Protein AF-A0A2D5ERW3-F1 (afdb_monomer)

Radius of gyration: 24.29 Å; Cα contacts (8 Å, |Δi|>4): 1117; chains: 1; bounding box: 52×74×63 Å

Secondary structure (DSSP, 8-state):
-PPPPHHHHHHHHHHHHHHHHHHHHHHHTSHHHHHHHHHHHHHHHHTTSHHHHHTTGGG--SHHHHHHHSPPB-HHHHHHHHHHHHTT-SSSSSSSPPSEEEEEE-TTSSEEEEEE-HHHHHHHHHHHHHHHHHHHHH-GGGGSSEEEE----S-SEE-TTS-EEE-HHHHHHHT--HHHHTTBSS-GGGGT---HHHHHHHHHHHHHHTTEEEEE-SSSHHHHHHHHHHHHHHHHHHHHHHHT---TT----HHHHHHHHTT----HHHHHHHHHHHHS-HHHHHHHH-TT--EEEE--SGGGGGGHHHHHHHH-TTSEEEEPP-B-SS-B-B---S-SSS-EEB-TTT-EEEEEEHHHHHHH--GGG--GGGEEETTSPPTT-EEEEEEE-TTS--SB---EEEEEEEEETTEEEEEEEEETT-EE-SSS--EEHHHHHHHHHHHHHHTT---SEEEEEE-SS--SS-EEEEEEE--TTS-GGGHHHHHHHHHHHHHHH-HHHHHHHHTT-SEEEEEEEPPTTHHHHHHHHHHHTT--GGG-PPPSB-SS--HHHHHH--

Nearest PDB structures (foldseek):
  6avh-assembly3_C  TM=8.713E-01  e=6.611E-30  Arabidopsis thaliana
  4epl-assembly1_A  TM=6.980E-01  e=8.836E-33  Arabidopsis thaliana
  6avh-assembly4_D  TM=8.584E-01  e=2.361E-28  Arabidopsis thaliana
  7dk8-assembly1_A  TM=6.754E-01  e=7.413E-31  Oryza sativa Indica Group
  4epm-assembly1_A  TM=6.794E-01  e=6.123E-27  Arabidopsis thaliana

Mean predicted aligned error: 7.93 Å

Sequence (562 aa):
MAAPPPALLHALGQAQRTPTALAFAAAALRPAAAQRRRLEAAVALGRDSAYGRAHGLRGATDPKSYARNVPVLTPEALKPWVARQMRGEAAVLTTERPVYYVRTTGSTGTPKHIPITPAYQAEFQKTVHVALWHLYRRFPAAFIGRALYFVGSSQVDVAPDGAPIGTMSGYNFAALSPLVRAIYAWPQALFEVEDLATRSYLALHLACLGEVSLVAGIFPAPIVYLLRDLEARAGELARHLGLGELPAWLRLTSAERATFEHGLVPRPDLAERLREAERAPVEEKVGWALPQLRLVYCWTNATAGAYLPELQRRLGPAVAIRDAIYSACEAWCSIPVGDEAPGGPFAITSHYFELVEEARAEAVGDPSALVADDFRTVDEVEDGRRYYIVPTTSGGLYRYWLGDVVEIVGRHARTPRLRFVRKGGAATNLVGEKLDEAHVNAAVAAGLEALGLEATFFMVTPRPEPGERPAYVLWIELPPDAPDAVLGPLAERVDVALQEGSFDLGRVRRAAQLGPLEARRLPPGSYAAHRQAKVAAGSAESQLKVAHLGDALPPDLAARAR

Structure (mmCIF, N/CA/C/O backbone):
data_AF-A0A2D5ERW3-F1
#
_entry.id   AF-A0A2D5ERW3-F1
#
loop_
_atom_site.group_PDB
_atom_site.id
_atom_site.type_symbol
_atom_site.label_atom_id
_atom_site.label_alt_id
_atom_site.label_comp_id
_atom_site.label_asym_id
_atom_site.label_entity_id
_atom_site.label_seq_id
_atom_site.pdbx_PDB_ins_code
_atom_site.Cartn_x
_atom_site.Cartn_y
_atom_site.Cartn_z
_atom_site.occupancy
_atom_site.B_iso_or_equiv
_atom_site.auth_seq_id
_atom_site.auth_comp_id
_atom_site.auth_asym_id
_atom_site.auth_atom_id
_atom_site.pdbx_PDB_model_num
ATOM 1 N N . MET A 1 1 ? 0.829 33.619 10.856 1.00 45.06 1 MET A N 1
ATOM 2 C CA . MET A 1 1 ? -0.391 33.442 10.035 1.00 45.06 1 MET A CA 1
ATOM 3 C C . MET A 1 1 ? -0.919 32.040 10.273 1.00 45.06 1 MET A C 1
ATOM 5 O O . MET A 1 1 ? -0.121 31.114 10.206 1.00 45.06 1 MET A O 1
ATOM 9 N N . ALA A 1 2 ? -2.206 31.882 10.590 1.00 63.34 2 ALA A N 1
ATOM 10 C CA . ALA A 1 2 ? -2.818 30.557 10.697 1.00 63.34 2 ALA A CA 1
ATOM 11 C C . ALA A 1 2 ? -2.758 29.840 9.337 1.00 63.34 2 ALA A C 1
ATOM 13 O O . ALA A 1 2 ? -2.891 30.486 8.295 1.00 63.34 2 ALA A O 1
ATOM 14 N N . ALA A 1 3 ? -2.525 28.526 9.342 1.00 71.88 3 ALA A N 1
ATOM 15 C CA . ALA A 1 3 ? -2.579 27.738 8.116 1.00 71.88 3 ALA A CA 1
ATOM 16 C C . ALA A 1 3 ? -4.003 27.800 7.520 1.00 71.88 3 ALA A C 1
ATOM 18 O O . ALA A 1 3 ? -4.974 27.800 8.281 1.00 71.88 3 ALA A O 1
ATOM 19 N N . PRO A 1 4 ? -4.151 27.870 6.185 1.00 84.62 4 PRO A N 1
ATOM 20 C CA . PRO A 1 4 ? -5.465 27.848 5.549 1.00 84.62 4 PRO A CA 1
ATOM 21 C C . PRO A 1 4 ? -6.216 26.544 5.874 1.00 84.62 4 PRO A C 1
ATOM 23 O O . PRO A 1 4 ? -5.579 25.512 6.107 1.00 84.62 4 PRO A O 1
ATOM 26 N N . PRO A 1 5 ? -7.561 26.560 5.873 1.00 89.06 5 PRO A N 1
ATOM 27 C CA . PRO A 1 5 ? -8.354 25.382 6.203 1.00 89.06 5 PRO A CA 1
ATOM 28 C C . PRO A 1 5 ? -8.091 24.231 5.209 1.00 89.06 5 PRO A C 1
ATOM 30 O O . PRO A 1 5 ? -7.940 24.496 4.008 1.00 89.06 5 PRO A O 1
ATOM 33 N N . PRO A 1 6 ? -8.085 22.958 5.660 1.00 90.06 6 PRO A N 1
ATOM 34 C CA . PRO A 1 6 ? -7.821 21.799 4.801 1.00 90.06 6 PRO A CA 1
ATOM 35 C C . PRO A 1 6 ? -8.695 21.744 3.543 1.00 90.06 6 PRO A C 1
ATOM 37 O O . PRO A 1 6 ? -8.178 21.500 2.454 1.00 90.06 6 PRO A O 1
ATOM 40 N N . ALA A 1 7 ? -9.987 22.072 3.656 1.00 91.38 7 ALA A N 1
ATOM 41 C CA . ALA A 1 7 ? -10.908 22.137 2.520 1.00 91.38 7 ALA A CA 1
ATOM 42 C C . ALA A 1 7 ? -10.416 23.058 1.387 1.00 91.38 7 ALA A C 1
ATOM 44 O O . ALA A 1 7 ? -10.464 22.690 0.210 1.00 91.38 7 ALA A O 1
ATOM 45 N N . LEU A 1 8 ? -9.891 24.240 1.734 1.00 91.75 8 LEU A N 1
ATOM 46 C CA . LEU A 1 8 ? -9.354 25.191 0.759 1.00 91.75 8 LEU A CA 1
ATOM 47 C C . LEU A 1 8 ? -8.075 24.650 0.114 1.00 91.75 8 LEU A C 1
ATOM 49 O O . LEU A 1 8 ? -7.922 24.725 -1.103 1.00 91.75 8 LEU A O 1
ATOM 53 N N . LEU A 1 9 ? -7.176 24.065 0.909 1.00 92.12 9 LEU A N 1
ATOM 54 C CA . LEU A 1 9 ? -5.949 23.444 0.401 1.00 92.12 9 LEU A CA 1
ATOM 55 C C . LEU A 1 9 ? -6.251 22.290 -0.560 1.00 92.12 9 LEU A C 1
ATOM 57 O O . LEU A 1 9 ? -5.618 22.172 -1.611 1.00 92.12 9 LEU A O 1
ATOM 61 N N . HIS A 1 10 ? -7.245 21.463 -0.242 1.00 91.56 10 HIS A N 1
ATOM 62 C CA . HIS A 1 10 ? -7.699 20.396 -1.121 1.00 91.56 10 HIS A CA 1
ATOM 63 C C . HIS A 1 10 ? -8.297 20.927 -2.422 1.00 91.56 10 HIS A C 1
ATOM 65 O O . HIS A 1 10 ? -7.939 20.415 -3.485 1.00 91.56 10 HIS A O 1
ATOM 71 N N . ALA A 1 11 ? -9.149 21.954 -2.352 1.00 91.12 11 ALA A N 1
ATOM 72 C CA . ALA A 1 11 ? -9.748 22.590 -3.523 1.00 91.12 11 ALA A CA 1
ATOM 73 C C . ALA A 1 11 ? -8.685 23.218 -4.441 1.00 91.12 11 ALA A C 1
ATOM 75 O O . ALA A 1 11 ? -8.658 22.937 -5.639 1.00 91.12 11 ALA A O 1
ATOM 76 N N . LEU A 1 12 ? -7.747 23.991 -3.883 1.00 91.19 12 LEU A N 1
ATOM 77 C CA . LEU A 1 12 ? -6.621 24.563 -4.632 1.00 91.19 12 LEU A CA 1
ATOM 78 C C . LEU A 1 12 ? -5.730 23.472 -5.240 1.00 91.19 12 LEU A C 1
ATOM 80 O O . LEU A 1 12 ? -5.322 23.567 -6.398 1.00 91.19 12 LEU A O 1
ATOM 84 N N . GLY A 1 13 ? -5.494 22.387 -4.498 1.00 90.81 13 GLY A N 1
ATOM 85 C CA . GLY A 1 13 ? -4.760 21.225 -4.991 1.00 90.81 13 GLY A CA 1
ATOM 86 C C . GLY A 1 13 ? -5.402 20.577 -6.224 1.00 90.81 13 GLY A C 1
ATOM 87 O O . GLY A 1 13 ? -4.690 20.002 -7.046 1.00 90.81 13 GLY A O 1
ATOM 88 N N . GLN A 1 14 ? -6.722 20.693 -6.420 1.00 92.81 14 GLN A N 1
ATOM 89 C CA . GLN A 1 14 ? -7.374 20.167 -7.625 1.00 92.81 14 GLN A CA 1
ATOM 90 C C . GLN A 1 14 ? -6.981 20.922 -8.891 1.00 92.81 14 GLN A C 1
ATOM 92 O O . GLN A 1 14 ? -6.796 20.286 -9.932 1.00 92.81 14 GLN A O 1
ATOM 97 N N . ALA A 1 15 ? -6.781 22.239 -8.819 1.00 91.44 15 ALA A N 1
ATOM 98 C CA . ALA A 1 15 ? -6.292 23.007 -9.962 1.00 91.44 15 ALA A CA 1
ATOM 99 C C . ALA A 1 15 ? -4.911 22.500 -10.415 1.00 91.44 15 ALA A C 1
ATOM 101 O O . ALA A 1 15 ? -4.691 22.284 -11.604 1.00 91.44 15 ALA A O 1
ATOM 102 N N . GLN A 1 16 ? -4.021 22.193 -9.464 1.00 90.75 16 GLN A N 1
ATOM 103 C CA . GLN A 1 16 ? -2.700 21.623 -9.747 1.00 90.75 16 GLN A CA 1
ATOM 104 C C . GLN A 1 16 ? -2.773 20.199 -10.327 1.00 90.75 16 GLN A C 1
ATOM 106 O O . GLN A 1 16 ? -1.989 19.838 -11.206 1.00 90.75 16 GLN A O 1
ATOM 111 N N . ARG A 1 17 ? -3.707 19.369 -9.847 1.00 94.94 17 ARG A N 1
ATOM 112 C CA . ARG A 1 17 ? -3.845 17.963 -10.276 1.00 94.94 17 ARG A CA 1
ATOM 113 C C . ARG A 1 17 ? -4.532 17.813 -11.631 1.00 94.94 17 ARG A C 1
ATOM 115 O O . ARG A 1 17 ? -4.227 16.870 -12.361 1.00 94.94 17 ARG A O 1
ATOM 122 N N . THR A 1 18 ? -5.427 18.737 -11.981 1.00 96.00 18 THR A N 1
ATOM 123 C CA . THR A 1 18 ? -6.300 18.640 -13.163 1.00 96.00 18 THR A CA 1
ATOM 124 C C . THR A 1 18 ? -5.538 18.395 -14.472 1.00 96.00 18 THR A C 1
ATOM 126 O O . THR A 1 18 ? -5.907 17.453 -15.172 1.00 96.00 18 THR A O 1
ATOM 129 N N . PRO A 1 19 ? -4.446 19.112 -14.808 1.00 96.81 19 PRO A N 1
ATOM 130 C CA . PRO A 1 19 ? -3.691 18.829 -16.032 1.00 96.81 19 PRO A CA 1
ATOM 131 C C . PRO A 1 19 ? -3.154 17.394 -16.090 1.00 96.81 19 PRO A C 1
ATOM 133 O O . PRO A 1 19 ? -3.207 16.749 -17.135 1.00 96.81 19 PRO A O 1
ATOM 136 N N . THR A 1 20 ? -2.686 16.867 -14.953 1.00 96.38 20 THR A N 1
ATOM 137 C CA . THR A 1 20 ? -2.169 15.493 -14.862 1.00 96.38 20 THR A CA 1
ATOM 138 C C . THR A 1 20 ? -3.297 14.472 -15.029 1.00 96.38 20 THR A C 1
ATOM 140 O O . THR A 1 20 ? -3.141 13.502 -15.769 1.00 96.38 20 THR A O 1
ATOM 143 N N . ALA A 1 21 ? -4.451 14.712 -14.401 1.00 96.44 21 ALA A N 1
ATOM 144 C CA . ALA A 1 21 ? -5.632 13.860 -14.527 1.00 96.44 21 ALA A CA 1
ATOM 145 C C . ALA A 1 21 ? -6.187 13.831 -15.961 1.00 96.44 21 ALA A C 1
ATOM 147 O O . ALA A 1 21 ? -6.478 12.761 -16.491 1.00 96.44 21 ALA A O 1
ATOM 148 N N . LEU A 1 22 ? -6.263 14.985 -16.631 1.00 96.75 22 LEU A N 1
ATOM 149 C CA . LEU A 1 22 ? -6.699 15.069 -18.028 1.00 96.75 22 LEU A CA 1
ATOM 150 C C . LEU A 1 22 ? -5.710 14.387 -18.981 1.00 96.75 22 LEU A C 1
ATOM 152 O O . LEU A 1 22 ? -6.130 13.685 -19.902 1.00 96.75 22 LE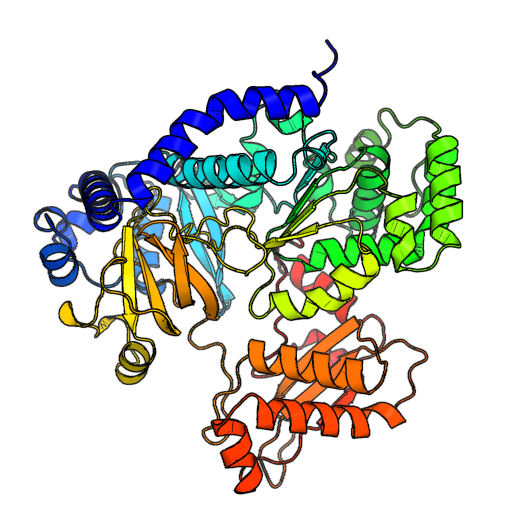U A O 1
ATOM 156 N N . ALA A 1 23 ? -4.403 14.534 -18.743 1.00 96.75 23 ALA A N 1
ATOM 157 C CA . ALA A 1 23 ? -3.382 13.827 -19.512 1.00 96.75 23 ALA A CA 1
ATOM 158 C C . ALA A 1 23 ? -3.500 12.302 -19.354 1.00 96.75 23 ALA A C 1
ATOM 160 O O . ALA A 1 23 ? -3.370 11.573 -20.340 1.00 96.75 23 ALA A O 1
ATOM 161 N N . PHE A 1 24 ? -3.795 11.817 -18.143 1.00 97.06 24 PHE A N 1
ATOM 162 C CA . PHE A 1 24 ? -4.082 10.404 -17.903 1.00 97.06 24 PHE A CA 1
ATOM 163 C C . PHE A 1 24 ? -5.350 9.944 -18.630 1.00 97.06 24 PHE A C 1
ATOM 165 O O . PHE A 1 24 ? -5.305 8.941 -19.338 1.00 97.06 24 PHE A O 1
ATOM 172 N N . ALA A 1 25 ? -6.450 10.697 -18.544 1.00 96.56 25 ALA A N 1
ATOM 173 C CA . ALA A 1 25 ? -7.693 10.370 -19.244 1.00 96.56 25 ALA A CA 1
ATOM 174 C C . ALA A 1 25 ? -7.493 10.284 -20.771 1.00 96.56 25 ALA A C 1
ATOM 176 O O . ALA A 1 25 ? -7.960 9.344 -21.415 1.00 96.56 25 ALA A O 1
ATOM 177 N N . ALA A 1 26 ? -6.728 11.213 -21.356 1.00 97.56 26 ALA A N 1
ATOM 178 C CA . ALA A 1 26 ? -6.374 11.178 -22.774 1.00 97.56 26 ALA A CA 1
ATOM 179 C C . ALA A 1 26 ? -5.473 9.979 -23.123 1.00 97.56 26 ALA A C 1
ATOM 181 O O . ALA A 1 26 ? -5.670 9.325 -24.150 1.00 97.56 26 ALA A O 1
ATOM 182 N N . ALA A 1 27 ? -4.499 9.660 -22.265 1.00 97.31 27 ALA A N 1
ATOM 183 C CA . ALA A 1 27 ? -3.655 8.478 -22.418 1.00 97.31 27 ALA A CA 1
ATOM 184 C C . ALA A 1 27 ? -4.473 7.179 -22.340 1.00 97.31 27 ALA A C 1
ATOM 186 O O . ALA A 1 27 ? -4.199 6.249 -23.099 1.00 97.31 27 ALA A O 1
ATOM 187 N N . ALA A 1 28 ? -5.511 7.137 -21.500 1.00 96.62 28 ALA A N 1
ATOM 188 C CA . ALA A 1 28 ? -6.347 5.958 -21.311 1.00 96.62 28 ALA A CA 1
ATOM 189 C C . ALA A 1 28 ? -7.208 5.589 -22.531 1.00 96.62 28 ALA A C 1
ATOM 191 O O . ALA A 1 28 ? -7.668 4.456 -22.668 1.00 96.62 28 ALA A O 1
ATOM 192 N N . LEU A 1 29 ? -7.386 6.522 -23.468 1.00 97.56 29 LEU A N 1
ATOM 193 C CA . LEU A 1 29 ? -8.004 6.258 -24.770 1.00 97.56 29 LEU A CA 1
ATOM 194 C C . LEU A 1 29 ? -7.028 5.633 -25.778 1.00 97.56 29 LEU A C 1
ATOM 196 O O . LEU A 1 29 ? -7.460 5.107 -26.803 1.00 97.56 29 LEU A O 1
ATOM 200 N N . ARG A 1 30 ? -5.714 5.720 -25.537 1.00 97.56 30 ARG A N 1
ATOM 201 C CA . ARG A 1 30 ? -4.653 5.240 -26.440 1.00 97.56 30 ARG A CA 1
ATOM 202 C C . ARG A 1 30 ? -3.511 4.586 -25.638 1.00 97.56 30 ARG A C 1
ATOM 204 O O . ARG A 1 30 ? -2.381 5.086 -25.690 1.00 97.56 30 ARG A O 1
ATOM 211 N N . PRO A 1 31 ? -3.781 3.483 -24.911 1.00 96.88 31 PRO A N 1
ATOM 212 C CA . PRO A 1 31 ? -2.828 2.886 -23.972 1.00 96.88 31 PRO A CA 1
ATOM 213 C C . PRO A 1 31 ? -1.509 2.469 -24.635 1.00 96.88 31 PRO A C 1
ATOM 215 O O . PRO A 1 31 ? -0.451 2.833 -24.130 1.00 96.88 31 PRO A O 1
ATOM 218 N N . ALA A 1 32 ? -1.554 1.830 -25.810 1.00 96.50 32 ALA A N 1
ATOM 219 C CA . ALA A 1 32 ? -0.357 1.428 -26.558 1.00 96.50 32 ALA A CA 1
ATOM 220 C C . ALA A 1 32 ? 0.570 2.619 -26.871 1.00 96.50 32 ALA A C 1
ATOM 222 O O . ALA A 1 32 ? 1.777 2.582 -26.633 1.00 96.50 32 ALA A O 1
ATOM 223 N N . ALA A 1 33 ? -0.001 3.736 -27.337 1.00 97.06 33 ALA A N 1
ATOM 224 C CA . ALA A 1 33 ? 0.766 4.944 -27.634 1.00 97.06 33 ALA A CA 1
ATOM 225 C C . ALA A 1 33 ? 1.326 5.607 -26.363 1.00 97.06 33 ALA A C 1
ATOM 227 O O . ALA A 1 33 ? 2.418 6.174 -26.392 1.00 97.06 33 ALA A O 1
ATOM 228 N N . ALA A 1 34 ? 0.590 5.562 -25.249 1.00 96.94 34 ALA A N 1
ATOM 229 C CA . ALA A 1 34 ? 1.068 6.064 -23.964 1.00 96.94 34 ALA A CA 1
ATOM 230 C C . ALA A 1 34 ? 2.242 5.232 -23.431 1.00 96.94 34 ALA A C 1
ATOM 232 O O . ALA A 1 34 ? 3.255 5.802 -23.025 1.00 96.94 34 ALA A O 1
ATOM 233 N N . GLN A 1 35 ? 2.137 3.904 -23.504 1.00 97.06 35 GLN A N 1
ATOM 234 C CA . GLN A 1 35 ? 3.191 2.977 -23.099 1.00 97.06 35 GLN A CA 1
ATOM 235 C C . GLN A 1 35 ? 4.436 3.088 -23.970 1.00 97.06 35 GLN A C 1
ATOM 237 O O . GLN A 1 35 ? 5.532 3.159 -23.424 1.00 97.06 35 GLN A O 1
ATOM 242 N N . ARG A 1 36 ? 4.289 3.234 -25.291 1.00 96.69 36 ARG A N 1
ATOM 243 C CA . ARG A 1 36 ? 5.428 3.503 -26.178 1.00 96.69 36 ARG A CA 1
ATOM 244 C C . ARG A 1 36 ? 6.199 4.760 -25.761 1.00 96.69 36 ARG A C 1
ATOM 246 O O . ARG A 1 36 ? 7.414 4.706 -25.624 1.00 96.69 36 ARG A O 1
ATOM 253 N N . ARG A 1 37 ? 5.502 5.863 -25.460 1.00 95.88 37 ARG A N 1
ATOM 254 C CA . ARG A 1 37 ? 6.150 7.091 -24.955 1.00 95.88 37 ARG A CA 1
ATOM 255 C C . ARG A 1 37 ? 6.832 6.886 -23.600 1.00 95.88 37 ARG A C 1
ATOM 257 O O . ARG A 1 37 ? 7.864 7.501 -23.342 1.00 95.88 37 ARG A O 1
ATOM 264 N N . ARG A 1 38 ? 6.258 6.066 -22.709 1.00 95.75 38 ARG A N 1
ATOM 265 C CA . ARG A 1 38 ? 6.899 5.731 -21.424 1.00 95.75 38 ARG A CA 1
ATOM 266 C C . ARG A 1 38 ? 8.161 4.902 -21.617 1.00 95.75 38 ARG A C 1
ATOM 268 O O . ARG A 1 38 ? 9.160 5.213 -20.977 1.00 95.75 38 ARG A O 1
ATOM 275 N N . LEU A 1 39 ? 8.129 3.923 -22.517 1.00 96.69 39 LEU A N 1
ATOM 276 C CA . LEU A 1 39 ? 9.296 3.127 -22.879 1.00 96.69 39 LEU A CA 1
ATOM 277 C C . LEU A 1 39 ? 10.407 4.012 -23.457 1.00 96.69 39 LEU A C 1
ATOM 279 O O . LEU A 1 39 ? 11.527 3.979 -22.959 1.00 96.69 39 LEU A O 1
ATOM 283 N N . GLU A 1 40 ? 10.085 4.860 -24.438 1.00 96.06 40 GLU A N 1
ATOM 284 C CA . GLU A 1 40 ? 11.035 5.802 -25.048 1.00 96.06 40 GLU A CA 1
ATOM 285 C C . GLU A 1 40 ? 11.693 6.710 -23.993 1.00 96.06 40 GLU A C 1
ATOM 287 O O . GLU A 1 40 ? 12.911 6.891 -24.003 1.00 96.06 40 GLU A O 1
ATOM 292 N N . ALA A 1 41 ? 10.913 7.232 -23.039 1.00 94.88 41 ALA A N 1
ATOM 293 C CA . ALA A 1 41 ? 11.433 8.060 -21.951 1.00 94.88 41 ALA A CA 1
ATOM 294 C C . ALA A 1 41 ? 12.364 7.285 -20.999 1.00 94.88 41 ALA A C 1
ATOM 296 O O . ALA A 1 41 ? 13.428 7.791 -20.643 1.00 94.88 41 ALA A O 1
ATOM 297 N N . ALA A 1 42 ? 11.992 6.063 -20.603 1.00 95.38 42 ALA A N 1
ATOM 298 C CA . ALA A 1 42 ? 12.819 5.230 -19.729 1.00 95.38 42 ALA A CA 1
ATOM 299 C C . ALA A 1 42 ? 14.130 4.812 -20.420 1.00 95.38 42 ALA A C 1
ATOM 301 O O . ALA A 1 42 ? 15.207 4.922 -19.836 1.00 95.38 42 ALA A O 1
ATOM 302 N N . VAL A 1 43 ? 14.063 4.410 -21.694 1.00 96.00 43 VAL A N 1
ATOM 303 C CA . VAL A 1 43 ? 15.245 4.069 -22.501 1.00 96.00 43 VAL A CA 1
ATOM 304 C C . VAL A 1 43 ? 16.156 5.283 -22.674 1.00 96.00 43 VAL A C 1
ATOM 306 O O . VAL A 1 43 ? 17.371 5.142 -22.557 1.00 96.00 43 VAL A O 1
ATOM 309 N N . ALA A 1 44 ? 15.615 6.484 -22.896 1.00 95.50 44 ALA A N 1
ATOM 310 C CA . ALA A 1 44 ? 16.424 7.696 -23.032 1.00 95.50 44 ALA A CA 1
ATOM 311 C C . ALA A 1 44 ? 17.277 7.991 -21.782 1.00 95.50 44 ALA A C 1
ATOM 313 O O . ALA A 1 44 ? 18.434 8.383 -21.925 1.00 95.50 44 ALA A O 1
ATOM 314 N N . LEU A 1 45 ? 16.743 7.746 -20.580 1.00 94.88 45 LEU A N 1
ATOM 315 C CA . LEU A 1 45 ? 17.466 7.904 -19.308 1.00 94.88 45 LEU A CA 1
ATOM 316 C C . LEU A 1 45 ? 18.509 6.802 -19.059 1.00 94.88 45 LEU A C 1
ATOM 318 O O . LEU A 1 45 ? 19.458 6.993 -18.296 1.00 94.88 45 LEU A O 1
ATOM 322 N N . GLY A 1 46 ? 18.321 5.636 -19.678 1.00 96.06 46 GLY A N 1
ATOM 323 C CA . GLY A 1 46 ? 19.119 4.438 -19.433 1.00 96.06 46 GLY A CA 1
ATOM 324 C C . GLY A 1 46 ? 20.163 4.105 -20.482 1.00 96.06 46 GLY A C 1
ATOM 325 O O . GLY A 1 46 ? 21.162 3.465 -20.157 1.00 96.06 46 GLY A O 1
ATOM 326 N N . ARG A 1 47 ? 19.960 4.505 -21.738 1.00 95.56 47 ARG A N 1
ATOM 327 C CA . ARG A 1 47 ? 20.722 3.999 -22.895 1.00 95.56 47 ARG A CA 1
ATOM 328 C C . ARG A 1 47 ? 22.229 4.236 -22.813 1.00 95.56 47 ARG A C 1
ATOM 330 O O . ARG A 1 47 ? 22.994 3.441 -23.347 1.00 95.56 47 ARG A O 1
ATOM 337 N N . ASP A 1 48 ? 22.639 5.308 -22.138 1.00 96.12 48 ASP A N 1
ATOM 338 C CA . ASP A 1 48 ? 24.039 5.707 -21.971 1.00 96.12 48 ASP A CA 1
ATOM 339 C C . ASP A 1 48 ? 24.570 5.385 -20.558 1.00 96.12 48 ASP A C 1
ATOM 341 O O . ASP A 1 48 ? 25.664 5.808 -20.182 1.00 96.12 48 ASP A O 1
ATOM 345 N N . SER A 1 49 ? 23.823 4.610 -19.769 1.00 97.44 49 SER A N 1
ATOM 346 C CA . SER A 1 49 ? 24.286 4.069 -18.489 1.00 97.44 49 SER A CA 1
ATOM 347 C C . SER A 1 49 ? 25.156 2.818 -18.681 1.00 97.44 49 SER A C 1
ATOM 349 O O . SER A 1 49 ? 25.187 2.219 -19.761 1.00 97.44 49 SER A O 1
ATOM 351 N N . ALA A 1 50 ? 25.871 2.396 -17.637 1.00 97.75 50 ALA A N 1
ATOM 352 C CA . ALA A 1 50 ? 26.638 1.154 -17.651 1.00 97.75 50 ALA A CA 1
ATOM 353 C C . ALA A 1 50 ? 25.741 -0.066 -17.924 1.00 97.75 50 ALA A C 1
ATOM 355 O O . ALA A 1 50 ? 26.102 -0.906 -18.747 1.00 97.75 50 ALA A O 1
ATOM 356 N N . TYR A 1 51 ? 24.561 -0.124 -17.298 1.00 97.25 51 TYR A N 1
ATOM 357 C CA . TYR A 1 51 ? 23.556 -1.158 -17.545 1.00 97.25 51 TYR A CA 1
ATOM 358 C C . TYR A 1 51 ? 23.051 -1.101 -18.991 1.00 97.25 51 TYR A C 1
ATOM 360 O O . TYR A 1 51 ? 23.012 -2.114 -19.685 1.00 97.25 51 TYR A O 1
ATOM 368 N N . GLY A 1 52 ? 22.735 0.098 -19.487 1.00 96.62 52 GLY A N 1
ATOM 369 C CA . GLY A 1 52 ? 22.221 0.274 -20.843 1.00 96.62 52 GLY A CA 1
ATOM 370 C C . GLY A 1 52 ? 23.193 -0.127 -21.943 1.00 96.62 52 GLY A C 1
ATOM 371 O O . GLY A 1 52 ? 22.765 -0.712 -22.939 1.00 96.62 52 GLY A O 1
ATOM 372 N N . ARG A 1 53 ? 24.494 0.118 -21.745 1.00 96.12 53 ARG A N 1
ATOM 373 C CA . ARG A 1 53 ? 25.547 -0.380 -22.640 1.00 96.12 53 ARG A CA 1
ATOM 374 C C . ARG A 1 53 ? 25.693 -1.898 -22.570 1.00 96.12 53 ARG A C 1
ATOM 376 O O . ARG A 1 53 ? 25.826 -2.527 -23.612 1.00 96.12 53 ARG A O 1
ATOM 383 N N . ALA A 1 54 ? 25.654 -2.474 -21.368 1.00 96.06 54 ALA A N 1
ATOM 384 C CA . ALA A 1 54 ? 25.802 -3.916 -21.170 1.00 96.06 54 ALA A CA 1
ATOM 385 C C . ALA A 1 54 ? 24.629 -4.728 -21.749 1.00 96.06 54 ALA A C 1
ATOM 387 O O . ALA A 1 54 ? 24.824 -5.864 -22.169 1.00 96.06 54 ALA A O 1
ATOM 388 N N . HIS A 1 55 ? 23.430 -4.141 -21.794 1.00 94.81 55 HIS A N 1
ATOM 389 C CA . HIS A 1 55 ? 22.186 -4.840 -22.136 1.00 94.81 55 HIS A CA 1
ATOM 390 C C . HIS A 1 55 ? 21.437 -4.235 -23.333 1.00 94.81 55 HIS A C 1
ATOM 392 O O . HIS A 1 55 ? 20.226 -4.382 -23.457 1.00 94.81 55 HIS A O 1
ATOM 398 N N . GLY A 1 56 ? 22.140 -3.518 -24.213 1.00 93.25 56 GLY A N 1
ATOM 399 C CA . GLY A 1 56 ? 21.593 -3.122 -25.514 1.00 93.25 56 GLY A CA 1
ATOM 400 C C . GLY A 1 56 ? 20.408 -2.147 -25.478 1.00 93.25 56 GLY A C 1
ATOM 401 O O . GLY A 1 56 ? 19.665 -2.081 -26.458 1.00 93.25 56 GLY A O 1
ATOM 402 N N . LEU A 1 57 ? 20.240 -1.341 -24.416 1.00 94.25 57 LEU A N 1
ATOM 403 C CA . LEU A 1 57 ? 19.117 -0.390 -24.305 1.00 94.25 57 LEU A CA 1
ATOM 404 C C . LEU A 1 57 ? 19.058 0.592 -25.481 1.00 94.25 57 LEU A C 1
ATOM 406 O O . LEU A 1 57 ? 17.978 0.976 -25.914 1.00 94.25 57 LEU A O 1
ATOM 410 N N . ARG A 1 58 ? 20.210 0.979 -26.041 1.00 92.12 58 ARG A N 1
ATOM 411 C CA . ARG A 1 58 ? 20.274 1.893 -27.192 1.00 92.12 58 ARG A CA 1
ATOM 412 C C . ARG A 1 58 ? 19.554 1.347 -28.436 1.00 92.12 58 ARG A C 1
ATOM 414 O O . ARG A 1 58 ? 19.051 2.141 -29.223 1.00 92.12 58 ARG A O 1
ATOM 421 N N . GLY A 1 59 ? 19.513 0.026 -28.614 1.00 85.88 59 GLY A N 1
ATOM 422 C CA . GLY A 1 59 ? 18.851 -0.630 -29.746 1.00 85.88 59 GLY A CA 1
ATOM 423 C C . GLY A 1 59 ? 17.364 -0.920 -29.529 1.00 85.88 59 GLY A C 1
ATOM 424 O O . GLY A 1 59 ? 16.724 -1.460 -30.425 1.00 85.88 59 GLY A O 1
ATOM 425 N N . ALA A 1 60 ? 16.815 -0.608 -28.353 1.00 90.19 60 ALA A N 1
ATOM 426 C CA . ALA A 1 60 ? 15.422 -0.868 -28.014 1.00 90.19 60 ALA A CA 1
ATOM 427 C C . ALA A 1 60 ? 14.533 0.343 -28.334 1.00 90.19 60 ALA A C 1
ATOM 429 O O . ALA A 1 60 ? 14.333 1.229 -27.503 1.00 90.19 60 ALA A O 1
ATOM 430 N N . THR A 1 61 ? 14.022 0.397 -29.562 1.00 86.56 61 THR A N 1
ATOM 431 C CA . THR A 1 61 ? 13.243 1.533 -30.088 1.00 86.56 61 THR A CA 1
ATOM 432 C C . THR A 1 61 ? 11.732 1.291 -30.094 1.00 86.56 61 THR A C 1
ATOM 434 O O . THR A 1 61 ? 10.955 2.211 -30.355 1.00 86.56 61 THR A O 1
ATOM 437 N N . ASP A 1 62 ? 11.306 0.066 -29.798 1.00 91.88 62 ASP A N 1
ATOM 438 C CA . ASP A 1 62 ? 9.912 -0.363 -29.747 1.00 91.88 62 ASP A CA 1
ATOM 439 C C . ASP A 1 62 ? 9.745 -1.536 -28.757 1.00 91.88 62 ASP A C 1
ATOM 441 O O . ASP A 1 62 ? 10.741 -2.151 -28.369 1.00 91.88 62 ASP A O 1
ATOM 445 N N . PRO A 1 63 ? 8.510 -1.878 -28.342 1.00 93.94 63 PRO A N 1
ATOM 446 C CA . PRO A 1 63 ? 8.266 -2.975 -27.404 1.00 93.94 63 PRO A CA 1
ATOM 447 C C . PRO A 1 63 ? 8.902 -4.318 -27.789 1.00 93.94 63 PRO A C 1
ATOM 449 O O . PRO A 1 63 ? 9.433 -5.009 -26.921 1.00 93.94 63 PRO A O 1
ATOM 452 N N . LYS A 1 64 ? 8.907 -4.685 -29.078 1.00 92.00 64 LYS A N 1
ATOM 453 C CA . LYS A 1 64 ? 9.445 -5.976 -29.533 1.00 92.00 64 LYS A CA 1
ATOM 454 C C . LYS A 1 64 ? 10.967 -5.979 -29.508 1.00 92.00 64 LYS A C 1
ATOM 456 O O . LYS A 1 64 ? 11.561 -6.944 -29.034 1.00 92.00 64 LYS A O 1
ATOM 461 N N . SER A 1 65 ? 11.613 -4.919 -30.001 1.00 93.44 65 SER A N 1
ATOM 462 C CA . SER A 1 65 ? 13.076 -4.800 -29.902 1.00 93.44 65 SER A CA 1
ATOM 463 C C 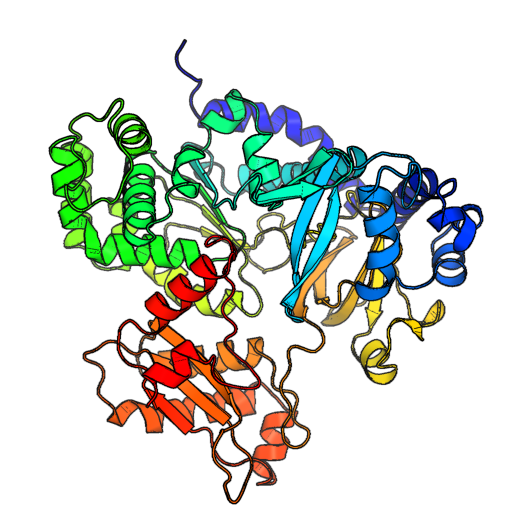. SER A 1 65 ? 13.540 -4.695 -28.447 1.00 93.44 65 SER A C 1
ATOM 465 O O . SER A 1 65 ? 14.553 -5.292 -28.089 1.00 93.44 65 SER A O 1
ATOM 467 N N . TYR A 1 66 ? 12.772 -4.025 -27.584 1.00 96.06 66 TYR A N 1
ATOM 468 C CA . TYR A 1 66 ? 13.035 -3.958 -26.147 1.00 96.06 66 TYR A CA 1
ATOM 469 C C . TYR A 1 66 ? 12.994 -5.333 -25.476 1.00 96.06 66 TYR A C 1
ATOM 471 O O . TYR A 1 66 ? 13.976 -5.722 -24.843 1.00 96.06 66 TYR A O 1
ATOM 479 N N . ALA A 1 67 ? 11.919 -6.100 -25.686 1.00 94.50 67 ALA A N 1
ATOM 480 C CA . ALA A 1 67 ? 11.767 -7.434 -25.108 1.00 94.50 67 ALA A CA 1
ATOM 481 C C . ALA A 1 67 ? 12.829 -8.440 -25.597 1.00 94.50 67 ALA A C 1
ATOM 483 O O . ALA A 1 67 ? 13.152 -9.390 -24.885 1.00 94.50 67 ALA A O 1
ATOM 484 N N . ARG A 1 68 ? 13.386 -8.238 -26.801 1.00 93.31 68 ARG A N 1
ATOM 485 C CA . ARG A 1 68 ? 14.472 -9.066 -27.359 1.00 93.31 68 ARG A CA 1
ATOM 486 C C . ARG A 1 68 ? 15.857 -8.689 -26.842 1.00 93.31 68 ARG A C 1
ATOM 488 O O . ARG A 1 68 ? 16.669 -9.575 -26.606 1.00 93.31 68 ARG A O 1
ATOM 495 N N . ASN A 1 69 ? 16.145 -7.394 -26.724 1.00 92.00 69 ASN A N 1
ATOM 496 C CA . ASN A 1 69 ? 17.501 -6.913 -26.448 1.00 92.00 69 ASN A CA 1
ATOM 497 C C . ASN A 1 69 ? 17.817 -6.855 -24.952 1.00 92.00 69 ASN A C 1
ATOM 499 O O . ASN A 1 69 ? 18.965 -7.049 -24.556 1.00 92.00 69 ASN A O 1
ATOM 503 N N . VAL A 1 70 ? 16.813 -6.550 -24.130 1.00 96.44 70 VAL A N 1
ATOM 504 C CA . VAL A 1 70 ? 16.994 -6.280 -22.703 1.00 96.44 70 VAL A CA 1
ATOM 505 C C . VAL A 1 70 ? 16.552 -7.511 -21.914 1.00 96.44 70 VAL A C 1
ATOM 507 O O . VAL A 1 70 ? 15.425 -7.969 -22.111 1.00 96.44 70 VAL A O 1
ATOM 510 N N . PRO A 1 71 ? 17.390 -8.071 -21.027 1.00 95.62 71 PRO A N 1
ATOM 511 C CA . PRO A 1 71 ? 17.015 -9.235 -20.236 1.00 95.62 71 PRO A CA 1
ATOM 512 C C . PRO A 1 71 ? 16.024 -8.860 -19.131 1.00 95.62 71 PRO A C 1
ATOM 514 O O . PRO A 1 71 ? 15.970 -7.712 -18.690 1.00 95.62 71 PRO A O 1
ATOM 517 N N . VAL A 1 72 ? 15.278 -9.851 -18.644 1.00 97.25 72 VAL A N 1
ATOM 518 C CA . VAL A 1 72 ? 14.475 -9.705 -17.424 1.00 97.25 72 VAL A CA 1
ATOM 519 C C . VAL A 1 72 ? 15.404 -9.465 -16.235 1.00 97.25 72 VAL A C 1
ATOM 521 O O . VAL A 1 72 ? 16.356 -10.212 -16.009 1.00 97.25 72 VAL A O 1
ATOM 524 N N . LEU A 1 73 ? 15.125 -8.422 -15.456 1.00 95.94 73 LEU A N 1
ATOM 525 C CA . LEU A 1 73 ? 15.934 -8.036 -14.308 1.00 95.94 73 LEU A CA 1
ATOM 526 C C . LEU A 1 73 ? 15.325 -8.586 -13.017 1.00 95.94 73 LEU A C 1
ATOM 528 O O . LEU A 1 73 ? 14.322 -8.075 -12.520 1.00 95.94 73 LEU A O 1
ATOM 532 N N . THR A 1 74 ? 15.947 -9.615 -12.447 1.00 93.00 74 THR A N 1
ATOM 533 C CA . THR A 1 74 ? 15.545 -10.158 -11.142 1.00 93.00 74 THR A CA 1
ATOM 534 C C . THR A 1 74 ? 16.066 -9.286 -9.991 1.00 93.00 74 THR A C 1
ATOM 536 O O . THR A 1 74 ? 17.043 -8.544 -10.162 1.00 93.00 74 THR A O 1
ATOM 539 N N . PRO A 1 75 ? 15.468 -9.363 -8.785 1.00 88.44 75 PRO A N 1
ATOM 540 C CA . PRO A 1 75 ? 15.966 -8.613 -7.632 1.00 88.44 75 PRO A CA 1
ATOM 541 C C . PRO A 1 75 ? 17.432 -8.936 -7.303 1.00 88.44 75 PRO A C 1
ATOM 543 O O . PRO A 1 75 ? 18.197 -8.060 -6.908 1.00 88.44 75 PRO A O 1
ATOM 546 N N . GLU A 1 76 ? 17.839 -10.182 -7.503 1.00 88.62 76 GLU A N 1
ATOM 547 C CA . GLU A 1 76 ? 19.183 -10.697 -7.275 1.00 88.62 76 GLU A CA 1
ATOM 548 C C . GLU A 1 76 ? 20.164 -10.123 -8.298 1.00 88.62 76 GLU A C 1
ATOM 550 O O . GLU A 1 76 ? 21.234 -9.649 -7.913 1.00 88.62 76 GLU A O 1
ATOM 555 N N . ALA A 1 77 ? 19.765 -10.067 -9.572 1.00 92.75 77 ALA A N 1
ATOM 556 C CA . ALA A 1 77 ? 20.551 -9.455 -10.639 1.00 92.75 77 ALA A CA 1
ATOM 557 C C . ALA A 1 77 ? 20.666 -7.925 -10.502 1.00 92.75 77 ALA A C 1
ATOM 559 O O . ALA A 1 77 ? 21.636 -7.344 -10.985 1.00 92.75 77 ALA A O 1
ATOM 560 N N . LEU A 1 78 ? 19.726 -7.260 -9.818 1.00 94.25 78 LEU A N 1
ATOM 561 C CA . LEU A 1 78 ? 19.769 -5.817 -9.546 1.00 94.25 78 LEU A CA 1
ATOM 562 C C . LEU A 1 78 ? 20.828 -5.438 -8.489 1.00 94.25 78 LEU A C 1
ATOM 564 O O . LEU A 1 78 ? 21.449 -4.377 -8.600 1.00 94.25 78 LEU A O 1
ATOM 568 N N . LYS A 1 79 ? 21.067 -6.290 -7.478 1.00 93.06 79 LYS A N 1
ATOM 569 C CA . LYS A 1 79 ? 21.925 -5.977 -6.310 1.00 93.06 79 LYS A CA 1
ATOM 570 C C . LYS A 1 79 ? 23.318 -5.436 -6.680 1.00 93.06 79 LYS A C 1
ATOM 572 O O . LYS A 1 79 ? 23.700 -4.408 -6.114 1.00 93.06 79 LYS A O 1
ATOM 577 N N . PRO A 1 80 ? 24.081 -6.039 -7.617 1.00 95.44 80 PRO A N 1
ATOM 578 C CA . PRO A 1 80 ? 25.420 -5.550 -7.953 1.00 95.44 80 PRO A CA 1
ATOM 579 C C . PRO A 1 80 ? 25.420 -4.140 -8.558 1.00 95.44 80 PRO A C 1
ATOM 581 O O . PRO A 1 80 ? 26.349 -3.368 -8.318 1.00 95.44 80 PRO A O 1
ATOM 584 N N . TRP A 1 81 ? 24.381 -3.782 -9.315 1.00 97.00 81 TRP A N 1
ATOM 585 C CA . TRP A 1 81 ? 24.251 -2.460 -9.933 1.00 97.00 81 TRP A CA 1
ATOM 586 C C . TRP A 1 81 ? 23.921 -1.382 -8.904 1.00 97.00 81 TRP A C 1
ATOM 588 O O . TRP A 1 81 ? 24.554 -0.329 -8.894 1.00 97.00 81 TRP A O 1
ATOM 598 N N . VAL A 1 82 ? 22.996 -1.666 -7.986 1.00 95.81 82 VAL A N 1
ATOM 599 C CA . VAL A 1 82 ? 22.670 -0.734 -6.897 1.00 95.81 82 VAL A CA 1
ATOM 600 C C . VAL A 1 82 ? 23.869 -0.553 -5.969 1.00 95.81 82 VAL A C 1
ATOM 602 O O . VAL A 1 82 ? 24.192 0.572 -5.603 1.00 95.81 82 VAL A O 1
ATOM 605 N N . ALA A 1 83 ? 24.609 -1.622 -5.662 1.00 95.56 83 ALA A N 1
ATOM 606 C CA . ALA A 1 83 ? 25.821 -1.526 -4.849 1.00 95.56 83 ALA A CA 1
ATOM 607 C C . ALA A 1 83 ? 26.893 -0.620 -5.484 1.00 95.56 83 ALA A C 1
ATOM 609 O O . ALA A 1 83 ? 27.631 0.052 -4.768 1.00 95.56 83 ALA A O 1
ATOM 610 N N . ARG A 1 84 ? 26.987 -0.583 -6.820 1.00 97.12 84 ARG A N 1
ATOM 611 C CA . ARG A 1 84 ? 27.859 0.358 -7.542 1.00 97.12 84 ARG A CA 1
ATOM 612 C C . ARG A 1 84 ? 27.384 1.803 -7.390 1.00 97.12 84 ARG A C 1
ATOM 614 O O . ARG A 1 84 ? 28.199 2.658 -7.053 1.00 97.12 84 ARG A O 1
ATOM 621 N N . GLN A 1 85 ? 26.085 2.061 -7.561 1.00 95.81 85 GLN A N 1
ATOM 622 C CA . GLN A 1 85 ? 25.508 3.398 -7.352 1.00 95.81 85 GLN A CA 1
ATOM 623 C C . GLN A 1 85 ? 25.734 3.896 -5.926 1.00 95.81 85 GLN A C 1
ATOM 625 O O . GLN A 1 85 ? 26.253 4.990 -5.747 1.00 95.81 85 GLN A O 1
ATOM 630 N N . MET A 1 86 ? 25.453 3.052 -4.931 1.00 95.69 86 MET A N 1
ATOM 631 C CA . MET A 1 86 ? 25.636 3.368 -3.514 1.00 95.69 86 MET A CA 1
ATOM 632 C C . MET A 1 86 ? 27.098 3.644 -3.137 1.00 95.69 86 MET A C 1
ATOM 634 O O . MET A 1 86 ? 27.338 4.240 -2.098 1.00 95.69 86 MET A O 1
ATOM 638 N N . ARG A 1 87 ? 28.084 3.229 -3.950 1.00 96.44 87 ARG A N 1
ATOM 639 C CA . ARG A 1 87 ? 29.508 3.594 -3.790 1.00 96.44 87 ARG A CA 1
ATOM 640 C C . ARG A 1 87 ? 29.892 4.895 -4.508 1.00 96.44 87 ARG A C 1
ATOM 642 O O . ARG A 1 87 ? 31.069 5.239 -4.558 1.00 96.44 87 ARG A O 1
ATOM 649 N N . GLY A 1 88 ? 28.924 5.601 -5.085 1.00 94.81 88 GLY A N 1
ATOM 650 C CA . GLY A 1 88 ? 29.117 6.874 -5.774 1.00 94.81 88 GLY A CA 1
ATOM 651 C C . GLY A 1 88 ? 29.444 6.750 -7.264 1.00 94.81 88 GLY A C 1
ATOM 652 O O . GLY A 1 88 ? 29.742 7.765 -7.899 1.00 94.81 88 GLY A O 1
ATOM 653 N N . GLU A 1 89 ? 29.383 5.548 -7.850 1.00 96.75 89 GLU A N 1
ATOM 654 C CA . GLU A 1 89 ? 29.581 5.389 -9.292 1.00 96.75 89 GLU A CA 1
ATOM 655 C C . GLU A 1 89 ? 28.421 6.044 -10.060 1.00 96.75 89 GLU A C 1
ATOM 657 O O . GLU A 1 89 ? 27.244 5.736 -9.854 1.00 96.75 89 GLU A O 1
ATOM 662 N N . ALA A 1 90 ? 28.751 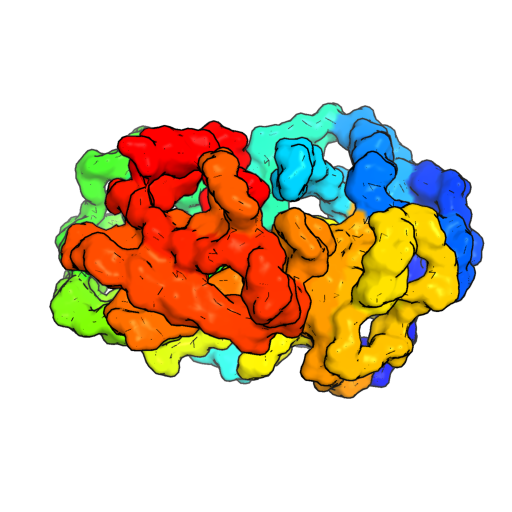6.975 -10.955 1.00 95.44 90 ALA A N 1
ATOM 663 C CA . ALA A 1 90 ? 27.767 7.699 -11.748 1.00 95.44 90 ALA A CA 1
ATOM 664 C C . ALA A 1 90 ? 27.304 6.889 -12.969 1.00 95.44 90 ALA A C 1
ATOM 666 O O . ALA A 1 90 ? 28.033 6.051 -13.494 1.00 95.44 90 ALA A O 1
ATOM 667 N N . ALA A 1 91 ? 26.103 7.197 -13.466 1.00 96.25 91 ALA A N 1
ATOM 668 C CA . ALA A 1 91 ? 25.567 6.640 -14.708 1.00 96.25 91 ALA A CA 1
ATOM 669 C C . ALA A 1 91 ? 25.524 5.095 -14.755 1.00 96.25 91 ALA A C 1
ATOM 671 O O . ALA A 1 91 ? 25.825 4.496 -15.787 1.00 96.25 91 ALA A O 1
ATOM 672 N N . VAL A 1 92 ? 25.167 4.432 -13.648 1.00 97.56 92 VAL A N 1
ATOM 673 C CA . VAL A 1 92 ? 25.161 2.958 -13.561 1.00 97.56 92 VAL A CA 1
ATOM 674 C C . VAL A 1 92 ? 23.876 2.348 -14.128 1.00 97.56 92 VAL A C 1
ATOM 676 O O . VAL A 1 92 ? 23.954 1.665 -15.144 1.00 97.56 92 VAL A O 1
ATOM 679 N N . LEU A 1 93 ? 22.713 2.590 -13.505 1.00 97.19 93 LEU A N 1
ATOM 680 C CA . LEU A 1 93 ? 21.399 2.135 -14.000 1.00 97.19 93 LEU A CA 1
ATOM 681 C C . LEU A 1 93 ? 20.696 3.205 -14.853 1.00 97.19 93 LEU A C 1
ATOM 683 O O . LEU A 1 93 ? 20.020 2.905 -15.833 1.00 97.19 93 LEU A O 1
ATOM 687 N N . THR A 1 94 ? 20.871 4.472 -14.494 1.00 96.38 94 THR A N 1
ATOM 688 C CA . THR A 1 94 ? 20.348 5.657 -15.192 1.00 96.38 94 THR A CA 1
ATOM 689 C C . THR A 1 94 ? 21.427 6.720 -15.230 1.00 96.38 94 THR A C 1
ATOM 691 O O . THR A 1 94 ? 22.341 6.688 -14.408 1.00 96.38 94 THR A O 1
ATOM 694 N N . THR A 1 95 ? 21.312 7.695 -16.129 1.00 94.69 95 THR A N 1
ATOM 695 C CA . THR A 1 95 ? 22.181 8.885 -16.123 1.00 94.69 95 THR A CA 1
ATOM 696 C C . THR A 1 95 ? 21.935 9.801 -14.919 1.00 94.69 95 THR A C 1
ATOM 698 O O . THR A 1 95 ? 22.836 10.534 -14.520 1.00 94.69 95 THR A O 1
ATOM 701 N N . GLU A 1 96 ? 20.741 9.755 -14.319 1.00 94.88 96 GLU A N 1
ATOM 702 C CA . GLU A 1 96 ? 20.429 10.459 -13.070 1.00 94.88 96 GLU A CA 1
ATOM 703 C C . GLU A 1 96 ? 21.058 9.762 -11.857 1.00 94.88 96 GLU A C 1
ATOM 705 O O . GLU A 1 96 ? 21.108 8.531 -11.788 1.00 94.88 96 GLU A O 1
ATOM 710 N N . ARG A 1 97 ? 21.507 10.559 -10.882 1.00 94.12 97 ARG A N 1
ATOM 711 C CA . ARG A 1 97 ? 21.938 10.059 -9.573 1.00 94.12 97 ARG A CA 1
ATOM 712 C C . ARG A 1 97 ? 20.715 9.826 -8.675 1.00 94.12 97 ARG A C 1
ATOM 714 O O . ARG A 1 97 ? 19.829 10.686 -8.658 1.00 94.12 97 ARG A O 1
ATOM 721 N N . PRO A 1 98 ? 20.656 8.715 -7.920 1.00 95.31 98 PRO A N 1
ATOM 722 C CA . PRO A 1 98 ? 19.640 8.538 -6.891 1.00 95.31 98 PRO A CA 1
ATOM 723 C C . PRO A 1 98 ? 19.725 9.644 -5.832 1.00 95.31 98 PRO A C 1
ATOM 725 O O . PRO A 1 98 ? 20.815 10.039 -5.425 1.00 95.31 98 PRO A O 1
ATOM 728 N N . VAL A 1 99 ? 18.571 10.141 -5.389 1.00 94.62 99 VAL A N 1
ATOM 729 C CA . VAL A 1 99 ? 18.447 11.102 -4.276 1.00 94.62 99 VAL A CA 1
ATOM 730 C C . VAL A 1 99 ? 18.089 10.414 -2.958 1.00 94.62 99 VAL A C 1
ATOM 732 O O . VAL A 1 99 ? 18.121 11.040 -1.902 1.00 94.62 99 VAL A O 1
ATOM 735 N N . TYR A 1 100 ? 17.699 9.141 -3.028 1.00 94.88 100 TYR A N 1
ATOM 736 C CA . TYR A 1 100 ? 17.267 8.332 -1.898 1.00 94.88 100 TYR A CA 1
ATOM 737 C C . TYR A 1 100 ? 17.326 6.846 -2.269 1.00 94.88 100 TYR A C 1
ATOM 739 O O . TYR A 1 100 ? 17.142 6.496 -3.439 1.00 94.88 100 TYR A O 1
ATOM 747 N N . TYR A 1 101 ? 17.511 5.969 -1.283 1.00 94.12 101 TYR A N 1
ATOM 748 C CA . TYR A 1 101 ? 17.351 4.526 -1.466 1.00 94.12 101 TYR A CA 1
ATOM 749 C C . TYR A 1 101 ? 16.256 3.991 -0.550 1.00 94.12 101 TYR A C 1
ATOM 751 O O . TYR A 1 101 ? 16.331 4.072 0.677 1.00 94.12 101 TYR A O 1
ATOM 759 N N . VAL A 1 102 ? 15.231 3.388 -1.146 1.00 88.94 102 VAL A N 1
ATOM 760 C CA . VAL A 1 102 ? 14.194 2.725 -0.362 1.00 88.94 102 VAL A CA 1
ATOM 761 C C . VAL A 1 102 ? 14.693 1.358 0.074 1.00 88.94 102 VAL A C 1
ATOM 763 O O . VAL A 1 102 ? 15.020 0.518 -0.764 1.00 88.94 102 VAL A O 1
ATOM 766 N N . ARG A 1 103 ? 14.708 1.117 1.385 1.00 84.12 103 ARG A N 1
ATOM 767 C CA . ARG A 1 103 ? 14.964 -0.201 1.962 1.00 84.12 103 ARG A CA 1
ATOM 768 C C . ARG A 1 103 ? 13.660 -0.986 2.024 1.00 84.12 103 ARG A C 1
ATOM 770 O O . ARG A 1 103 ? 12.685 -0.529 2.616 1.00 84.12 103 ARG A O 1
ATOM 777 N N . THR A 1 104 ? 13.651 -2.180 1.444 1.00 70.38 104 THR A N 1
ATOM 778 C CA . THR A 1 104 ? 12.526 -3.120 1.536 1.00 70.38 104 THR A CA 1
ATOM 779 C C . THR A 1 104 ? 12.994 -4.432 2.141 1.00 70.38 104 THR A C 1
ATOM 781 O O . THR A 1 104 ? 14.041 -4.954 1.765 1.00 70.38 104 THR A O 1
ATOM 784 N N . THR A 1 105 ? 12.235 -4.985 3.080 1.00 54.91 105 THR A N 1
ATOM 785 C CA . THR A 1 105 ? 12.434 -6.354 3.559 1.00 54.91 105 THR A CA 1
ATOM 786 C C . THR A 1 105 ? 11.716 -7.293 2.589 1.00 54.91 105 THR A C 1
ATOM 788 O O . THR A 1 105 ? 10.490 -7.375 2.554 1.00 54.91 105 THR A O 1
ATOM 791 N N . GLY A 1 106 ? 12.475 -7.940 1.701 1.00 46.84 106 GLY A N 1
ATOM 792 C CA . GLY A 1 106 ? 11.928 -8.977 0.826 1.00 46.84 106 GLY A CA 1
ATOM 793 C C . GLY A 1 106 ? 11.483 -10.208 1.625 1.00 46.84 106 GLY A C 1
ATOM 794 O O . GLY A 1 106 ? 11.895 -10.393 2.767 1.00 46.84 106 GLY A O 1
ATOM 795 N N . SER A 1 107 ? 10.701 -11.096 1.003 1.00 37.16 107 SER A N 1
ATOM 796 C CA . SER A 1 107 ? 10.310 -12.393 1.587 1.00 37.16 107 SER A CA 1
ATOM 797 C C . SER A 1 107 ? 11.506 -13.287 1.948 1.00 37.16 107 SER A C 1
ATOM 799 O O . SER A 1 107 ? 11.381 -14.163 2.789 1.00 37.16 107 SER A O 1
ATOM 801 N N . THR A 1 108 ? 12.676 -13.036 1.354 1.00 37.38 108 THR A N 1
ATOM 802 C CA . THR A 1 108 ? 13.936 -13.753 1.605 1.00 37.38 108 THR A CA 1
ATOM 803 C C . THR A 1 108 ? 14.734 -13.214 2.800 1.00 37.38 108 THR A C 1
ATOM 805 O O . THR A 1 108 ? 15.852 -13.661 3.040 1.00 37.38 108 THR A O 1
ATOM 808 N N . GLY A 1 109 ? 14.224 -12.211 3.526 1.00 43.88 109 GLY A N 1
ATOM 809 C CA . GLY A 1 109 ? 14.863 -11.651 4.726 1.00 43.88 109 GLY A CA 1
ATOM 810 C C . GLY A 1 109 ? 16.076 -10.744 4.474 1.00 43.88 109 GLY A C 1
ATOM 811 O O . GLY A 1 109 ? 16.441 -9.968 5.352 1.00 43.88 109 GLY A O 1
ATOM 812 N N . THR A 1 110 ? 16.673 -10.757 3.275 1.00 53.75 110 THR A N 1
ATOM 813 C CA . THR A 1 110 ? 17.741 -9.809 2.910 1.00 53.75 110 THR A CA 1
ATOM 814 C C . THR A 1 110 ? 17.133 -8.484 2.432 1.00 53.75 110 THR A C 1
ATOM 816 O O . THR A 1 110 ? 16.343 -8.498 1.479 1.00 53.75 110 THR A O 1
ATOM 819 N N . PRO A 1 111 ? 17.493 -7.332 3.030 1.00 66.06 111 PRO A N 1
ATOM 820 C CA . PRO A 1 111 ? 16.990 -6.043 2.579 1.00 66.06 111 PRO A CA 1
ATOM 821 C C . PRO A 1 111 ? 17.407 -5.735 1.135 1.00 66.06 111 PRO A C 1
ATOM 823 O O . PRO A 1 111 ? 18.573 -5.885 0.767 1.00 66.06 111 PRO A O 1
ATOM 826 N N . LYS A 1 112 ? 16.460 -5.280 0.311 1.00 81.06 112 LYS A N 1
ATOM 827 C CA . LYS A 1 112 ? 16.732 -4.740 -1.028 1.00 81.06 112 LYS A CA 1
ATOM 828 C C . LYS A 1 112 ? 16.756 -3.219 -0.957 1.00 81.06 112 LYS A C 1
ATOM 830 O O . LYS A 1 112 ? 15.917 -2.628 -0.276 1.00 81.06 112 LYS A O 1
ATOM 835 N N . HIS A 1 113 ? 17.660 -2.605 -1.711 1.00 90.19 113 HIS A N 1
ATOM 836 C CA . HIS A 1 113 ? 17.716 -1.157 -1.890 1.00 90.19 113 HIS A CA 1
ATOM 837 C C . HIS A 1 113 ? 17.201 -0.800 -3.282 1.00 90.19 113 HIS A C 1
ATOM 839 O O . HIS A 1 113 ? 17.727 -1.295 -4.278 1.00 90.19 113 HIS A O 1
ATOM 845 N N . ILE A 1 114 ? 16.166 0.035 -3.343 1.00 93.25 114 ILE A N 1
ATOM 846 C CA . ILE A 1 114 ? 15.582 0.523 -4.593 1.00 93.25 114 ILE A CA 1
ATOM 847 C C . ILE A 1 114 ? 15.984 1.992 -4.776 1.00 93.25 114 ILE A C 1
ATOM 849 O O . ILE A 1 114 ? 15.633 2.813 -3.923 1.00 93.25 114 ILE A O 1
ATOM 853 N N . PRO A 1 115 ? 16.729 2.340 -5.839 1.00 95.25 115 PRO A N 1
ATOM 854 C CA . PRO A 1 115 ? 17.140 3.715 -6.091 1.00 95.25 115 PRO A CA 1
ATOM 855 C C . PRO A 1 115 ? 15.945 4.586 -6.488 1.00 95.25 115 PRO A C 1
ATOM 857 O O . PRO A 1 115 ? 15.157 4.231 -7.362 1.00 95.25 115 PRO A O 1
ATOM 860 N N . ILE A 1 116 ? 15.846 5.760 -5.872 1.00 95.12 116 ILE A N 1
ATOM 861 C CA . ILE A 1 116 ? 14.850 6.782 -6.193 1.00 95.12 116 ILE A CA 1
ATOM 862 C C . ILE A 1 116 ? 15.559 7.929 -6.898 1.00 95.12 116 ILE A C 1
ATOM 864 O O . ILE A 1 116 ? 16.382 8.623 -6.303 1.00 95.12 116 ILE A O 1
ATOM 868 N N . THR A 1 117 ? 15.241 8.130 -8.172 1.00 95.44 117 THR A N 1
ATOM 869 C CA . THR A 1 117 ? 15.728 9.252 -8.982 1.00 95.44 117 THR A CA 1
ATOM 870 C C . THR A 1 117 ? 14.682 10.375 -9.033 1.00 95.44 117 THR A C 1
ATOM 872 O O . THR A 1 117 ? 13.494 10.116 -8.795 1.00 95.44 117 THR A O 1
ATOM 875 N N . PRO A 1 118 ? 15.067 11.620 -9.368 1.00 94.94 118 PRO A N 1
ATOM 876 C CA . PRO A 1 118 ? 14.108 12.701 -9.604 1.00 94.94 118 PRO A CA 1
ATOM 877 C C . PRO A 1 118 ? 13.041 12.339 -10.648 1.00 94.94 118 PRO A C 1
ATOM 879 O O . PRO A 1 118 ? 11.853 12.606 -10.438 1.00 94.94 118 PRO A O 1
ATOM 882 N N . ALA A 1 119 ? 13.425 11.670 -11.742 1.00 95.44 119 ALA A N 1
ATOM 883 C CA . ALA A 1 119 ? 12.470 11.216 -12.746 1.00 95.44 119 ALA A CA 1
ATOM 884 C C . ALA A 1 119 ? 11.483 10.178 -12.185 1.00 95.44 119 ALA A C 1
ATOM 886 O O . ALA A 1 119 ? 10.278 10.308 -12.417 1.00 95.44 119 ALA A O 1
ATOM 887 N N . TYR A 1 120 ? 11.951 9.195 -11.404 1.00 94.75 120 TYR A N 1
ATOM 888 C CA . TYR A 1 120 ? 11.073 8.225 -10.737 1.00 94.75 120 TYR A CA 1
ATOM 889 C C . TYR A 1 120 ? 10.101 8.904 -9.764 1.00 94.75 120 TYR A C 1
ATOM 891 O O . TYR A 1 120 ? 8.904 8.615 -9.758 1.00 94.75 120 TYR A O 1
ATOM 899 N N . GLN A 1 121 ? 10.584 9.874 -8.982 1.00 92.56 121 GLN A N 1
ATOM 900 C CA . GLN A 1 121 ? 9.737 10.651 -8.079 1.00 92.56 121 GLN A CA 1
ATOM 901 C C . GLN A 1 121 ? 8.622 11.384 -8.844 1.00 92.56 121 GLN A C 1
ATOM 903 O O . GLN A 1 121 ? 7.467 11.387 -8.410 1.00 92.56 121 GLN A O 1
ATOM 908 N N . ALA A 1 122 ? 8.931 11.960 -10.009 1.00 92.75 122 ALA A N 1
ATOM 909 C CA . ALA A 1 122 ? 7.938 12.606 -10.860 1.00 92.75 122 ALA A CA 1
ATOM 910 C C . ALA A 1 122 ? 6.929 11.608 -11.467 1.00 92.75 122 ALA A C 1
ATOM 912 O O . ALA A 1 122 ? 5.748 11.940 -11.593 1.00 92.75 122 ALA A O 1
ATOM 913 N N . GLU A 1 123 ? 7.351 10.392 -11.839 1.00 93.12 123 GLU A N 1
ATOM 914 C CA . GLU A 1 123 ? 6.442 9.312 -12.266 1.00 93.12 123 GLU A CA 1
ATOM 915 C C . GLU A 1 123 ? 5.454 8.943 -11.151 1.00 93.12 123 GLU A C 1
ATOM 917 O O . GLU A 1 123 ? 4.249 8.843 -11.400 1.00 93.12 123 GLU A O 1
ATOM 922 N N . PHE A 1 124 ? 5.956 8.791 -9.926 1.00 89.62 124 PHE A N 1
ATOM 923 C CA . PHE A 1 124 ? 5.175 8.484 -8.730 1.00 89.62 124 PHE A CA 1
ATOM 924 C C . PHE A 1 124 ? 4.127 9.571 -8.431 1.00 89.62 124 PHE A C 1
ATOM 926 O O . PHE A 1 124 ? 2.934 9.274 -8.316 1.00 89.62 124 PHE A O 1
ATOM 933 N N . GLN A 1 125 ? 4.541 10.843 -8.385 1.00 90.62 125 GLN A N 1
ATOM 934 C CA . GLN A 1 125 ? 3.646 11.964 -8.062 1.00 90.62 125 GLN A CA 1
ATOM 935 C C . GLN A 1 125 ? 2.480 12.089 -9.049 1.00 90.62 125 GLN A C 1
ATOM 937 O O . GLN A 1 125 ? 1.364 12.430 -8.650 1.00 90.62 125 GLN A O 1
ATOM 942 N N . LYS A 1 126 ? 2.691 11.746 -10.329 1.00 92.44 126 LYS A N 1
ATOM 943 C CA . LYS A 1 126 ? 1.603 11.725 -11.318 1.00 92.44 126 LYS A CA 1
ATOM 944 C C . LYS A 1 126 ? 0.486 10.773 -10.908 1.00 92.44 126 LYS A C 1
ATOM 946 O O . LYS A 1 126 ? -0.677 11.151 -10.995 1.00 92.44 126 LYS A O 1
ATOM 951 N N . THR A 1 127 ? 0.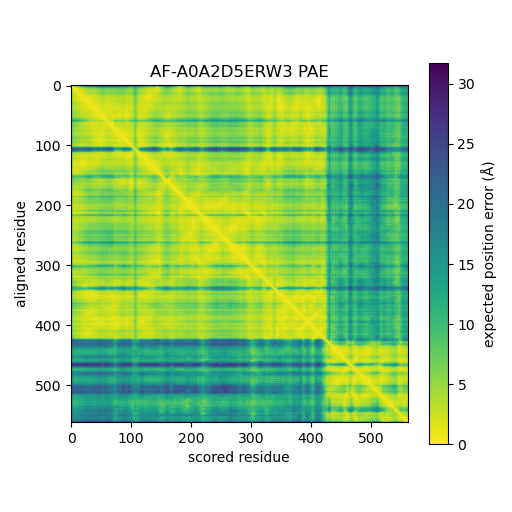820 9.576 -10.431 1.00 93.06 127 THR A N 1
ATOM 952 C CA . THR A 1 127 ? -0.203 8.609 -10.020 1.00 93.06 127 THR A CA 1
ATOM 953 C C . THR A 1 127 ? -0.979 9.098 -8.797 1.00 93.06 127 THR A C 1
ATOM 955 O O . THR A 1 127 ? -2.209 9.043 -8.796 1.00 93.06 127 THR A O 1
ATOM 958 N N . VAL A 1 128 ? -0.290 9.660 -7.797 1.00 91.75 128 VAL A N 1
ATOM 959 C CA . VAL A 1 128 ? -0.940 10.259 -6.617 1.00 91.75 128 VAL A CA 1
ATOM 960 C C . VAL A 1 128 ? -1.890 11.388 -7.027 1.00 91.75 128 VAL A C 1
ATOM 962 O O . VAL A 1 128 ? -3.021 11.453 -6.547 1.00 91.75 128 VAL A O 1
ATOM 965 N N . HIS A 1 129 ? -1.470 12.260 -7.948 1.00 93.69 129 HIS A N 1
ATOM 966 C CA . HIS A 1 129 ? -2.308 13.349 -8.450 1.00 93.69 129 HIS A CA 1
ATOM 967 C C . HIS A 1 129 ? -3.579 12.849 -9.133 1.00 93.69 129 HIS A C 1
ATOM 969 O O . HIS A 1 129 ? -4.653 13.378 -8.850 1.00 93.69 129 HIS A O 1
ATOM 975 N N . VAL A 1 130 ? -3.471 11.839 -10.001 1.00 95.25 130 VAL A N 1
ATOM 976 C CA . VAL A 1 130 ? -4.631 11.256 -10.692 1.00 95.25 130 VAL A CA 1
ATOM 977 C C . VAL A 1 130 ? -5.583 10.614 -9.679 1.00 95.25 130 VAL A C 1
ATOM 979 O O . VAL A 1 130 ? -6.773 10.927 -9.689 1.00 95.25 130 VAL A O 1
ATOM 982 N N . ALA A 1 131 ? -5.072 9.791 -8.758 1.00 93.81 131 ALA A N 1
ATOM 983 C CA . ALA A 1 131 ? -5.890 9.131 -7.739 1.00 93.81 131 ALA A CA 1
ATOM 984 C C . ALA A 1 131 ? -6.639 10.147 -6.857 1.00 93.81 131 ALA A C 1
ATOM 986 O O . ALA A 1 131 ? -7.862 10.085 -6.734 1.00 93.81 131 ALA A O 1
ATOM 987 N N . LEU A 1 132 ? -5.935 11.142 -6.303 1.00 93.19 132 LEU A N 1
ATOM 988 C CA . LEU A 1 132 ? -6.548 12.172 -5.456 1.00 93.19 132 LEU A CA 1
ATOM 989 C C . LEU A 1 132 ? -7.518 13.081 -6.220 1.00 93.19 132 LEU A C 1
ATOM 991 O O . LEU A 1 132 ? -8.443 13.625 -5.616 1.00 93.19 132 LEU A O 1
ATOM 995 N N . TRP A 1 133 ? -7.326 13.267 -7.527 1.00 95.31 133 TRP A N 1
ATOM 996 C CA . TRP A 1 133 ? -8.275 14.004 -8.360 1.00 95.31 133 TRP A CA 1
ATOM 997 C C . TRP A 1 133 ? -9.598 13.250 -8.498 1.00 95.31 133 TRP A C 1
ATOM 999 O O . TRP A 1 133 ? -10.664 13.817 -8.255 1.00 95.31 133 TRP A O 1
ATOM 1009 N N . HIS A 1 134 ? -9.542 11.952 -8.805 1.00 93.62 134 HIS A N 1
ATOM 1010 C CA . HIS A 1 134 ? -10.737 11.112 -8.895 1.00 93.62 134 HIS A CA 1
ATOM 1011 C C . HIS A 1 134 ? -11.451 10.976 -7.547 1.00 93.62 134 HIS A C 1
ATOM 1013 O O . HIS A 1 134 ? -12.663 11.189 -7.472 1.00 93.62 134 HIS A O 1
ATOM 1019 N N . LEU A 1 135 ? -10.703 10.699 -6.473 1.00 92.81 135 LEU A N 1
ATOM 1020 C CA . LEU A 1 135 ? -11.268 10.582 -5.129 1.00 92.81 135 LEU A CA 1
ATOM 1021 C C . LEU A 1 135 ? -11.955 11.870 -4.683 1.00 92.81 135 LEU A C 1
ATOM 1023 O O . LEU A 1 135 ? -13.058 11.798 -4.155 1.00 92.81 135 LEU A O 1
ATOM 1027 N N . TYR A 1 136 ? -11.362 13.040 -4.934 1.00 94.00 136 TYR A N 1
ATOM 1028 C CA . TYR A 1 136 ? -11.982 14.318 -4.576 1.00 94.00 136 TYR A CA 1
ATOM 1029 C C . TYR A 1 136 ? -13.315 14.536 -5.286 1.00 94.00 136 TYR A C 1
ATOM 1031 O O . TYR A 1 136 ? -14.282 14.973 -4.668 1.00 94.00 136 TYR A O 1
ATOM 1039 N N . ARG A 1 137 ? -13.396 14.206 -6.579 1.00 92.19 137 ARG A N 1
ATOM 1040 C CA . ARG A 1 137 ? -14.645 14.353 -7.338 1.00 92.19 137 ARG A CA 1
ATOM 1041 C C . ARG A 1 137 ? -15.719 13.361 -6.901 1.00 92.19 137 ARG A C 1
ATOM 1043 O O . ARG A 1 137 ? -16.899 13.688 -6.981 1.00 92.19 137 ARG A O 1
ATOM 1050 N N . ARG A 1 138 ? -15.326 12.161 -6.467 1.00 92.25 138 ARG A N 1
ATOM 1051 C CA . ARG A 1 138 ? -16.261 11.108 -6.052 1.00 92.25 138 ARG A CA 1
ATOM 1052 C C . ARG A 1 138 ? -16.698 11.241 -4.592 1.00 92.25 138 ARG A C 1
ATOM 1054 O O . ARG A 1 138 ? -17.853 10.968 -4.287 1.00 92.25 138 ARG A O 1
ATOM 1061 N N . PHE A 1 139 ? -15.797 11.687 -3.722 1.00 93.69 139 PHE A N 1
ATOM 1062 C CA . PHE A 1 139 ? -15.982 11.795 -2.275 1.00 93.69 139 PHE A CA 1
ATOM 1063 C C . PHE A 1 139 ? -15.602 13.193 -1.767 1.00 93.69 139 PHE A C 1
ATOM 1065 O O . PHE A 1 139 ? -14.738 13.300 -0.901 1.00 93.69 139 PHE 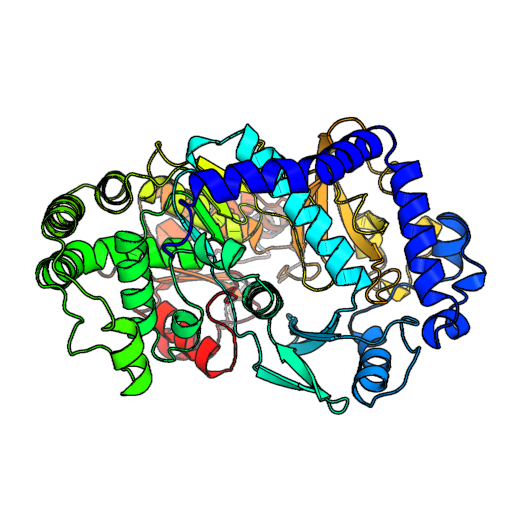A O 1
ATOM 1072 N N . PRO A 1 140 ? -16.225 14.285 -2.247 1.00 94.12 140 PRO A N 1
ATOM 1073 C CA . PRO A 1 140 ? -15.833 15.644 -1.853 1.00 94.12 140 PRO A CA 1
ATOM 1074 C C . PRO A 1 140 ? -15.908 15.870 -0.335 1.00 94.12 140 PRO A C 1
ATOM 1076 O O . PRO A 1 140 ? -15.077 16.579 0.229 1.00 94.12 140 PRO A O 1
ATOM 1079 N N . ALA A 1 141 ? -16.842 15.199 0.346 1.00 94.31 141 ALA A N 1
ATOM 1080 C CA . ALA A 1 141 ? -16.987 15.253 1.799 1.00 94.31 141 ALA A CA 1
ATOM 1081 C C . ALA A 1 141 ? -15.795 14.645 2.571 1.00 94.31 141 ALA A C 1
ATOM 1083 O O . ALA A 1 141 ? -15.620 14.959 3.740 1.00 94.31 141 ALA A O 1
ATOM 1084 N N . ALA A 1 142 ? -14.959 13.815 1.938 1.00 94.88 142 ALA A N 1
ATOM 1085 C CA . ALA A 1 142 ? -13.728 13.287 2.534 1.00 94.88 142 ALA A CA 1
ATOM 1086 C C . ALA A 1 142 ? -12.541 14.264 2.455 1.00 94.88 142 ALA A C 1
ATOM 1088 O O . ALA A 1 142 ? -11.452 13.950 2.920 1.00 94.88 142 ALA A O 1
ATOM 1089 N N . PHE A 1 143 ? -12.722 15.432 1.833 1.00 94.50 143 PHE A N 1
ATOM 1090 C CA . PHE A 1 143 ? -11.671 16.432 1.628 1.00 94.50 143 PHE A CA 1
ATOM 1091 C C . PHE A 1 143 ? -12.007 17.762 2.316 1.00 94.50 143 PHE A C 1
ATOM 1093 O O . PHE A 1 143 ? -11.572 18.821 1.863 1.00 94.50 143 PHE A O 1
ATOM 1100 N N . ILE A 1 144 ? -12.805 17.717 3.388 1.00 92.62 144 ILE A N 1
ATOM 1101 C CA . ILE A 1 144 ? -13.200 18.899 4.174 1.00 92.62 144 ILE A CA 1
ATOM 1102 C C . ILE A 1 144 ? -12.298 19.114 5.395 1.00 92.62 144 ILE A C 1
ATOM 1104 O O . ILE A 1 144 ? -11.986 20.254 5.739 1.00 92.62 144 ILE A O 1
ATOM 1108 N N . GLY A 1 145 ? -11.869 18.020 6.022 1.00 91.69 145 GLY A N 1
ATOM 1109 C CA . GLY A 1 145 ? -11.063 17.995 7.236 1.00 91.69 145 GLY A CA 1
ATOM 1110 C C . GLY A 1 145 ? -9.647 17.503 6.965 1.00 91.69 145 GLY A C 1
ATOM 1111 O O . GLY A 1 145 ? -9.161 17.533 5.832 1.00 91.69 145 GLY A O 1
ATOM 1112 N N . ARG A 1 146 ? -8.971 17.034 8.014 1.00 94.88 146 ARG A N 1
ATOM 1113 C CA . ARG A 1 146 ? -7.599 16.523 7.895 1.00 94.88 146 ARG A CA 1
ATOM 1114 C C . ARG A 1 146 ? -7.556 15.067 7.439 1.00 94.88 146 ARG A C 1
ATOM 1116 O O . ARG A 1 146 ? -8.543 14.333 7.540 1.00 94.88 146 ARG A O 1
ATOM 1123 N N . ALA A 1 147 ? -6.392 14.657 6.947 1.00 94.94 147 ALA A N 1
ATOM 1124 C CA . ALA A 1 147 ? -6.099 13.287 6.560 1.00 94.94 147 ALA A CA 1
ATOM 1125 C C . ALA A 1 147 ? -5.197 12.587 7.588 1.00 94.94 147 ALA A C 1
ATOM 1127 O O . ALA A 1 147 ? -4.258 13.181 8.122 1.00 94.94 147 ALA A O 1
ATOM 1128 N N . LEU A 1 148 ? -5.435 11.299 7.817 1.00 93.50 148 LEU A N 1
ATOM 1129 C CA . LEU A 1 148 ? -4.463 10.410 8.452 1.00 93.50 148 LEU A CA 1
ATOM 1130 C C . LEU A 1 148 ? -3.652 9.708 7.374 1.00 93.50 148 LEU A C 1
ATOM 1132 O O . LEU A 1 148 ? -4.221 9.201 6.410 1.00 93.50 148 LEU A O 1
ATOM 1136 N N . TYR A 1 149 ? -2.333 9.672 7.541 1.00 88.81 149 TYR A N 1
ATOM 1137 C CA . TYR A 1 149 ? -1.446 8.903 6.676 1.00 88.81 149 TYR A CA 1
ATOM 1138 C C . TYR A 1 149 ? -0.369 8.225 7.503 1.00 88.81 149 TYR A C 1
ATOM 1140 O O . TYR A 1 149 ? 0.433 8.889 8.161 1.00 88.81 149 TYR A O 1
ATOM 1148 N N . PHE A 1 150 ? -0.407 6.895 7.507 1.00 80.56 150 PHE A N 1
ATOM 1149 C CA . PHE A 1 150 ? 0.543 6.069 8.240 1.00 80.56 150 PHE A CA 1
ATOM 1150 C C . PHE A 1 150 ? 1.873 6.058 7.493 1.00 80.56 150 PHE A C 1
ATOM 1152 O O . PHE A 1 150 ? 1.935 5.636 6.336 1.00 80.56 150 PHE A O 1
ATOM 1159 N N . VAL A 1 151 ? 2.937 6.512 8.154 1.00 73.62 151 VAL A N 1
ATOM 1160 C CA . VAL A 1 151 ? 4.270 6.592 7.549 1.00 73.62 151 VAL A CA 1
ATOM 1161 C C . VAL A 1 151 ? 5.263 5.716 8.293 1.00 73.62 151 VAL A C 1
ATOM 1163 O O . VAL A 1 151 ? 5.113 5.414 9.475 1.00 73.62 151 VAL A O 1
ATOM 1166 N N . GLY A 1 152 ? 6.253 5.216 7.564 1.00 70.38 152 GLY A N 1
ATOM 1167 C CA . GLY A 1 152 ? 7.458 4.633 8.148 1.00 70.38 152 GLY A CA 1
ATOM 1168 C C . GLY A 1 152 ? 8.534 5.698 8.349 1.00 70.38 152 GLY A C 1
ATOM 1169 O O . GLY A 1 152 ? 8.362 6.853 7.957 1.00 70.38 152 GLY A O 1
ATOM 1170 N N . SER A 1 153 ? 9.677 5.296 8.897 1.00 69.12 153 SER A N 1
ATOM 1171 C CA . SER A 1 153 ? 10.818 6.190 9.108 1.00 69.12 153 SER A CA 1
ATOM 1172 C C . SER A 1 153 ? 11.345 6.749 7.781 1.00 69.12 153 SER A C 1
ATOM 1174 O O . SER A 1 153 ? 11.498 6.013 6.794 1.00 69.12 153 SER A O 1
ATOM 1176 N N . SER A 1 154 ? 11.619 8.056 7.751 1.00 75.19 154 SER A N 1
ATOM 1177 C CA . SER A 1 154 ? 12.181 8.757 6.588 1.00 75.19 154 SER A CA 1
ATOM 1178 C C . SER A 1 154 ? 13.682 8.549 6.433 1.00 75.19 154 SER A C 1
ATOM 1180 O O . SER A 1 154 ? 14.212 8.785 5.352 1.00 75.19 154 SER A O 1
ATOM 1182 N N . GLN A 1 155 ? 14.371 8.104 7.480 1.00 81.94 155 GLN A N 1
ATOM 1183 C CA . GLN A 1 155 ? 15.781 7.753 7.431 1.00 81.94 155 GLN A CA 1
ATOM 1184 C C . GLN A 1 155 ? 16.063 6.687 8.488 1.00 81.94 155 GLN A C 1
ATOM 1186 O O . GLN A 1 155 ? 15.682 6.838 9.643 1.00 81.94 155 GLN A O 1
ATOM 1191 N N . VAL A 1 156 ? 16.682 5.593 8.064 1.00 80.50 156 VAL A N 1
ATOM 1192 C CA . VAL A 1 156 ? 17.103 4.474 8.921 1.00 80.50 156 VAL A CA 1
ATOM 1193 C C . VAL A 1 156 ? 18.598 4.203 8.798 1.00 80.50 156 VAL A C 1
ATOM 1195 O O . VAL A 1 156 ? 19.153 3.528 9.654 1.00 80.50 156 VAL A O 1
ATOM 1198 N N . ASP A 1 157 ? 19.222 4.676 7.717 1.00 85.94 157 ASP A N 1
ATOM 1199 C CA . ASP A 1 157 ? 20.646 4.519 7.431 1.00 85.94 157 ASP A CA 1
ATOM 1200 C C . ASP A 1 157 ? 21.079 5.551 6.367 1.00 85.94 157 ASP A C 1
ATOM 1202 O O . ASP A 1 157 ? 20.249 6.315 5.852 1.00 85.94 157 ASP A O 1
ATOM 1206 N N . VAL A 1 158 ? 22.365 5.582 6.028 1.00 93.12 158 VAL A N 1
ATOM 1207 C CA . VAL A 1 158 ? 22.957 6.428 4.986 1.00 93.12 158 VAL A CA 1
ATOM 1208 C C . VAL A 1 158 ? 23.848 5.568 4.090 1.00 93.12 158 VAL A C 1
ATOM 1210 O O . VAL A 1 158 ? 24.694 4.813 4.562 1.00 93.12 158 VAL A O 1
ATOM 1213 N N . ALA A 1 159 ? 23.658 5.671 2.777 1.00 92.88 159 ALA A N 1
ATOM 1214 C CA . ALA A 1 159 ? 24.465 4.956 1.798 1.00 92.88 159 ALA A CA 1
ATOM 1215 C C . ALA A 1 159 ? 25.903 5.520 1.739 1.00 92.88 159 ALA A C 1
ATOM 1217 O O . ALA A 1 159 ? 26.117 6.685 2.075 1.00 92.88 159 ALA A O 1
ATOM 1218 N N . PRO A 1 160 ? 26.905 4.745 1.274 1.00 94.00 160 PRO A N 1
ATOM 1219 C CA . PRO A 1 160 ? 28.286 5.229 1.153 1.00 94.00 160 PRO A CA 1
ATOM 1220 C C . PRO A 1 160 ? 28.469 6.461 0.247 1.00 94.00 160 PRO A C 1
ATOM 1222 O O . PRO A 1 160 ? 29.448 7.186 0.394 1.00 94.00 160 PRO A O 1
ATOM 1225 N N . ASP A 1 161 ? 27.537 6.720 -0.672 1.00 91.88 161 ASP A N 1
ATOM 1226 C CA . ASP A 1 161 ? 27.481 7.926 -1.508 1.00 91.88 161 ASP A CA 1
ATOM 1227 C C . ASP A 1 161 ? 26.889 9.152 -0.781 1.00 91.88 161 ASP A C 1
ATOM 1229 O O . ASP A 1 161 ? 26.826 10.239 -1.357 1.00 91.88 161 ASP A O 1
ATOM 1233 N N . GLY A 1 162 ? 26.475 8.988 0.479 1.00 93.12 162 GLY A N 1
ATOM 1234 C CA . GLY A 1 162 ? 25.859 10.007 1.323 1.00 93.12 162 GLY A CA 1
ATOM 1235 C C . GLY A 1 162 ? 24.338 10.120 1.180 1.00 93.12 162 GLY A C 1
ATOM 1236 O O . GLY A 1 162 ? 23.732 10.926 1.888 1.00 93.12 162 GLY A O 1
ATOM 1237 N N . ALA A 1 163 ? 23.695 9.348 0.297 1.00 92.81 163 ALA A N 1
ATOM 1238 C CA . ALA A 1 163 ? 22.247 9.414 0.128 1.00 92.81 163 ALA A CA 1
ATOM 1239 C C . ALA A 1 163 ? 21.509 8.750 1.309 1.00 92.81 163 ALA A C 1
ATOM 1241 O O . ALA A 1 163 ? 21.951 7.712 1.812 1.00 92.81 163 ALA A O 1
ATOM 1242 N N . PRO A 1 164 ? 20.354 9.281 1.747 1.00 93.62 164 PRO A N 1
ATOM 1243 C CA . PRO A 1 164 ? 19.609 8.670 2.836 1.00 93.62 164 PRO A CA 1
ATOM 1244 C C . PRO A 1 164 ? 18.951 7.354 2.401 1.00 93.62 164 PRO A C 1
ATOM 1246 O O . PRO A 1 164 ? 18.501 7.198 1.260 1.00 93.62 164 PRO A O 1
ATOM 1249 N N . ILE A 1 165 ? 18.856 6.420 3.346 1.00 90.50 165 ILE A N 1
ATOM 1250 C CA . ILE A 1 165 ? 18.170 5.136 3.200 1.00 90.50 165 ILE A CA 1
ATOM 1251 C C . ILE A 1 165 ? 16.970 5.111 4.146 1.00 90.50 165 ILE A C 1
ATOM 1253 O O . ILE A 1 165 ? 17.091 5.501 5.306 1.00 90.50 165 ILE A O 1
ATOM 1257 N N . GLY A 1 166 ? 15.820 4.603 3.701 1.00 85.75 166 GLY A N 1
ATOM 1258 C CA . GLY A 1 166 ? 14.654 4.402 4.572 1.00 85.75 166 GLY A CA 1
ATOM 1259 C C . GLY A 1 166 ? 13.399 3.966 3.829 1.00 85.75 166 GLY A C 1
ATOM 1260 O O . GLY A 1 166 ? 13.482 3.276 2.815 1.00 85.75 166 GLY A O 1
ATOM 1261 N N . THR A 1 167 ? 12.220 4.295 4.360 1.00 82.75 167 THR A N 1
ATOM 1262 C CA . THR A 1 167 ? 10.946 3.866 3.762 1.00 82.75 167 THR A CA 1
ATOM 1263 C C . THR A 1 167 ? 10.439 4.869 2.728 1.00 82.75 167 THR A C 1
ATOM 1265 O O . THR A 1 167 ? 10.546 6.080 2.919 1.00 82.75 167 THR A O 1
ATOM 1268 N N . MET A 1 168 ? 9.786 4.384 1.663 1.00 83.56 168 MET A N 1
ATOM 1269 C CA . MET A 1 168 ? 9.181 5.263 0.649 1.00 83.56 168 MET A CA 1
ATOM 1270 C C . MET A 1 168 ? 8.133 6.211 1.255 1.00 83.56 168 MET A C 1
ATOM 1272 O O . MET A 1 168 ? 8.092 7.397 0.941 1.00 83.56 168 MET A O 1
ATOM 1276 N N . SER A 1 169 ? 7.295 5.705 2.165 1.00 80.69 169 SER A N 1
ATOM 1277 C CA . SER A 1 169 ? 6.293 6.506 2.877 1.00 80.69 169 SER A CA 1
ATOM 1278 C C . SER A 1 169 ? 6.916 7.623 3.715 1.00 80.69 169 SER A C 1
ATOM 1280 O O . SER A 1 169 ? 6.399 8.738 3.700 1.00 80.69 169 SER A O 1
ATOM 1282 N N . GLY A 1 170 ? 8.028 7.339 4.402 1.00 81.69 170 GLY A N 1
ATOM 1283 C CA . GLY A 1 170 ? 8.740 8.321 5.215 1.00 81.69 170 GLY A CA 1
ATOM 1284 C C . GLY A 1 170 ? 9.416 9.385 4.357 1.00 81.69 170 GLY A C 1
ATOM 1285 O O . GLY A 1 170 ? 9.259 10.572 4.628 1.00 81.69 170 GLY A O 1
ATOM 1286 N N . TYR A 1 171 ? 10.089 8.978 3.275 1.00 86.38 171 TYR A N 1
ATOM 1287 C CA . TYR A 1 171 ? 10.662 9.901 2.291 1.00 86.38 171 TYR A CA 1
ATOM 1288 C C . TYR A 1 171 ? 9.608 10.863 1.729 1.00 86.38 171 TYR A C 1
ATOM 1290 O O . TYR A 1 171 ? 9.779 12.082 1.775 1.00 86.38 171 TYR A O 1
ATOM 1298 N N . ASN A 1 172 ? 8.479 10.321 1.262 1.00 85.00 172 ASN A N 1
ATOM 1299 C CA . ASN A 1 172 ? 7.397 11.116 0.688 1.00 85.00 172 ASN A CA 1
ATOM 1300 C C . ASN A 1 172 ? 6.806 12.110 1.689 1.00 85.00 172 ASN A C 1
ATOM 1302 O O . ASN A 1 172 ? 6.506 13.237 1.305 1.00 85.00 172 ASN A O 1
ATOM 1306 N N . PHE A 1 173 ? 6.639 11.704 2.950 1.00 84.88 173 PHE A N 1
ATOM 1307 C CA . PHE A 1 173 ? 6.091 12.567 3.993 1.00 84.88 173 PHE A CA 1
ATOM 1308 C C . PHE A 1 173 ? 7.062 13.680 4.397 1.00 84.88 173 PHE A C 1
ATOM 1310 O O . PHE A 1 173 ? 6.665 14.842 4.504 1.00 84.88 173 PHE A O 1
ATOM 1317 N N . ALA A 1 174 ? 8.347 13.351 4.552 1.00 83.50 174 ALA A N 1
ATOM 1318 C CA . ALA A 1 174 ? 9.386 14.323 4.877 1.00 83.50 174 ALA A CA 1
ATOM 1319 C C . ALA A 1 174 ? 9.539 15.388 3.777 1.00 83.50 174 ALA A C 1
ATOM 1321 O O . ALA A 1 174 ? 9.733 16.565 4.086 1.00 83.50 174 ALA A O 1
ATOM 1322 N N . ALA A 1 175 ? 9.366 14.993 2.510 1.00 83.62 175 ALA A N 1
ATOM 1323 C CA . ALA A 1 175 ? 9.429 15.875 1.346 1.00 83.62 175 ALA A CA 1
ATOM 1324 C C . ALA A 1 175 ? 8.189 16.777 1.152 1.00 83.62 175 ALA A C 1
ATOM 1326 O O . ALA A 1 175 ? 8.176 17.609 0.242 1.00 83.62 175 ALA A O 1
ATOM 1327 N N . LEU A 1 176 ? 7.136 16.646 1.972 1.00 85.56 176 LEU A N 1
ATOM 1328 C CA . LEU A 1 176 ? 5.937 17.480 1.847 1.00 85.56 176 LEU A CA 1
ATOM 1329 C C . LEU A 1 176 ? 6.220 18.936 2.221 1.00 85.56 176 LEU A C 1
ATOM 1331 O O . LEU A 1 176 ? 6.774 19.223 3.288 1.00 85.56 176 LEU A O 1
ATOM 1335 N N . SER A 1 177 ? 5.730 19.858 1.390 1.00 87.12 177 SER A N 1
ATOM 1336 C CA . SER A 1 177 ? 5.752 21.288 1.699 1.00 87.12 177 SER A CA 1
ATOM 1337 C C . SER A 1 177 ? 4.913 21.603 2.948 1.00 87.12 177 SER A C 1
ATOM 1339 O O . SER A 1 177 ? 3.963 20.871 3.247 1.00 87.12 177 SER A O 1
ATOM 1341 N N . PRO A 1 178 ? 5.191 22.707 3.670 1.00 87.88 178 PRO A N 1
ATOM 1342 C CA . PRO A 1 178 ? 4.438 23.073 4.873 1.00 87.88 178 PRO A CA 1
ATOM 1343 C C . PRO A 1 178 ? 2.921 23.177 4.651 1.00 87.88 178 PRO A C 1
ATOM 1345 O O . PRO A 1 178 ? 2.142 22.740 5.494 1.00 87.88 178 PRO A O 1
ATOM 1348 N N . LEU A 1 179 ? 2.497 23.687 3.489 1.00 87.69 179 LEU A N 1
ATOM 1349 C CA . LEU A 1 179 ? 1.079 23.794 3.134 1.00 87.69 179 LEU A CA 1
ATOM 1350 C C . LEU A 1 179 ? 0.423 22.422 2.964 1.00 87.69 179 LEU A C 1
ATOM 1352 O O . LEU A 1 179 ? -0.684 22.212 3.444 1.00 87.69 179 LEU A O 1
ATOM 1356 N N . VAL A 1 180 ? 1.099 21.471 2.315 1.00 87.25 180 VAL A N 1
ATOM 1357 C CA . VAL A 1 180 ? 0.560 20.113 2.155 1.00 87.25 180 VAL A CA 1
ATOM 1358 C C . VAL A 1 180 ? 0.601 19.360 3.484 1.00 87.25 180 VAL A C 1
ATOM 1360 O O . VAL A 1 180 ? -0.315 18.604 3.787 1.00 87.25 180 VAL A O 1
ATOM 1363 N N . ARG A 1 181 ? 1.619 19.600 4.315 1.00 88.94 181 ARG A N 1
ATOM 1364 C CA . ARG A 1 181 ? 1.740 18.999 5.649 1.00 88.94 181 ARG A CA 1
ATOM 1365 C C . ARG A 1 181 ? 0.585 19.394 6.573 1.00 88.94 181 ARG A C 1
ATOM 1367 O O . ARG A 1 181 ? 0.124 18.553 7.331 1.00 88.94 181 ARG A O 1
ATOM 1374 N N . ALA A 1 182 ? 0.066 20.617 6.446 1.00 89.25 182 ALA A N 1
ATOM 1375 C CA . ALA A 1 182 ? -1.078 21.108 7.224 1.00 89.25 182 ALA A CA 1
ATOM 1376 C C . ALA A 1 182 ? -2.396 20.340 6.979 1.00 89.25 182 ALA A C 1
ATOM 1378 O O . ALA A 1 182 ? -3.332 20.461 7.770 1.00 89.25 182 ALA A O 1
ATOM 1379 N N . ILE A 1 183 ? -2.471 19.546 5.905 1.00 91.56 183 ILE A N 1
ATOM 1380 C CA . ILE A 1 183 ? -3.603 18.655 5.622 1.00 91.56 183 ILE A CA 1
ATOM 1381 C C . ILE A 1 183 ? -3.602 17.440 6.559 1.00 91.56 183 ILE A C 1
ATOM 1383 O O . ILE A 1 183 ? -4.661 16.875 6.813 1.00 91.56 183 ILE A O 1
ATOM 1387 N N . TYR A 1 184 ? -2.450 17.018 7.082 1.00 92.69 184 TYR A N 1
ATOM 1388 C CA . TYR A 1 184 ? -2.349 15.812 7.903 1.00 92.69 184 TYR A CA 1
ATOM 1389 C C . TYR A 1 184 ? -2.594 16.118 9.384 1.00 92.69 184 TYR A C 1
ATOM 1391 O O . TYR A 1 184 ? -2.200 17.173 9.878 1.00 92.69 184 TYR A O 1
ATOM 1399 N N . ALA A 1 185 ? -3.265 15.207 10.094 1.00 91.56 185 ALA A N 1
ATOM 1400 C CA . ALA A 1 185 ? -3.664 15.439 11.487 1.00 91.56 185 ALA A CA 1
ATOM 1401 C C . ALA A 1 185 ? -2.529 15.267 12.505 1.00 91.56 185 ALA A C 1
ATOM 1403 O O . ALA A 1 185 ? -2.553 15.912 13.550 1.00 91.56 185 ALA A O 1
ATOM 1404 N N . TRP A 1 186 ? -1.549 14.408 12.216 1.00 90.19 186 TRP A N 1
ATOM 1405 C CA . TRP A 1 186 ? -0.441 14.115 13.125 1.00 90.19 186 TRP A CA 1
ATOM 1406 C C . TRP A 1 186 ? 0.919 14.561 12.565 1.00 90.19 186 TRP A C 1
ATOM 1408 O O . TRP A 1 186 ? 1.123 14.564 11.345 1.00 90.19 186 TRP A O 1
ATOM 1418 N N . PRO A 1 187 ? 1.871 14.939 13.439 1.00 88.50 187 PRO A N 1
ATOM 1419 C CA . PRO A 1 187 ? 3.228 15.292 13.042 1.00 88.50 187 PRO A CA 1
ATOM 1420 C C . PRO A 1 187 ? 4.080 14.046 12.763 1.00 88.50 187 PRO A C 1
ATOM 1422 O O . PRO A 1 187 ? 3.752 12.937 13.178 1.00 88.50 187 PRO A O 1
ATOM 1425 N N . GLN A 1 188 ? 5.233 14.250 12.118 1.00 82.69 188 GLN A N 1
ATOM 1426 C CA . GLN A 1 188 ? 6.213 13.182 11.882 1.00 82.69 188 GLN A CA 1
ATOM 1427 C C . GLN A 1 188 ? 6.720 12.549 13.189 1.00 82.69 188 GLN A C 1
ATOM 1429 O O . GLN A 1 188 ? 6.886 11.334 13.234 1.00 82.69 188 GLN A O 1
ATOM 1434 N N . ALA A 1 189 ? 6.875 13.352 14.248 1.00 87.06 189 ALA A N 1
ATOM 1435 C CA . ALA A 1 189 ? 7.346 12.912 15.563 1.00 87.06 189 ALA A CA 1
ATOM 1436 C C . ALA A 1 189 ? 6.532 11.743 16.150 1.00 87.06 189 ALA A C 1
ATOM 1438 O O . ALA A 1 189 ? 7.072 10.938 16.898 1.00 87.06 189 ALA A O 1
ATOM 1439 N N . LEU A 1 190 ? 5.252 11.585 15.776 1.00 89.12 190 LEU A N 1
ATOM 1440 C CA . LEU A 1 190 ? 4.438 10.435 16.191 1.00 89.12 190 LEU A CA 1
ATOM 1441 C C . LEU A 1 190 ? 5.083 9.095 15.806 1.00 89.12 190 LEU A C 1
ATOM 1443 O O . LEU A 1 190 ? 5.006 8.130 16.558 1.00 89.12 190 LEU A O 1
ATOM 1447 N N . PHE A 1 191 ? 5.718 9.031 14.637 1.00 82.12 191 PHE A N 1
ATOM 1448 C CA . PHE A 1 191 ? 6.299 7.800 14.098 1.00 82.12 191 PHE A CA 1
ATOM 1449 C C . PHE A 1 191 ? 7.716 7.526 14.609 1.00 82.12 191 PHE A C 1
ATOM 1451 O O . PHE A 1 191 ? 8.258 6.457 14.337 1.00 82.12 191 PHE A O 1
ATOM 1458 N N . GLU A 1 192 ? 8.293 8.474 15.346 1.00 82.38 192 GLU A N 1
ATOM 1459 C CA . GLU A 1 192 ? 9.601 8.354 15.995 1.00 82.38 192 GLU A CA 1
ATOM 1460 C C . GLU A 1 192 ? 9.476 7.793 17.420 1.00 82.38 192 GLU A C 1
ATOM 1462 O O . GLU A 1 192 ? 10.429 7.202 17.917 1.00 82.38 192 GLU A O 1
ATOM 1467 N N . VAL A 1 193 ? 8.281 7.860 18.026 1.00 85.81 193 VAL A N 1
ATOM 1468 C CA . VAL A 1 193 ? 7.988 7.243 19.329 1.00 85.81 193 VAL A CA 1
ATOM 1469 C C . VAL A 1 193 ? 8.170 5.725 19.247 1.00 85.81 193 VAL A C 1
ATOM 1471 O O . VAL A 1 193 ? 7.466 5.049 18.490 1.00 85.81 193 VAL A O 1
ATOM 1474 N N . GLU A 1 194 ? 9.094 5.183 20.041 1.00 80.25 194 GLU A N 1
ATOM 1475 C CA . GLU A 1 194 ? 9.468 3.761 20.006 1.00 80.25 194 GLU A CA 1
ATOM 1476 C C . GLU A 1 194 ? 8.452 2.843 20.700 1.00 80.25 194 GLU A C 1
ATOM 1478 O O . GLU A 1 194 ? 8.145 1.757 20.198 1.00 80.25 194 GLU A O 1
ATOM 1483 N N . ASP A 1 195 ? 7.919 3.267 21.852 1.00 82.31 195 ASP A N 1
ATOM 1484 C CA . ASP A 1 195 ? 6.968 2.471 22.628 1.00 82.31 195 ASP A CA 1
ATOM 1485 C C . ASP A 1 195 ? 5.616 2.392 21.906 1.00 82.31 195 ASP A C 1
ATOM 1487 O O . ASP A 1 195 ? 4.905 3.383 21.731 1.00 82.31 195 ASP A O 1
ATOM 1491 N N . LEU A 1 196 ? 5.253 1.180 21.484 1.00 78.38 196 LEU A N 1
ATOM 1492 C CA . LEU A 1 196 ? 4.091 0.934 20.637 1.00 78.38 196 LEU A CA 1
ATOM 1493 C C . LEU A 1 196 ? 2.772 1.343 21.305 1.00 78.38 196 LEU A C 1
ATOM 1495 O O . LEU A 1 196 ? 1.909 1.928 20.650 1.00 78.38 196 LEU A O 1
ATOM 1499 N N . ALA A 1 197 ? 2.610 1.053 22.598 1.00 82.56 197 ALA A N 1
ATOM 1500 C CA . ALA A 1 197 ? 1.404 1.415 23.339 1.00 82.56 197 ALA A CA 1
ATOM 1501 C C . ALA A 1 197 ? 1.261 2.941 23.436 1.00 82.56 197 ALA A C 1
ATOM 1503 O O . ALA A 1 197 ? 0.182 3.483 23.191 1.00 82.56 197 ALA A O 1
ATOM 1504 N N . THR A 1 198 ? 2.368 3.631 23.718 1.00 92.12 198 THR A N 1
ATOM 1505 C CA . THR A 1 198 ? 2.446 5.094 23.755 1.00 92.12 198 THR A CA 1
ATOM 1506 C C . THR A 1 198 ? 2.108 5.702 22.395 1.00 92.12 198 THR A C 1
ATOM 1508 O O . THR A 1 198 ? 1.240 6.571 22.306 1.00 92.12 198 THR A O 1
ATOM 1511 N N . ARG A 1 199 ? 2.737 5.214 21.320 1.00 89.25 199 ARG A N 1
ATOM 1512 C CA . ARG A 1 199 ? 2.492 5.687 19.952 1.00 89.25 199 ARG A CA 1
ATOM 1513 C C . ARG A 1 199 ? 1.044 5.474 19.520 1.00 89.25 199 ARG A C 1
ATOM 1515 O O . ARG A 1 199 ? 0.446 6.383 18.951 1.00 89.25 199 ARG A O 1
ATOM 1522 N N . SER A 1 200 ? 0.470 4.309 19.810 1.00 87.75 200 SER A N 1
ATOM 1523 C CA . SER A 1 200 ? -0.910 3.982 19.421 1.00 87.75 200 SER A CA 1
ATOM 1524 C C . SER A 1 200 ? -1.921 4.878 20.144 1.00 87.75 200 SER A C 1
ATOM 1526 O O . SER A 1 200 ? -2.811 5.448 19.510 1.00 87.75 200 SER A O 1
ATOM 1528 N N . TYR A 1 201 ? -1.719 5.115 21.446 1.00 94.62 201 TYR A N 1
ATOM 1529 C CA . TYR A 1 201 ? -2.534 6.066 22.204 1.00 94.62 201 TYR A CA 1
ATOM 1530 C C . TYR A 1 201 ? -2.437 7.489 21.638 1.00 94.62 201 TYR A C 1
ATOM 1532 O O . TYR A 1 201 ? -3.461 8.136 21.412 1.00 94.62 201 TYR A O 1
ATOM 1540 N N . LEU A 1 202 ? -1.220 7.975 21.367 1.00 95.06 202 LEU A N 1
ATOM 1541 C CA . LEU A 1 202 ? -1.011 9.305 20.787 1.00 95.06 202 LEU A CA 1
ATOM 1542 C C . LEU A 1 202 ? -1.631 9.427 19.390 1.00 95.06 202 LEU A C 1
ATOM 1544 O O . LEU A 1 202 ? -2.222 10.459 19.077 1.00 95.06 202 LEU A O 1
ATOM 1548 N N . ALA A 1 203 ? -1.548 8.381 18.564 1.00 92.56 203 ALA A N 1
ATOM 1549 C CA . ALA A 1 203 ? -2.154 8.358 17.237 1.00 92.56 203 ALA A CA 1
ATOM 1550 C C . ALA A 1 203 ? -3.674 8.548 17.315 1.00 92.56 203 ALA A C 1
ATOM 1552 O O . ALA A 1 203 ? -4.231 9.373 16.589 1.00 92.56 203 ALA A O 1
ATOM 1553 N N . LEU A 1 204 ? -4.334 7.837 18.232 1.00 94.56 204 LEU A N 1
ATOM 1554 C CA . LEU A 1 204 ? -5.771 7.954 18.457 1.00 94.56 204 LEU A CA 1
ATOM 1555 C C . LEU A 1 204 ? -6.161 9.306 19.068 1.00 94.56 204 LEU A C 1
ATOM 1557 O O . LEU A 1 204 ? -7.114 9.937 18.611 1.00 94.56 204 LEU A O 1
ATOM 1561 N N . HIS A 1 205 ? -5.387 9.796 20.037 1.00 95.12 205 HIS A N 1
ATOM 1562 C CA . HIS A 1 205 ? -5.570 11.122 20.627 1.00 95.12 205 HIS A CA 1
ATOM 1563 C C . HIS A 1 205 ? -5.526 12.230 19.557 1.00 95.12 205 HIS A C 1
ATOM 1565 O O . HIS A 1 205 ? -6.435 13.058 19.469 1.00 95.12 205 HIS A O 1
ATOM 1571 N N . LEU A 1 206 ? -4.509 12.204 18.689 1.00 94.62 206 LEU A N 1
ATOM 1572 C CA . LEU A 1 206 ? -4.345 13.156 17.589 1.00 94.62 206 LEU A CA 1
ATOM 1573 C C . LEU A 1 206 ? -5.418 12.994 16.504 1.00 94.62 206 LEU A C 1
ATOM 1575 O O . LEU A 1 206 ? -5.876 13.993 15.951 1.00 94.62 206 LEU A O 1
ATOM 1579 N N . ALA A 1 207 ? -5.853 11.766 16.211 1.00 94.62 207 ALA A N 1
ATOM 1580 C CA . ALA A 1 207 ? -6.936 11.516 15.262 1.00 94.62 207 ALA A CA 1
ATOM 1581 C C . ALA A 1 207 ? -8.253 12.170 15.715 1.00 94.62 207 ALA A C 1
ATOM 1583 O O . ALA A 1 207 ? -8.902 12.854 14.922 1.00 94.62 207 ALA A O 1
ATOM 1584 N N . CYS A 1 208 ? -8.613 12.024 16.994 1.00 94.19 208 CYS A N 1
ATOM 1585 C CA . CYS A 1 208 ? -9.816 12.634 17.568 1.00 94.19 208 CYS A CA 1
ATOM 1586 C C . CYS A 1 208 ? -9.741 14.171 17.592 1.00 94.19 208 CYS A C 1
ATOM 1588 O O . CYS A 1 208 ? -10.730 14.842 17.298 1.00 94.19 208 CYS A O 1
ATOM 1590 N N . LEU A 1 209 ? -8.567 14.741 17.890 1.00 92.31 209 LEU A N 1
ATOM 1591 C CA . LEU A 1 209 ? -8.341 16.193 17.853 1.00 92.31 209 LEU A CA 1
ATOM 1592 C C . LEU A 1 209 ? -8.330 16.773 16.435 1.00 92.31 209 LEU A C 1
ATOM 1594 O O . LEU A 1 209 ? -8.688 17.933 16.233 1.00 92.31 209 LEU A O 1
ATOM 1598 N N . GLY A 1 210 ? -7.881 15.986 15.459 1.00 89.44 210 GLY A N 1
ATOM 1599 C CA . GLY A 1 210 ? -7.537 16.455 14.122 1.00 89.44 210 GLY A CA 1
ATOM 1600 C C . GLY A 1 210 ? -8.710 16.798 13.210 1.00 89.44 210 GLY A C 1
ATOM 1601 O O . GLY A 1 210 ? -8.455 17.351 12.139 1.00 89.44 210 GLY A O 1
ATOM 1602 N N . GLU A 1 211 ? -9.947 16.485 13.613 1.00 88.81 211 GLU A N 1
ATOM 1603 C CA . GLU A 1 211 ? -11.146 16.550 12.761 1.00 88.81 211 GLU A CA 1
ATOM 1604 C C . GLU A 1 211 ? -10.916 15.824 11.426 1.00 88.81 211 GLU A C 1
ATOM 1606 O O . GLU A 1 211 ? -10.912 16.394 10.331 1.00 88.81 211 GLU A O 1
ATOM 1611 N N . VAL A 1 212 ? -10.612 14.534 11.539 1.00 95.44 212 VAL A N 1
ATOM 1612 C CA . VAL A 1 212 ? -10.233 13.690 10.406 1.00 95.44 212 VAL A CA 1
ATOM 1613 C C . VAL A 1 212 ? -11.438 13.418 9.508 1.00 95.44 212 VAL A C 1
ATOM 1615 O O . VAL A 1 212 ? -12.483 12.982 9.985 1.00 95.44 212 VAL A O 1
ATOM 1618 N N . SER A 1 213 ? -11.257 13.604 8.196 1.00 96.69 213 SER A N 1
ATOM 1619 C CA . SER A 1 213 ? -12.264 13.262 7.175 1.00 96.69 213 SER A CA 1
ATOM 1620 C C . SER A 1 213 ? -11.836 12.168 6.189 1.00 96.69 213 SER A C 1
ATOM 1622 O O . SER A 1 213 ? -12.684 11.545 5.541 1.00 96.69 213 SER A O 1
ATOM 1624 N N . LEU A 1 214 ? -10.532 11.877 6.137 1.00 96.00 214 LEU A N 1
ATOM 1625 C CA . LEU A 1 214 ? -9.917 10.872 5.273 1.00 96.00 214 LEU A CA 1
ATOM 1626 C C . LEU A 1 214 ? -8.863 10.084 6.049 1.00 96.00 214 LEU A C 1
ATOM 1628 O O . LEU A 1 214 ? -7.979 10.668 6.670 1.00 96.00 214 LEU A O 1
ATOM 1632 N N . VAL A 1 215 ? -8.889 8.761 5.945 1.00 94.62 215 VAL A N 1
ATOM 1633 C CA . VAL A 1 215 ? -7.761 7.913 6.348 1.00 94.62 215 VAL A CA 1
ATOM 1634 C C . VAL A 1 215 ? -7.157 7.304 5.097 1.00 94.62 215 VAL A C 1
ATOM 1636 O O . VAL A 1 215 ? -7.831 6.582 4.374 1.00 94.62 215 VAL A O 1
ATOM 1639 N N . ALA A 1 216 ? -5.887 7.589 4.837 1.00 87.50 216 ALA A N 1
ATOM 1640 C CA . ALA A 1 216 ? -5.108 6.963 3.783 1.00 87.50 216 ALA A CA 1
ATOM 1641 C C . ALA A 1 216 ? -4.055 6.048 4.419 1.00 87.50 216 ALA A C 1
ATOM 1643 O O . ALA A 1 216 ? -3.212 6.485 5.196 1.00 87.50 216 ALA A O 1
ATOM 1644 N N . GLY A 1 217 ? -4.068 4.765 4.089 1.00 72.25 217 GLY A N 1
ATOM 1645 C CA . GLY A 1 217 ? -3.075 3.819 4.590 1.00 72.25 217 GLY A CA 1
ATOM 1646 C C . GLY A 1 217 ? -2.916 2.691 3.597 1.00 72.25 217 GLY A C 1
ATOM 1647 O O . GLY A 1 217 ? -3.911 2.150 3.146 1.00 72.25 217 GLY A O 1
ATOM 1648 N N . ILE A 1 218 ? -1.687 2.336 3.219 1.00 73.56 218 ILE A N 1
ATOM 1649 C CA . ILE A 1 218 ? -1.498 1.304 2.188 1.00 73.56 218 ILE A CA 1
ATOM 1650 C C . ILE A 1 218 ? -2.096 -0.027 2.659 1.00 73.56 218 ILE A C 1
ATOM 1652 O O . ILE A 1 218 ? -2.824 -0.652 1.903 1.00 73.56 218 ILE A O 1
ATOM 1656 N N . PHE A 1 219 ? -1.844 -0.442 3.903 1.00 78.69 219 PHE A N 1
ATOM 1657 C CA . PHE A 1 219 ? -2.380 -1.681 4.472 1.00 78.69 219 PHE A CA 1
ATOM 1658 C C . PHE A 1 219 ? -3.470 -1.373 5.519 1.00 78.69 219 PHE A C 1
ATOM 1660 O O . PHE A 1 219 ? -3.309 -0.403 6.261 1.00 78.69 219 PHE A O 1
ATOM 1667 N N . PRO A 1 220 ? -4.557 -2.163 5.608 1.00 79.56 220 PRO A N 1
ATOM 1668 C CA . PRO A 1 220 ? -5.679 -1.893 6.511 1.00 79.56 220 PRO A CA 1
ATOM 1669 C C . PRO A 1 220 ? -5.374 -2.118 7.997 1.00 79.56 220 PRO A C 1
ATOM 1671 O O . PRO A 1 220 ? -6.017 -1.512 8.849 1.00 79.56 220 PRO A O 1
ATOM 1674 N N . ALA A 1 221 ? -4.398 -2.960 8.341 1.00 76.62 221 ALA A N 1
ATOM 1675 C CA . ALA A 1 221 ? -4.208 -3.391 9.725 1.00 76.62 221 ALA A CA 1
ATOM 1676 C C . ALA A 1 221 ? -3.936 -2.251 10.738 1.00 76.62 221 ALA A C 1
ATOM 1678 O O . ALA A 1 221 ? -4.577 -2.249 11.787 1.00 76.62 221 ALA A O 1
ATOM 1679 N N . PRO A 1 222 ? -3.088 -1.237 10.455 1.00 79.75 222 PRO A N 1
ATOM 1680 C CA . PRO A 1 222 ? -2.935 -0.079 11.345 1.00 79.75 222 PRO A CA 1
ATOM 1681 C C . PRO A 1 222 ? -4.240 0.687 11.600 1.00 79.75 222 PRO A C 1
ATOM 1683 O O . PRO A 1 222 ? -4.428 1.242 12.678 1.00 79.75 222 PRO A O 1
ATOM 1686 N N . ILE A 1 223 ? -5.155 0.694 10.626 1.00 88.50 223 ILE A N 1
ATOM 1687 C CA . ILE A 1 223 ? -6.476 1.319 10.757 1.00 88.50 223 ILE A CA 1
ATOM 1688 C C . ILE A 1 223 ? -7.335 0.486 11.704 1.00 88.50 223 ILE A C 1
ATOM 1690 O O . ILE A 1 223 ? -7.928 1.033 12.625 1.00 88.50 223 ILE A O 1
ATOM 1694 N N . VAL A 1 224 ? -7.344 -0.839 11.532 1.00 83.75 224 VAL A N 1
ATOM 1695 C CA . VAL A 1 224 ? -8.036 -1.754 12.450 1.00 83.75 224 VAL A CA 1
ATOM 1696 C C . VAL A 1 224 ? -7.539 -1.577 13.884 1.00 83.75 224 VAL A C 1
ATOM 1698 O O . VAL A 1 224 ? -8.356 -1.499 14.795 1.00 83.75 224 VAL A O 1
ATOM 1701 N N . TYR A 1 225 ? -6.227 -1.457 14.104 1.00 82.69 225 TYR A N 1
ATOM 1702 C CA . TYR A 1 225 ? -5.690 -1.255 15.456 1.00 82.69 225 TYR A CA 1
ATOM 1703 C C . TYR A 1 225 ? -6.133 0.066 16.063 1.00 82.69 225 TYR A C 1
ATOM 1705 O O . TYR A 1 225 ? -6.572 0.072 17.205 1.00 82.69 225 TYR A O 1
ATOM 1713 N N . LEU A 1 226 ? -6.111 1.149 15.284 1.00 89.00 226 LEU A N 1
ATOM 1714 C CA . LEU A 1 226 ? -6.613 2.445 15.732 1.00 89.00 226 LEU A CA 1
ATOM 1715 C C . LEU A 1 226 ? -8.082 2.361 16.189 1.00 89.00 226 LEU A C 1
ATOM 1717 O O . LEU A 1 226 ? -8.457 2.974 17.185 1.00 89.00 226 LEU A O 1
ATOM 1721 N N . LEU A 1 227 ? -8.908 1.586 15.477 1.00 91.44 227 LEU A N 1
ATOM 1722 C CA . LEU A 1 227 ? -10.318 1.372 15.820 1.00 91.44 227 LEU A CA 1
ATOM 1723 C C . LEU A 1 227 ? -10.492 0.469 17.052 1.00 91.44 227 LEU A C 1
ATOM 1725 O O . LEU A 1 227 ? -11.303 0.778 17.920 1.00 91.44 227 LEU A O 1
ATOM 1729 N N . ARG A 1 228 ? -9.688 -0.593 17.187 1.00 86.06 228 ARG A N 1
ATOM 1730 C CA . ARG A 1 228 ? -9.664 -1.429 18.402 1.00 86.06 228 ARG A CA 1
ATOM 1731 C C . ARG A 1 228 ? -9.226 -0.625 19.631 1.00 86.06 228 ARG A C 1
ATOM 1733 O O . ARG A 1 228 ? -9.800 -0.779 20.705 1.00 86.06 228 ARG A O 1
ATOM 1740 N N . ASP A 1 229 ? -8.249 0.265 19.477 1.00 88.69 229 ASP A N 1
ATOM 1741 C CA . ASP A 1 229 ? -7.822 1.164 20.550 1.00 88.69 229 ASP A CA 1
ATOM 1742 C C . ASP A 1 229 ? -8.928 2.155 20.930 1.00 88.69 229 ASP A C 1
ATOM 1744 O O . ASP A 1 229 ? -9.085 2.465 22.110 1.00 88.69 229 ASP A O 1
ATOM 1748 N N . LEU A 1 230 ? -9.735 2.615 19.965 1.00 95.12 230 LEU A N 1
ATOM 1749 C CA . LEU A 1 230 ? -10.906 3.445 20.249 1.00 95.12 230 LEU A CA 1
ATOM 1750 C C . LEU A 1 230 ? -11.912 2.701 21.124 1.00 95.12 230 LEU A C 1
ATOM 1752 O O . LEU A 1 230 ? -12.388 3.263 22.107 1.00 95.12 230 LEU A O 1
ATOM 1756 N N . GLU A 1 231 ? -12.195 1.440 20.819 1.00 91.25 231 GLU A N 1
ATOM 1757 C CA . GLU A 1 231 ? -13.081 0.609 21.640 1.00 91.25 231 GLU A CA 1
ATOM 1758 C C . GLU A 1 231 ? -12.551 0.422 23.057 1.00 91.25 231 GLU A C 1
ATOM 1760 O O . GLU A 1 231 ? -13.298 0.587 24.019 1.00 91.25 231 GLU A O 1
ATOM 1765 N N . ALA A 1 232 ? -11.261 0.117 23.184 1.00 89.38 232 ALA A N 1
ATOM 1766 C CA . ALA A 1 232 ? -10.646 -0.175 24.470 1.00 89.38 232 ALA A CA 1
ATOM 1767 C C . ALA A 1 232 ? -10.414 1.074 25.337 1.00 89.38 232 ALA A C 1
ATOM 1769 O O . ALA A 1 232 ? -10.300 0.954 26.556 1.00 89.38 232 ALA A O 1
ATOM 1770 N N . ARG A 1 233 ? -10.285 2.264 24.730 1.00 95.19 233 ARG A N 1
ATOM 1771 C CA . ARG A 1 233 ? -9.769 3.465 25.415 1.00 95.19 233 ARG A CA 1
ATOM 1772 C C . ARG A 1 233 ? -10.622 4.719 25.252 1.00 95.19 233 ARG A C 1
ATOM 1774 O O . ARG A 1 233 ? -10.179 5.785 25.676 1.00 95.19 233 ARG A O 1
ATOM 1781 N N . ALA A 1 234 ? -11.828 4.637 24.686 1.00 96.62 234 ALA A N 1
ATOM 1782 C CA . ALA A 1 234 ? -12.710 5.799 24.516 1.00 96.62 234 ALA A CA 1
ATOM 1783 C C . ALA A 1 234 ? -12.909 6.602 25.820 1.00 96.62 234 ALA A C 1
ATOM 1785 O O . ALA A 1 234 ? -12.716 7.819 25.816 1.00 96.62 234 ALA A O 1
ATOM 1786 N N . GLY A 1 235 ? -13.196 5.936 26.945 1.00 97.12 235 GLY A N 1
ATOM 1787 C CA . GLY A 1 235 ? -13.356 6.596 28.248 1.00 97.12 235 GLY A CA 1
ATOM 1788 C C . GLY A 1 235 ? -12.063 7.217 28.789 1.00 97.12 235 GLY A C 1
ATOM 1789 O O . GLY A 1 235 ? -12.062 8.345 29.293 1.00 97.12 235 GLY A O 1
ATOM 1790 N N . GLU A 1 236 ? -10.930 6.525 28.627 1.00 97.12 236 GLU A N 1
ATOM 1791 C CA . GLU A 1 236 ? -9.608 7.049 28.992 1.00 97.12 236 GLU A CA 1
ATOM 1792 C C . GLU A 1 236 ? -9.282 8.323 28.194 1.00 97.12 236 GLU A C 1
ATOM 1794 O O . GLU A 1 236 ? -8.873 9.337 28.769 1.00 97.12 236 GLU A O 1
ATOM 1799 N N . LEU A 1 237 ? -9.513 8.296 26.879 1.00 96.50 237 LEU A N 1
ATOM 1800 C CA . LEU A 1 237 ? -9.334 9.444 25.993 1.00 96.50 237 LEU A CA 1
ATOM 1801 C C . LEU A 1 237 ? -10.263 10.594 26.358 1.00 96.50 237 LEU A C 1
ATOM 1803 O O . LEU A 1 237 ? -9.809 11.736 26.395 1.00 96.50 237 LEU A O 1
ATOM 1807 N N . ALA A 1 238 ? -11.530 10.309 26.668 1.00 97.75 238 ALA A N 1
ATOM 1808 C CA . ALA A 1 238 ? -12.489 11.320 27.091 1.00 97.75 238 ALA A CA 1
ATOM 1809 C C . ALA A 1 238 ? -11.994 12.084 28.324 1.00 97.75 238 ALA A C 1
ATOM 1811 O O . ALA A 1 238 ? -12.077 13.312 28.370 1.00 97.75 238 ALA A O 1
ATOM 1812 N N . ARG A 1 239 ? -11.440 11.376 29.318 1.00 97.50 239 ARG A N 1
ATOM 1813 C CA . ARG A 1 239 ? -10.872 12.013 30.513 1.00 97.50 239 ARG A CA 1
ATOM 1814 C C . ARG A 1 239 ? -9.692 12.914 30.155 1.00 97.50 239 ARG A C 1
ATOM 1816 O O . ARG A 1 239 ? -9.691 14.082 30.529 1.00 97.50 239 ARG A O 1
ATOM 1823 N N . HIS A 1 240 ? -8.710 12.386 29.432 1.00 96.50 240 HIS A N 1
ATOM 1824 C CA . HIS A 1 240 ? -7.487 13.114 29.092 1.00 96.50 240 HIS A CA 1
ATOM 1825 C C . HIS A 1 240 ? -7.748 14.335 28.200 1.00 96.50 240 HIS A C 1
ATOM 1827 O O . HIS A 1 240 ? -7.279 15.428 28.501 1.00 96.50 240 HIS A O 1
ATOM 1833 N N . LEU A 1 241 ? -8.565 14.187 27.153 1.00 95.25 241 LEU A N 1
ATOM 1834 C CA . LEU A 1 241 ? -8.958 15.298 26.282 1.00 95.25 241 LEU A CA 1
ATOM 1835 C C . LEU A 1 241 ? -9.818 16.326 27.019 1.00 95.25 241 LEU A C 1
ATOM 1837 O O . LEU A 1 241 ? -9.674 17.522 26.783 1.00 95.25 241 LEU A O 1
ATOM 1841 N N . GLY A 1 242 ? -10.675 15.884 27.943 1.00 96.94 242 GLY A N 1
ATOM 1842 C CA . GLY A 1 242 ? -11.475 16.778 28.777 1.00 96.94 242 GLY A CA 1
ATOM 1843 C C . GLY A 1 242 ? -10.632 17.644 29.713 1.00 96.94 242 GLY A C 1
ATOM 1844 O O . GLY A 1 242 ? -10.984 18.797 29.931 1.00 96.94 242 GLY A O 1
ATOM 1845 N N . LEU A 1 243 ? -9.521 17.109 30.228 1.00 95.94 243 LEU A N 1
ATOM 1846 C CA . LEU A 1 243 ? -8.582 17.833 31.094 1.00 95.94 243 LEU A CA 1
ATOM 1847 C C . LEU A 1 243 ? -7.503 18.601 30.314 1.00 95.94 243 LEU A C 1
ATOM 1849 O O . LEU A 1 243 ? -6.901 19.517 30.861 1.00 95.94 243 LEU A O 1
ATOM 1853 N N . GLY A 1 244 ? -7.268 18.259 29.044 1.00 95.31 244 GLY A N 1
ATOM 1854 C CA . GLY A 1 244 ? -6.145 18.799 28.274 1.00 95.31 244 GLY A CA 1
ATOM 1855 C C . GLY A 1 244 ? -4.795 18.223 28.716 1.00 95.31 244 GLY A C 1
ATOM 1856 O O . GLY A 1 244 ? -3.794 18.928 28.690 1.00 95.31 244 GLY A O 1
ATOM 1857 N N . GLU A 1 245 ? -4.767 16.956 29.134 1.00 94.56 245 GLU A N 1
ATOM 1858 C CA . GLU A 1 245 ? -3.584 16.288 29.691 1.00 94.56 245 GLU A CA 1
ATOM 1859 C C . GLU A 1 245 ? -3.234 15.012 28.916 1.00 94.56 245 GLU A C 1
ATOM 1861 O O . GLU A 1 245 ? -4.083 14.407 28.256 1.00 94.56 245 GLU A O 1
ATOM 1866 N N . LEU A 1 246 ? -1.988 14.553 29.048 1.00 95.25 246 LEU A N 1
ATOM 1867 C CA . LEU A 1 246 ? -1.563 13.230 28.591 1.00 95.25 246 LEU A CA 1
ATOM 1868 C C . LEU A 1 246 ? -1.458 12.240 29.762 1.00 95.25 246 LEU A C 1
ATOM 1870 O O . LEU A 1 246 ? -1.117 12.640 30.876 1.00 95.25 246 LEU A O 1
ATOM 1874 N N . PRO A 1 247 ? -1.673 10.934 29.522 1.00 94.94 247 PRO A N 1
ATOM 1875 C CA . PRO A 1 247 ? -1.482 9.921 30.547 1.00 94.94 247 PRO A CA 1
ATOM 1876 C C . PRO A 1 247 ? -0.055 9.896 31.101 1.00 94.94 247 PRO A C 1
ATOM 1878 O O . PRO A 1 247 ? 0.934 9.982 30.367 1.00 94.94 247 PRO A O 1
ATOM 1881 N N . ALA A 1 248 ? 0.054 9.651 32.407 1.00 93.31 248 ALA A N 1
ATOM 1882 C CA . ALA A 1 248 ? 1.340 9.473 33.080 1.00 93.31 248 ALA A CA 1
ATOM 1883 C C . ALA A 1 248 ? 2.082 8.198 32.637 1.00 93.31 248 ALA A C 1
ATOM 1885 O O . ALA A 1 248 ? 3.303 8.137 32.736 1.00 93.31 248 ALA A O 1
ATOM 1886 N N . TRP A 1 249 ? 1.364 7.186 32.133 1.00 95.00 249 TRP A N 1
ATOM 1887 C CA . TRP A 1 249 ? 1.965 5.922 31.695 1.00 95.00 249 TRP A CA 1
ATOM 1888 C C . TRP A 1 249 ? 2.679 6.015 30.339 1.00 95.00 249 TRP A C 1
ATOM 1890 O O . TRP A 1 249 ? 3.427 5.098 30.001 1.00 95.00 249 TRP A O 1
ATOM 1900 N N . LEU A 1 250 ? 2.472 7.097 29.574 1.00 95.75 250 LEU A N 1
ATOM 1901 C CA . LEU A 1 250 ? 3.142 7.297 28.290 1.00 95.75 250 LEU A CA 1
ATOM 1902 C C . LEU A 1 250 ? 4.662 7.332 28.471 1.00 95.75 250 LEU A C 1
ATOM 1904 O O . LEU A 1 250 ? 5.201 8.170 29.203 1.00 95.75 250 LEU A O 1
ATOM 1908 N N . ARG A 1 251 ? 5.350 6.445 27.753 1.00 94.62 251 ARG A N 1
ATOM 1909 C CA . ARG A 1 251 ? 6.809 6.329 27.749 1.00 94.62 251 ARG A CA 1
ATOM 1910 C C . ARG A 1 251 ? 7.379 7.240 26.672 1.00 94.62 251 ARG A C 1
ATOM 1912 O O . ARG A 1 251 ? 7.520 6.843 25.522 1.00 94.62 251 ARG A O 1
ATOM 1919 N N . LEU A 1 252 ? 7.664 8.475 27.072 1.00 94.81 252 LEU A N 1
ATOM 1920 C CA . LEU A 1 252 ? 8.189 9.534 26.215 1.00 94.81 252 LEU A CA 1
ATOM 1921 C C . LEU A 1 252 ? 9.460 10.114 26.832 1.00 94.81 252 LEU A C 1
ATOM 1923 O O . LEU A 1 252 ? 9.543 10.290 28.051 1.00 94.81 252 LEU A O 1
ATOM 1927 N N . THR A 1 253 ? 10.422 10.474 25.991 1.00 94.56 253 THR A N 1
ATOM 1928 C CA . THR A 1 253 ? 11.522 11.364 26.369 1.00 94.56 253 THR A CA 1
ATOM 1929 C C . THR A 1 253 ? 10.990 12.757 26.718 1.00 94.56 253 THR A C 1
ATOM 1931 O O . THR A 1 253 ? 9.888 13.147 26.320 1.00 94.56 253 THR A O 1
ATOM 1934 N N . SER A 1 254 ? 11.789 13.561 27.424 1.00 93.06 254 SER A N 1
ATOM 1935 C CA . SER A 1 254 ? 11.405 14.936 27.773 1.00 93.06 254 SER A CA 1
ATOM 1936 C C . SER A 1 254 ? 11.098 15.801 26.541 1.00 93.06 254 SER A C 1
ATOM 1938 O O . SER A 1 254 ? 10.201 16.638 26.591 1.00 93.06 254 SER A O 1
ATOM 1940 N N . ALA A 1 255 ? 11.810 15.585 25.427 1.00 92.81 255 ALA A N 1
ATOM 1941 C CA . ALA A 1 255 ? 11.607 16.321 24.178 1.00 92.81 255 ALA A CA 1
ATOM 1942 C C . ALA A 1 255 ? 10.312 15.909 23.455 1.00 92.81 255 ALA A C 1
ATOM 1944 O O . ALA A 1 255 ? 9.555 16.769 23.000 1.00 92.81 255 ALA A O 1
ATOM 1945 N N . GLU A 1 256 ? 10.020 14.607 23.384 1.00 93.81 256 GLU A N 1
ATOM 1946 C CA . GLU A 1 256 ? 8.761 14.113 22.815 1.00 93.81 256 GLU A CA 1
ATOM 1947 C C . GLU A 1 256 ? 7.568 14.570 23.655 1.00 93.81 256 GLU A C 1
ATOM 1949 O O . GLU A 1 256 ? 6.590 15.078 23.111 1.00 93.81 256 GLU A O 1
ATOM 1954 N N . ARG A 1 257 ? 7.665 14.464 24.987 1.00 94.62 257 ARG A N 1
ATOM 1955 C CA . ARG A 1 257 ? 6.613 14.928 25.895 1.00 94.62 257 ARG A CA 1
ATOM 1956 C C . ARG A 1 257 ? 6.324 16.414 25.698 1.00 94.62 257 ARG A C 1
ATOM 1958 O O . ARG A 1 257 ? 5.174 16.768 25.466 1.00 94.62 257 ARG A O 1
ATOM 1965 N N . ALA A 1 258 ? 7.357 17.258 25.675 1.00 93.12 258 ALA A N 1
ATOM 1966 C CA . ALA A 1 258 ? 7.196 18.684 25.392 1.00 93.12 258 ALA A CA 1
ATOM 1967 C C . ALA A 1 258 ? 6.536 18.944 24.026 1.00 93.12 258 ALA A C 1
ATOM 1969 O O . ALA A 1 258 ? 5.745 19.872 23.896 1.00 93.12 258 ALA A O 1
ATOM 1970 N N . THR A 1 259 ? 6.825 18.114 23.018 1.00 92.94 259 THR A N 1
ATOM 1971 C CA . THR A 1 259 ? 6.227 18.222 21.679 1.00 92.94 259 THR A CA 1
ATOM 1972 C C . THR A 1 259 ? 4.729 17.910 21.687 1.00 92.94 259 THR A C 1
ATOM 1974 O O . THR A 1 259 ? 3.959 18.650 21.081 1.00 92.94 259 THR A O 1
ATOM 1977 N N . PHE A 1 260 ? 4.304 16.836 22.361 1.00 93.62 260 PHE A N 1
ATOM 1978 C CA . PHE A 1 260 ? 2.895 16.415 22.380 1.00 93.62 260 PHE A CA 1
ATOM 1979 C C . PHE A 1 260 ? 2.039 17.159 23.408 1.00 93.62 260 PHE A C 1
ATOM 1981 O O . PHE A 1 260 ? 0.830 17.254 23.221 1.00 93.62 260 PHE A O 1
ATOM 1988 N N . GLU A 1 261 ? 2.642 17.702 24.466 1.00 93.25 261 GLU A N 1
ATOM 1989 C CA . GLU A 1 261 ? 1.948 18.567 25.429 1.00 93.25 261 GLU A CA 1
ATOM 1990 C C . GLU A 1 261 ? 1.797 20.004 24.914 1.00 93.25 261 GLU A C 1
ATOM 1992 O O . GLU A 1 261 ? 0.946 20.760 25.392 1.00 93.25 261 GLU A O 1
ATOM 1997 N N . HIS A 1 262 ? 2.587 20.392 23.908 1.00 89.06 262 HIS A N 1
ATOM 1998 C CA . HIS A 1 262 ? 2.521 21.726 23.337 1.00 89.06 262 HIS A CA 1
ATOM 1999 C C . HIS A 1 262 ? 1.147 22.011 22.718 1.00 89.06 262 HIS A C 1
ATOM 2001 O O . HIS A 1 262 ? 0.749 21.412 21.720 1.00 89.06 262 HIS A O 1
ATOM 2007 N N . GLY A 1 263 ? 0.444 22.994 23.282 1.00 80.44 263 GLY A N 1
ATOM 2008 C CA . GLY A 1 263 ? -0.853 23.431 22.773 1.00 80.44 263 GLY A CA 1
ATOM 2009 C C . GLY A 1 263 ? -2.019 22.512 23.141 1.00 80.44 263 GLY A C 1
ATOM 2010 O O . GLY A 1 263 ? -3.098 22.677 22.569 1.00 80.44 263 GLY A O 1
ATOM 2011 N N . LEU A 1 264 ? -1.839 21.581 24.088 1.00 91.00 264 LEU A N 1
ATOM 2012 C CA . LEU A 1 264 ? -2.971 20.875 24.678 1.00 91.00 264 LEU A CA 1
ATOM 2013 C C . LEU A 1 264 ? -3.869 21.859 25.424 1.00 91.00 264 LEU A C 1
ATOM 2015 O O . LEU A 1 264 ? -3.419 22.677 26.225 1.00 91.00 264 LEU A O 1
ATOM 2019 N N . VAL A 1 265 ? -5.160 21.765 25.135 1.00 93.31 265 VAL A N 1
ATOM 2020 C CA . VAL A 1 265 ? -6.209 22.547 25.781 1.00 93.31 265 VAL A CA 1
ATOM 2021 C C . VAL A 1 265 ? -7.382 21.622 26.108 1.00 93.31 265 VAL A C 1
ATOM 2023 O O . VAL A 1 265 ? -7.640 20.694 25.336 1.00 93.31 265 VAL A O 1
ATOM 2026 N N . PRO A 1 266 ? -8.109 21.858 27.214 1.00 96.69 266 PRO A N 1
ATOM 2027 C CA . PRO A 1 266 ? -9.332 21.127 27.528 1.00 96.69 266 PRO A CA 1
ATOM 2028 C C . PRO A 1 266 ? -10.341 21.141 26.370 1.00 96.69 266 PRO A C 1
ATOM 2030 O O . PRO A 1 266 ? -10.676 22.199 25.833 1.00 96.69 266 PRO A O 1
ATOM 2033 N N . ARG A 1 267 ? -10.855 19.964 26.001 1.00 96.44 267 ARG A N 1
ATOM 2034 C CA . ARG A 1 267 ? -11.869 19.757 24.951 1.00 96.44 267 ARG A CA 1
ATOM 2035 C C . ARG A 1 267 ? -13.092 19.022 25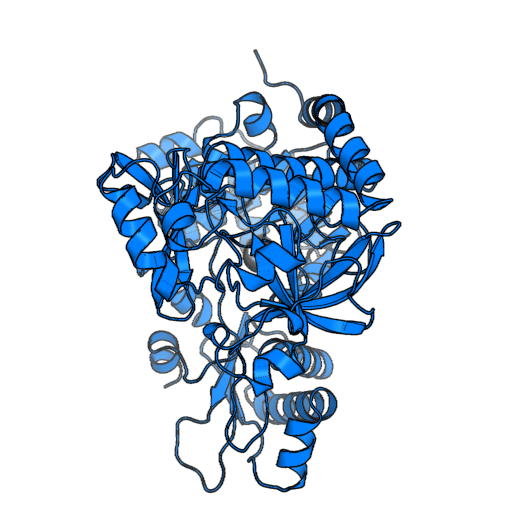.509 1.00 96.44 267 ARG A C 1
ATOM 2037 O O . ARG A 1 267 ? -13.263 17.829 25.245 1.00 96.44 267 ARG A O 1
ATOM 2044 N N . PRO A 1 268 ? -13.940 19.700 26.307 1.00 96.19 268 PRO A N 1
ATOM 2045 C CA . PRO A 1 268 ? -15.101 19.073 26.942 1.00 96.19 268 PRO A CA 1
ATOM 2046 C C . PRO A 1 268 ? -16.123 18.544 25.926 1.00 96.19 268 PRO A C 1
ATOM 2048 O O . PRO A 1 268 ? -16.728 17.504 26.170 1.00 96.19 268 PRO A O 1
ATOM 2051 N N . ASP A 1 269 ? -16.249 19.203 24.771 1.00 95.88 269 ASP A N 1
ATOM 2052 C CA . ASP A 1 269 ? -17.092 18.794 23.642 1.00 95.88 269 ASP A CA 1
ATOM 2053 C C . ASP A 1 269 ? -16.665 17.437 23.060 1.00 95.88 269 ASP A C 1
ATOM 2055 O O . ASP A 1 269 ? -17.476 16.534 22.845 1.00 95.88 269 ASP A O 1
ATOM 2059 N N . LEU A 1 270 ? -15.359 17.267 22.836 1.00 95.81 270 LEU A N 1
ATOM 2060 C CA . LEU A 1 270 ? -14.796 16.020 22.332 1.00 95.81 270 LEU A CA 1
ATOM 2061 C C . LEU A 1 270 ? -14.835 14.929 23.406 1.00 95.81 270 LEU A C 1
ATOM 2063 O O . LEU A 1 270 ? -15.110 13.771 23.097 1.00 95.81 270 LEU A O 1
ATOM 2067 N N . ALA A 1 271 ? -14.597 15.301 24.664 1.00 97.50 271 ALA A N 1
ATOM 2068 C CA . ALA A 1 271 ? -14.701 14.391 25.794 1.00 97.50 271 ALA A CA 1
ATOM 2069 C C . ALA A 1 271 ? -16.115 13.817 25.936 1.00 97.50 271 ALA A C 1
ATOM 2071 O O . ALA A 1 271 ? -16.263 12.618 26.142 1.00 97.50 271 ALA A O 1
ATOM 2072 N N . GLU A 1 272 ? -17.156 14.641 25.802 1.00 98.00 272 GLU A N 1
ATOM 2073 C CA . GLU A 1 272 ? -18.547 14.180 25.829 1.00 98.00 272 GLU A CA 1
ATOM 2074 C C . GLU A 1 272 ? -18.830 13.184 24.704 1.00 98.00 272 GLU A C 1
ATOM 2076 O O . GLU A 1 272 ? -19.271 12.069 24.973 1.00 98.00 272 GLU A O 1
ATOM 2081 N N . ARG A 1 273 ? -18.450 13.516 23.467 1.00 97.44 273 ARG A N 1
ATOM 2082 C CA . ARG A 1 273 ? -18.588 12.601 22.325 1.00 97.44 273 ARG A CA 1
ATOM 2083 C C . ARG A 1 273 ? -17.861 11.272 22.530 1.00 97.44 273 ARG A C 1
ATOM 2085 O O . ARG A 1 273 ? -18.374 10.233 22.138 1.00 97.44 273 ARG A O 1
ATOM 2092 N N . LEU A 1 274 ? -16.683 11.273 23.150 1.00 97.94 274 LEU A N 1
ATOM 2093 C CA . LEU A 1 274 ? -15.950 10.038 23.439 1.00 97.94 274 LEU A CA 1
ATOM 2094 C C . LEU A 1 274 ? -16.587 9.208 24.561 1.00 97.94 274 LEU A C 1
ATOM 2096 O O . LEU A 1 274 ? -16.506 7.985 24.508 1.00 97.94 274 LEU A O 1
ATOM 2100 N N . ARG A 1 275 ? -17.269 9.830 25.532 1.00 98.19 275 ARG A N 1
ATOM 2101 C CA . ARG A 1 275 ? -18.094 9.093 26.510 1.00 98.19 275 ARG A CA 1
ATOM 2102 C C . ARG A 1 275 ? -19.304 8.445 25.846 1.00 98.19 275 ARG A C 1
ATOM 2104 O O . ARG A 1 275 ? -19.667 7.333 26.212 1.00 98.19 275 ARG A O 1
ATOM 2111 N N . GLU A 1 276 ? -19.903 9.104 24.856 1.00 98.06 276 GLU A N 1
ATOM 2112 C CA . GLU A 1 276 ? -20.945 8.472 24.039 1.00 98.06 276 GLU A CA 1
ATOM 2113 C C . GLU A 1 276 ? -20.367 7.318 23.210 1.00 98.06 276 GLU A C 1
ATOM 2115 O O . GLU A 1 276 ? -20.911 6.217 23.232 1.00 98.06 276 GLU A O 1
ATOM 2120 N N . ALA A 1 277 ? -19.197 7.507 22.589 1.00 96.88 277 ALA A N 1
ATOM 2121 C CA . ALA A 1 277 ? -18.495 6.439 21.877 1.00 96.88 277 ALA A CA 1
ATOM 2122 C C . ALA A 1 277 ? -18.181 5.233 22.781 1.00 96.88 277 ALA A C 1
ATOM 2124 O O . ALA A 1 277 ? -18.286 4.093 22.342 1.00 96.88 277 ALA A O 1
ATOM 2125 N N . GLU A 1 278 ? -17.808 5.450 24.044 1.00 97.06 278 GLU A N 1
ATOM 2126 C CA . GLU A 1 278 ? -17.541 4.378 25.010 1.00 97.06 278 GLU A CA 1
ATOM 2127 C C . GLU A 1 278 ? -18.766 3.474 25.215 1.00 97.06 278 GLU A C 1
ATOM 2129 O O . GLU A 1 278 ? -18.630 2.250 25.200 1.00 97.06 278 GLU A O 1
ATOM 2134 N N . ARG A 1 279 ? -19.961 4.068 25.317 1.00 96.62 279 ARG A N 1
ATOM 2135 C CA . ARG A 1 279 ? -21.231 3.359 25.556 1.00 96.62 279 ARG A CA 1
ATOM 2136 C C . ARG A 1 279 ?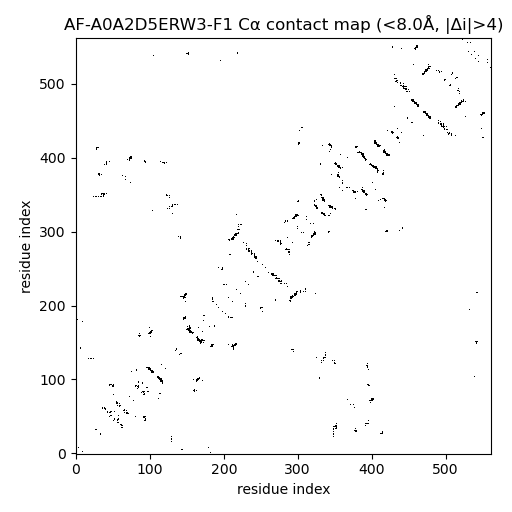 -21.879 2.811 24.287 1.00 96.62 279 ARG A C 1
ATOM 2138 O O . ARG A 1 279 ? -22.671 1.877 24.372 1.00 96.62 279 ARG A O 1
ATOM 2145 N N . ALA A 1 280 ? -21.570 3.399 23.135 1.00 95.25 280 ALA A N 1
ATOM 2146 C CA . ALA A 1 280 ? -22.175 3.033 21.865 1.00 95.25 280 ALA A CA 1
ATOM 2147 C C . ALA A 1 280 ? -21.764 1.619 21.397 1.00 95.25 280 ALA A C 1
ATOM 2149 O O . ALA A 1 280 ? -20.650 1.164 21.708 1.00 95.25 280 ALA A O 1
ATOM 2150 N N . PRO A 1 281 ? -22.619 0.946 20.600 1.00 93.88 281 PRO A N 1
ATOM 2151 C CA . PRO A 1 281 ? -22.238 -0.229 19.820 1.00 93.88 281 PRO A CA 1
ATOM 2152 C C . PRO A 1 281 ? -21.013 0.043 18.945 1.00 93.88 281 PRO A C 1
ATOM 2154 O O . PRO A 1 281 ? -20.717 1.190 18.599 1.00 93.88 281 PRO A O 1
ATOM 2157 N N . VAL A 1 282 ? -20.292 -1.016 18.578 1.00 90.44 282 VAL A N 1
ATOM 2158 C CA . VAL A 1 282 ? -18.992 -0.911 17.902 1.00 90.44 282 VAL A CA 1
ATOM 2159 C C . VAL A 1 282 ? -19.061 -0.139 16.581 1.00 90.44 282 VAL A C 1
ATOM 2161 O O . VAL A 1 282 ? -18.198 0.689 16.301 1.00 90.44 282 VAL A O 1
ATOM 2164 N N . GLU A 1 283 ? -20.128 -0.351 15.821 1.00 92.12 283 GLU A N 1
ATOM 2165 C CA . GLU A 1 283 ? -20.428 0.267 14.532 1.00 92.12 283 GLU A CA 1
ATOM 2166 C C . GLU A 1 283 ? -20.760 1.766 14.617 1.00 92.12 283 GLU A C 1
ATOM 2168 O O . GLU A 1 283 ? -20.679 2.481 13.618 1.00 92.12 283 GLU A O 1
ATOM 2173 N N . GLU A 1 284 ? -21.098 2.267 15.807 1.00 95.25 284 GLU A N 1
ATOM 2174 C CA . GLU A 1 284 ? -21.456 3.669 16.038 1.00 95.25 284 GLU A CA 1
ATOM 2175 C C . GLU A 1 284 ? -20.308 4.486 16.650 1.00 95.25 284 GLU A C 1
ATOM 2177 O O . GLU A 1 284 ? -20.294 5.717 16.540 1.00 95.25 284 GLU A O 1
ATOM 2182 N N . LYS A 1 285 ? -19.302 3.836 17.257 1.00 96.00 285 LYS A N 1
ATOM 2183 C CA . LYS A 1 285 ? -18.205 4.525 17.970 1.00 96.00 285 LYS A CA 1
ATOM 2184 C C . LYS A 1 285 ? -17.452 5.513 17.083 1.00 96.00 285 LYS A C 1
ATOM 2186 O O . LYS A 1 285 ? -17.111 6.608 17.529 1.00 96.00 285 LYS A O 1
ATOM 2191 N N . VAL A 1 286 ? -17.218 5.154 15.819 1.00 96.69 286 VAL A N 1
ATOM 2192 C CA . VAL A 1 286 ? -16.555 6.031 14.840 1.00 96.69 286 VAL A CA 1
ATOM 2193 C C . VAL A 1 286 ? -17.389 7.274 14.547 1.00 96.69 286 VAL A C 1
ATOM 2195 O O . VAL A 1 286 ? -16.825 8.361 14.447 1.00 96.69 286 VAL A O 1
ATOM 2198 N N . GLY A 1 287 ? -18.716 7.154 14.478 1.00 95.81 287 GLY A N 1
ATOM 2199 C CA . GLY A 1 287 ? -19.612 8.297 14.289 1.00 95.81 287 GLY A CA 1
ATOM 2200 C C . GLY A 1 287 ? -19.490 9.327 15.414 1.00 95.81 287 GLY A C 1
ATOM 2201 O O . GLY A 1 287 ? -19.488 10.530 15.157 1.00 95.81 287 GLY A O 1
ATOM 2202 N N . TRP A 1 288 ? -19.297 8.865 16.649 1.00 96.56 288 TRP A N 1
ATOM 2203 C CA . TRP A 1 288 ? -19.084 9.728 17.808 1.00 96.56 288 TRP A CA 1
ATOM 2204 C C . TRP A 1 288 ? -17.664 10.298 17.880 1.00 96.56 288 TRP A C 1
ATOM 2206 O O . TRP A 1 288 ? -17.486 11.507 18.054 1.00 96.56 288 TRP A O 1
ATOM 2216 N N . ALA A 1 289 ? -16.640 9.460 17.720 1.00 96.25 289 ALA A N 1
ATOM 2217 C CA . ALA A 1 289 ? -15.240 9.856 17.875 1.00 96.25 289 ALA A CA 1
ATOM 2218 C C . ALA A 1 289 ? -14.702 10.657 16.674 1.00 96.25 289 ALA A C 1
ATOM 2220 O O . ALA A 1 289 ? -13.992 11.647 16.853 1.00 96.25 289 ALA A O 1
ATOM 2221 N N . LEU A 1 290 ? -15.088 10.275 15.454 1.00 96.31 290 LEU A N 1
ATOM 2222 C CA . LEU A 1 290 ? -14.598 10.802 14.174 1.00 96.31 290 LEU A CA 1
ATOM 2223 C C . LEU A 1 290 ? -15.771 11.120 13.204 1.00 96.31 290 LEU A C 1
ATOM 2225 O O . LEU A 1 290 ? -15.828 10.588 12.098 1.00 96.31 290 LEU A O 1
ATOM 2229 N N . PRO A 1 291 ? -16.696 12.033 13.556 1.00 95.00 291 PRO A N 1
ATOM 2230 C CA . PRO A 1 291 ? -17.943 12.316 12.830 1.00 95.00 291 PRO A CA 1
ATOM 2231 C C . PRO A 1 291 ? -17.737 12.861 11.414 1.00 95.00 291 PRO A C 1
ATOM 2233 O O . PRO A 1 291 ? -18.652 12.824 10.588 1.00 95.00 291 PRO A O 1
ATOM 2236 N N . GLN A 1 292 ? -16.555 13.418 11.136 1.00 95.44 292 GLN A N 1
ATOM 2237 C CA . GLN A 1 292 ? -16.204 13.937 9.818 1.00 95.44 292 GLN A CA 1
ATOM 2238 C C . GLN A 1 292 ? -15.602 12.867 8.905 1.00 95.44 292 GLN A C 1
ATOM 2240 O O . GLN A 1 292 ? -15.438 13.137 7.717 1.00 95.44 292 GLN A O 1
ATOM 2245 N N . LEU A 1 293 ? -15.284 11.670 9.414 1.00 97.50 293 LEU A N 1
ATOM 2246 C CA . LEU A 1 293 ? -14.694 10.605 8.615 1.00 97.50 293 LEU A CA 1
ATOM 2247 C C . LEU A 1 293 ? -15.684 10.151 7.538 1.00 97.50 293 LEU A C 1
ATOM 2249 O O . LEU A 1 293 ? -16.815 9.771 7.832 1.00 97.50 293 LEU A O 1
ATOM 2253 N N . ARG A 1 294 ? -15.257 10.209 6.273 1.00 96.50 294 ARG A N 1
ATOM 2254 C CA . ARG A 1 294 ? -16.080 9.806 5.118 1.00 96.50 294 ARG A CA 1
ATOM 2255 C C . ARG A 1 294 ? -15.433 8.753 4.243 1.00 96.50 294 ARG A C 1
ATOM 2257 O O . ARG A 1 294 ? -16.147 8.053 3.530 1.00 96.50 294 ARG A O 1
ATOM 2264 N N . LEU A 1 295 ? -14.107 8.648 4.268 1.00 95.69 295 LEU A N 1
ATOM 2265 C CA . LEU A 1 295 ? -13.383 7.741 3.392 1.00 95.69 295 LEU A CA 1
ATOM 2266 C C . LEU A 1 295 ? -12.188 7.114 4.103 1.00 95.69 295 LEU A C 1
ATOM 2268 O O . LEU A 1 295 ? -11.333 7.809 4.651 1.00 95.69 295 LEU A O 1
ATOM 2272 N N . VAL A 1 296 ? -12.105 5.795 3.999 1.00 94.94 296 VAL A N 1
ATOM 2273 C CA . VAL A 1 296 ? -10.896 5.016 4.226 1.00 94.94 296 VAL A CA 1
ATOM 2274 C C . VAL A 1 296 ? -10.370 4.548 2.875 1.00 94.94 296 VAL A C 1
ATOM 2276 O O . VAL A 1 296 ? -11.039 3.833 2.133 1.00 94.94 296 VAL A O 1
ATOM 2279 N N . TYR A 1 297 ? -9.162 4.980 2.547 1.00 92.56 297 TYR A N 1
ATOM 2280 C CA . TYR A 1 297 ? -8.466 4.681 1.309 1.00 92.56 297 TYR A CA 1
ATOM 2281 C C . TYR A 1 297 ? -7.283 3.760 1.609 1.00 92.56 297 TYR A C 1
ATOM 2283 O O . TYR A 1 297 ? -6.221 4.215 2.047 1.00 92.56 297 TYR A O 1
ATOM 2291 N N . CYS A 1 298 ? -7.494 2.456 1.433 1.00 88.44 298 CYS A N 1
ATOM 2292 C CA . CYS A 1 298 ? -6.516 1.426 1.772 1.00 88.44 298 CYS A CA 1
ATOM 2293 C C . CYS A 1 298 ? -6.593 0.226 0.836 1.00 88.44 298 CYS A C 1
ATOM 2295 O O . CYS A 1 298 ? -7.559 0.078 0.098 1.00 88.44 298 CYS A O 1
ATOM 2297 N N . TRP A 1 299 ? -5.561 -0.612 0.814 1.00 83.38 299 TRP A N 1
ATOM 2298 C CA . TRP A 1 299 ? -5.586 -1.827 0.008 1.00 83.38 299 TRP A CA 1
ATOM 2299 C C . TRP A 1 299 ? -6.639 -2.801 0.545 1.00 83.38 299 TRP A C 1
ATOM 2301 O O . TRP A 1 299 ? -6.670 -3.095 1.737 1.00 83.38 299 TRP A O 1
ATOM 2311 N N . THR A 1 300 ? -7.498 -3.294 -0.343 1.00 80.38 300 THR A N 1
ATOM 2312 C CA . THR A 1 300 ? -8.668 -4.126 0.005 1.00 80.38 300 THR A CA 1
ATOM 2313 C C . THR A 1 300 ? -8.614 -5.535 -0.581 1.00 80.38 300 THR A C 1
ATOM 2315 O O . THR A 1 300 ? -9.515 -6.334 -0.354 1.00 80.38 300 THR A O 1
ATOM 2318 N N . ASN A 1 301 ? -7.563 -5.855 -1.339 1.00 73.00 301 ASN A N 1
ATOM 2319 C CA . ASN A 1 301 ? -7.464 -7.104 -2.092 1.00 73.00 301 ASN A CA 1
ATOM 2320 C C . ASN A 1 301 ? -6.480 -8.098 -1.477 1.00 73.00 301 ASN A C 1
ATOM 2322 O O . ASN A 1 301 ? -5.618 -7.735 -0.676 1.00 73.00 301 ASN A O 1
ATOM 2326 N N . ALA A 1 302 ? -6.570 -9.347 -1.940 1.00 71.88 302 ALA A N 1
ATOM 2327 C CA . ALA A 1 302 ? -5.697 -10.446 -1.540 1.00 71.88 302 ALA A CA 1
ATOM 2328 C C . ALA A 1 302 ? -5.618 -10.564 -0.012 1.00 71.88 302 ALA A C 1
ATOM 2330 O O . ALA A 1 302 ? -6.650 -10.619 0.653 1.00 71.88 302 ALA A O 1
ATOM 2331 N N . THR A 1 303 ? -4.415 -10.556 0.560 1.00 66.88 303 THR A N 1
ATOM 2332 C CA . THR A 1 303 ? -4.225 -10.730 2.002 1.00 66.88 303 THR A CA 1
ATOM 2333 C C . THR A 1 303 ? -4.875 -9.617 2.822 1.00 66.88 303 THR A C 1
ATOM 2335 O O . THR A 1 303 ? -5.381 -9.877 3.910 1.00 66.88 303 THR A O 1
ATOM 2338 N N . ALA A 1 304 ? -4.955 -8.399 2.278 1.00 68.25 304 ALA A N 1
ATOM 2339 C CA . ALA A 1 304 ? -5.607 -7.270 2.932 1.00 68.25 304 ALA A CA 1
ATOM 2340 C C . ALA A 1 304 ? -7.138 -7.425 3.023 1.00 68.25 304 ALA A C 1
ATOM 2342 O O . ALA A 1 304 ? -7.751 -6.860 3.928 1.00 68.25 304 ALA A O 1
ATOM 2343 N N . GLY A 1 305 ? -7.750 -8.224 2.139 1.00 68.94 305 GLY A N 1
ATOM 2344 C CA . GLY A 1 305 ? -9.193 -8.485 2.147 1.00 68.94 305 GLY A CA 1
ATOM 2345 C C . GLY A 1 305 ? -9.690 -9.140 3.441 1.00 68.94 305 GLY A C 1
ATOM 2346 O O . GLY A 1 305 ? -10.834 -8.921 3.826 1.00 68.94 305 GLY A O 1
ATOM 2347 N N . ALA A 1 306 ? -8.816 -9.845 4.169 1.00 65.88 306 ALA A N 1
ATOM 2348 C CA . ALA A 1 306 ? -9.128 -10.452 5.467 1.00 65.88 306 ALA A CA 1
ATOM 2349 C C . ALA A 1 306 ? -9.591 -9.433 6.522 1.00 65.88 306 ALA A C 1
ATOM 2351 O O . ALA A 1 306 ? -10.372 -9.761 7.408 1.00 65.88 306 ALA A O 1
ATOM 2352 N N . TYR A 1 307 ? -9.118 -8.189 6.422 1.00 71.56 307 TYR A N 1
ATOM 2353 C CA . TYR A 1 307 ? -9.455 -7.121 7.363 1.00 71.56 307 TYR A CA 1
ATOM 2354 C C . TYR A 1 307 ? -10.749 -6.392 6.993 1.00 71.56 307 TYR A C 1
ATOM 2356 O O . TYR A 1 307 ? -11.234 -5.580 7.780 1.00 71.56 307 TYR A O 1
ATOM 2364 N N . LEU A 1 308 ? -11.294 -6.626 5.794 1.00 79.38 308 LEU A N 1
ATOM 2365 C CA . LEU A 1 308 ? -12.410 -5.845 5.275 1.00 79.38 308 LEU A CA 1
ATOM 2366 C C . LEU A 1 308 ? -13.705 -6.025 6.087 1.00 79.38 308 LEU A C 1
ATOM 2368 O O . LEU A 1 308 ? -14.299 -4.994 6.399 1.00 79.38 308 LEU A O 1
ATOM 2372 N N . PRO A 1 309 ? -14.117 -7.243 6.501 1.00 78.12 309 PRO A N 1
ATOM 2373 C CA . PRO A 1 309 ? -15.319 -7.409 7.323 1.00 78.12 309 PRO A CA 1
ATOM 2374 C C . PRO A 1 309 ? -15.230 -6.647 8.651 1.00 78.12 309 PRO A C 1
ATOM 2376 O O . PRO A 1 309 ? -16.148 -5.917 9.026 1.00 78.12 309 PRO A O 1
ATOM 2379 N N . GLU A 1 310 ? -14.085 -6.744 9.334 1.00 79.62 310 GLU A N 1
ATOM 2380 C CA . GLU A 1 310 ? -13.856 -6.028 10.591 1.00 79.62 310 GLU A CA 1
ATOM 2381 C C . GLU A 1 310 ? -13.836 -4.508 10.379 1.00 79.62 310 GLU A C 1
ATOM 2383 O O . GLU A 1 310 ? -14.471 -3.771 11.135 1.00 79.62 310 GLU A O 1
ATOM 2388 N N . LEU A 1 311 ? -13.155 -4.026 9.333 1.00 85.62 311 LEU A N 1
ATOM 2389 C CA . LEU A 1 311 ? -13.151 -2.605 8.985 1.00 85.62 311 LEU A CA 1
ATOM 2390 C C . LEU A 1 311 ? -14.560 -2.086 8.698 1.00 85.62 311 LEU A C 1
ATOM 2392 O O . LEU A 1 311 ? -14.930 -1.040 9.220 1.00 85.62 311 LEU A O 1
ATOM 2396 N N . GLN A 1 312 ? -15.344 -2.798 7.886 1.00 89.56 312 GLN A N 1
ATOM 2397 C CA . GLN A 1 312 ? -16.711 -2.407 7.533 1.00 89.56 312 GLN A CA 1
ATOM 2398 C C . GLN A 1 312 ? -17.596 -2.306 8.771 1.00 89.56 312 GLN A C 1
ATOM 2400 O O . GLN A 1 312 ? -18.297 -1.308 8.939 1.00 89.56 312 GLN A O 1
ATOM 2405 N N . ARG A 1 313 ? -17.517 -3.300 9.662 1.00 87.69 313 ARG A N 1
ATOM 2406 C CA . ARG A 1 313 ? -18.274 -3.295 10.912 1.00 87.69 313 ARG A CA 1
ATOM 2407 C C . ARG A 1 313 ? -17.906 -2.103 11.792 1.00 87.69 313 ARG A C 1
ATOM 2409 O O . ARG A 1 313 ? -18.793 -1.380 12.220 1.00 87.69 313 ARG A O 1
ATOM 2416 N N . ARG A 1 314 ? -16.612 -1.877 12.048 1.00 92.38 314 ARG A N 1
ATOM 2417 C CA . ARG A 1 314 ? -16.144 -0.825 12.973 1.00 92.38 314 ARG A CA 1
ATOM 2418 C C . ARG A 1 314 ? -16.318 0.591 12.427 1.00 92.38 314 ARG A C 1
ATOM 2420 O O . ARG A 1 314 ? -16.545 1.517 13.195 1.00 92.38 314 ARG A O 1
ATOM 2427 N N . LEU A 1 315 ? -16.178 0.780 11.116 1.00 94.56 315 LEU A N 1
ATOM 2428 C CA . LEU A 1 315 ? -16.346 2.092 10.483 1.00 94.56 315 LEU A CA 1
ATOM 2429 C C . LEU A 1 315 ? -17.818 2.489 10.327 1.00 94.56 315 LEU A C 1
ATOM 2431 O O . LEU A 1 315 ? -18.123 3.681 10.246 1.00 94.56 315 LEU A O 1
ATOM 2435 N N . GLY A 1 316 ? -18.711 1.500 10.274 1.00 91.44 316 GLY A N 1
ATOM 2436 C CA . GLY A 1 316 ? -20.127 1.704 10.029 1.00 91.44 316 GLY A CA 1
ATOM 2437 C C . GLY A 1 316 ? -20.437 2.124 8.582 1.00 91.44 316 GLY A C 1
ATOM 2438 O O . GLY A 1 316 ? -19.548 2.418 7.777 1.00 91.44 316 GLY A O 1
ATOM 2439 N N . PRO A 1 317 ? -21.727 2.189 8.218 1.00 90.00 317 PRO A N 1
ATOM 2440 C CA . PRO A 1 317 ? -22.165 2.403 6.835 1.00 90.00 317 PRO A CA 1
ATOM 2441 C C . PRO A 1 317 ? -21.903 3.824 6.306 1.00 90.00 317 PRO A C 1
ATOM 2443 O O . PRO A 1 317 ? -21.966 4.059 5.101 1.00 90.00 317 PRO A O 1
ATOM 2446 N N . ALA A 1 318 ? -21.623 4.788 7.189 1.00 90.81 318 ALA A N 1
ATOM 2447 C CA . ALA A 1 318 ? -21.409 6.188 6.823 1.00 90.81 318 ALA A CA 1
ATOM 2448 C C . ALA A 1 318 ? -20.019 6.469 6.218 1.00 90.81 318 ALA A C 1
ATOM 2450 O O . ALA A 1 318 ? -19.794 7.560 5.681 1.00 90.81 318 ALA A O 1
ATOM 2451 N N . VAL A 1 319 ? -19.088 5.515 6.317 1.00 95.62 319 VAL A N 1
ATOM 2452 C CA . VAL A 1 319 ? -17.706 5.654 5.855 1.00 95.62 319 VAL A CA 1
ATOM 2453 C C . VAL A 1 319 ? -17.468 4.722 4.674 1.00 95.62 319 VAL A C 1
ATOM 2455 O O . VAL A 1 319 ? -17.568 3.502 4.780 1.00 95.62 319 VAL A O 1
ATOM 2458 N N . ALA A 1 320 ? -17.104 5.290 3.528 1.00 94.19 320 ALA A N 1
ATOM 2459 C CA . ALA A 1 320 ? -16.733 4.496 2.367 1.00 94.19 320 ALA A CA 1
ATOM 2460 C C . ALA A 1 320 ? -15.339 3.880 2.555 1.00 94.19 320 ALA A C 1
ATOM 2462 O O . ALA A 1 320 ? -14.421 4.545 3.031 1.00 94.19 320 ALA A O 1
ATOM 2463 N N . ILE A 1 321 ? -15.150 2.643 2.098 1.00 92.38 321 ILE A N 1
ATOM 2464 C CA . ILE A 1 321 ? -13.831 2.009 1.973 1.00 92.38 321 ILE A CA 1
ATOM 2465 C C . ILE A 1 321 ? -13.513 1.888 0.486 1.00 92.38 321 ILE A C 1
ATOM 2467 O O . ILE A 1 321 ? -14.332 1.371 -0.279 1.00 92.38 321 ILE A O 1
ATOM 2471 N N . ARG A 1 322 ? -12.365 2.401 0.044 1.00 91.69 322 ARG A N 1
ATOM 2472 C CA . ARG A 1 322 ? -11.933 2.322 -1.357 1.00 91.69 322 ARG A CA 1
ATOM 2473 C C . ARG A 1 322 ? -10.510 1.820 -1.471 1.00 91.69 322 ARG A C 1
ATOM 2475 O O . ARG A 1 322 ? -9.650 2.185 -0.672 1.00 91.69 322 ARG A O 1
ATOM 2482 N N . ASP A 1 323 ? -10.302 1.010 -2.503 1.00 88.06 323 ASP A N 1
ATOM 2483 C CA . ASP A 1 323 ? -9.024 0.372 -2.774 1.00 88.06 323 ASP A CA 1
ATOM 2484 C C . ASP A 1 323 ? -7.940 1.408 -3.076 1.00 88.06 323 ASP A C 1
ATOM 2486 O O . ASP A 1 323 ? -8.170 2.349 -3.840 1.00 88.06 323 ASP A O 1
ATOM 2490 N N . ALA A 1 324 ? -6.764 1.231 -2.479 1.00 88.44 324 ALA A N 1
ATOM 2491 C CA . ALA A 1 324 ? -5.610 2.094 -2.686 1.00 88.44 324 ALA A CA 1
ATOM 2492 C C . ALA A 1 324 ? -4.836 1.752 -3.968 1.00 88.44 324 ALA A C 1
ATOM 2494 O O . ALA A 1 324 ? -5.086 0.760 -4.648 1.00 88.44 324 ALA A O 1
ATOM 2495 N N . ILE A 1 325 ? -3.876 2.610 -4.316 1.00 89.38 325 ILE A N 1
ATOM 2496 C CA . ILE A 1 325 ? -2.959 2.382 -5.437 1.00 89.38 325 ILE A CA 1
ATOM 2497 C C . ILE A 1 325 ? -2.196 1.077 -5.206 1.00 89.38 325 ILE A C 1
ATOM 2499 O O . ILE A 1 325 ? -1.394 0.979 -4.271 1.00 89.38 325 ILE A O 1
ATOM 2503 N N . TYR A 1 326 ? -2.396 0.097 -6.093 1.00 90.75 326 TYR A N 1
ATOM 2504 C CA . TYR A 1 326 ? -1.515 -1.065 -6.138 1.00 90.75 326 TYR A CA 1
ATOM 2505 C C . TYR A 1 326 ? -0.116 -0.600 -6.544 1.00 90.75 326 TYR A C 1
ATOM 2507 O O . TYR A 1 326 ? 0.120 -0.145 -7.670 1.00 90.75 326 TYR A O 1
ATOM 2515 N N . SER A 1 327 ? 0.795 -0.682 -5.584 1.00 88.62 327 SER A N 1
ATOM 2516 C CA . SER A 1 327 ? 2.152 -0.174 -5.687 1.00 88.62 327 SER A CA 1
ATOM 2517 C C . SER A 1 327 ? 3.125 -1.048 -4.911 1.00 88.62 327 SER A C 1
ATOM 2519 O O . SER A 1 327 ? 2.788 -1.668 -3.899 1.00 88.62 327 SER A O 1
ATOM 2521 N N . ALA A 1 328 ? 4.356 -1.040 -5.398 1.00 86.69 328 ALA A N 1
ATOM 2522 C CA . ALA A 1 328 ? 5.543 -1.522 -4.727 1.00 86.69 328 ALA A CA 1
ATOM 2523 C C . ALA A 1 328 ? 6.584 -0.393 -4.718 1.00 86.69 328 ALA A C 1
ATOM 2525 O O . ALA A 1 328 ? 6.412 0.637 -5.379 1.00 86.69 328 ALA A O 1
ATOM 2526 N N . CYS A 1 329 ? 7.673 -0.564 -3.973 1.00 84.75 329 CYS A N 1
ATOM 2527 C CA . CYS A 1 329 ? 8.740 0.438 -3.953 1.00 84.75 329 CYS A CA 1
ATOM 2528 C C . CYS A 1 329 ? 9.418 0.566 -5.324 1.00 84.75 329 CYS A C 1
ATOM 2530 O O . CYS A 1 329 ? 9.928 1.633 -5.654 1.00 84.75 329 CYS A O 1
ATOM 2532 N N . GLU A 1 330 ? 9.376 -0.508 -6.110 1.00 92.12 330 GLU A N 1
ATOM 2533 C CA . GLU A 1 330 ? 9.911 -0.650 -7.458 1.00 92.12 330 GLU A CA 1
ATOM 2534 C C . GLU A 1 330 ? 9.042 0.011 -8.534 1.00 92.12 330 GLU A C 1
ATOM 2536 O O . GLU A 1 330 ? 9.589 0.514 -9.515 1.00 92.12 330 GLU A O 1
ATOM 2541 N N . ALA A 1 331 ? 7.711 0.001 -8.373 1.00 93.19 331 ALA A N 1
ATOM 2542 C CA . ALA A 1 331 ? 6.777 0.542 -9.359 1.00 93.19 331 ALA A CA 1
ATOM 2543 C C . ALA A 1 331 ? 5.366 0.799 -8.805 1.00 93.19 331 ALA A C 1
ATOM 2545 O O . ALA A 1 331 ? 4.813 0.023 -8.020 1.00 93.19 331 ALA A O 1
ATOM 2546 N N . TRP A 1 332 ? 4.731 1.855 -9.309 1.00 92.94 332 TRP A N 1
ATOM 2547 C CA . TRP A 1 332 ? 3.321 2.172 -9.081 1.00 92.94 332 TRP A CA 1
ATOM 2548 C C . TRP A 1 332 ? 2.482 1.640 -10.235 1.00 92.94 332 TRP A C 1
ATOM 2550 O O . TRP A 1 332 ? 2.573 2.141 -11.350 1.00 92.94 332 TRP A O 1
ATOM 2560 N N . CYS A 1 333 ? 1.709 0.585 -9.990 1.00 94.94 333 CYS A N 1
ATOM 2561 C CA . CYS A 1 333 ? 1.222 -0.283 -11.058 1.00 94.94 333 CYS A CA 1
ATOM 2562 C C . CYS A 1 333 ? -0.196 0.062 -11.524 1.00 94.94 333 CYS A C 1
ATOM 2564 O O . CYS A 1 333 ? -0.476 0.003 -12.722 1.00 94.94 333 CYS A O 1
ATOM 2566 N N . SER A 1 334 ? -1.088 0.466 -10.615 1.00 93.94 334 SER A N 1
ATOM 2567 C CA . SER A 1 334 ? -2.448 0.884 -10.981 1.00 93.94 334 SER A CA 1
ATOM 2568 C C . SER A 1 334 ? -2.919 2.131 -10.247 1.00 93.94 334 SER A C 1
ATOM 2570 O O . SER A 1 334 ? -2.398 2.490 -9.192 1.00 93.94 334 SER A O 1
ATOM 2572 N N . ILE A 1 335 ? -3.924 2.789 -10.823 1.00 92.94 335 ILE A N 1
ATOM 2573 C CA . ILE A 1 335 ? -4.540 3.997 -10.282 1.00 92.94 335 ILE A CA 1
ATOM 2574 C C . ILE A 1 335 ? -6.027 3.722 -10.044 1.00 92.94 335 ILE A C 1
ATOM 2576 O O . ILE A 1 335 ? -6.793 3.730 -11.003 1.00 92.94 335 ILE A O 1
ATOM 2580 N N . PRO A 1 336 ? -6.484 3.480 -8.808 1.00 85.62 336 PRO A N 1
ATOM 2581 C CA . PRO A 1 336 ? -7.907 3.362 -8.528 1.00 85.62 336 PRO A CA 1
ATOM 2582 C C . PRO A 1 336 ? -8.578 4.718 -8.766 1.00 85.62 336 PRO A C 1
ATOM 2584 O O . PRO A 1 336 ? -8.128 5.759 -8.286 1.00 85.62 336 PRO A O 1
ATOM 2587 N N . VAL A 1 337 ? -9.678 4.701 -9.513 1.00 83.06 337 VAL A N 1
ATOM 2588 C CA . VAL A 1 337 ? -10.441 5.906 -9.885 1.00 83.06 337 VAL A CA 1
ATOM 2589 C C . VAL A 1 337 ? -11.668 6.127 -8.987 1.00 83.06 337 VAL A C 1
ATOM 2591 O O . VAL A 1 337 ? -12.528 6.946 -9.299 1.00 83.06 337 VAL A O 1
ATOM 2594 N N . GLY A 1 338 ? -11.725 5.435 -7.842 1.00 70.12 338 GLY A N 1
ATOM 2595 C CA . GLY A 1 338 ? -12.793 5.563 -6.841 1.00 70.12 338 GLY A CA 1
ATOM 2596 C C . GLY A 1 338 ? -14.013 4.665 -7.072 1.00 70.12 338 GLY A C 1
ATOM 2597 O O . GLY A 1 338 ? -15.050 4.883 -6.436 1.00 70.12 338 GLY A O 1
ATOM 2598 N N . ASP A 1 339 ? -13.891 3.676 -7.959 1.00 74.56 339 ASP A N 1
ATOM 2599 C CA . ASP A 1 339 ? -14.927 2.679 -8.237 1.00 74.56 339 ASP A CA 1
ATOM 2600 C C . ASP A 1 339 ? -15.149 1.739 -7.040 1.00 74.56 339 ASP A C 1
ATOM 2602 O O . ASP A 1 339 ? -14.282 1.582 -6.180 1.00 74.56 339 ASP A O 1
ATOM 2606 N N . GLU A 1 340 ? -16.330 1.119 -6.975 1.00 69.44 340 GLU A N 1
ATOM 2607 C CA . GLU A 1 340 ? -16.660 0.124 -5.941 1.00 69.44 340 GLU A CA 1
ATOM 2608 C C . GLU A 1 340 ? -15.951 -1.211 -6.172 1.00 69.44 340 GLU A C 1
ATOM 2610 O O . GLU A 1 340 ? -15.508 -1.845 -5.218 1.00 69.44 340 GLU A O 1
ATOM 2615 N N . ALA A 1 341 ? -15.802 -1.617 -7.436 1.00 78.50 341 ALA A N 1
ATOM 2616 C CA . ALA A 1 341 ? -15.068 -2.822 -7.793 1.00 78.50 341 ALA A CA 1
ATOM 2617 C C . ALA A 1 341 ? -13.561 -2.622 -7.532 1.00 78.50 341 ALA A C 1
ATOM 2619 O O . ALA A 1 341 ? -12.992 -1.688 -8.114 1.00 78.50 341 ALA A O 1
ATOM 2620 N N . PRO A 1 342 ? -12.907 -3.491 -6.735 1.00 77.12 342 PRO A N 1
ATOM 2621 C CA . PRO A 1 342 ? -11.489 -3.356 -6.415 1.00 77.12 342 PRO A CA 1
ATOM 2622 C C . PRO A 1 342 ? -10.568 -3.372 -7.644 1.00 77.12 342 PRO A C 1
ATOM 2624 O O . PRO A 1 342 ? -10.900 -3.938 -8.690 1.00 77.12 342 PRO A O 1
ATOM 2627 N N . GLY A 1 343 ? -9.377 -2.786 -7.504 1.00 85.44 343 GLY A N 1
ATOM 2628 C CA . GLY A 1 343 ? -8.420 -2.608 -8.595 1.00 85.44 343 GLY A CA 1
ATOM 2629 C C . GLY A 1 343 ? -8.616 -1.315 -9.396 1.00 85.44 343 GLY A C 1
ATOM 2630 O O . GLY A 1 343 ? -9.567 -0.550 -9.217 1.00 85.44 343 GLY A O 1
ATOM 2631 N N . GLY A 1 344 ? -7.700 -1.056 -10.328 1.00 92.81 344 GLY A N 1
ATOM 2632 C CA . GLY A 1 344 ? -7.663 0.196 -11.087 1.00 92.81 344 GLY A CA 1
ATOM 2633 C C . GLY A 1 344 ? -6.993 0.051 -12.451 1.00 92.81 344 GLY A C 1
ATOM 2634 O O . GLY A 1 344 ? -6.308 -0.945 -12.694 1.00 92.81 344 GLY A O 1
ATOM 2635 N N . PRO A 1 345 ? -7.191 1.007 -13.377 1.00 95.62 345 PRO A N 1
ATOM 2636 C CA . PRO A 1 345 ? -6.419 1.059 -14.614 1.00 95.62 345 PRO A CA 1
ATOM 2637 C C . PRO A 1 345 ? -4.914 1.054 -14.364 1.00 95.62 345 PRO A C 1
ATOM 2639 O O . PRO A 1 345 ? -4.446 1.655 -13.395 1.00 95.62 345 PRO A O 1
ATOM 2642 N N . PHE A 1 346 ? -4.155 0.447 -15.280 1.00 96.94 346 PHE A N 1
ATOM 2643 C CA . PHE A 1 346 ? -2.696 0.580 -15.302 1.00 96.94 346 PHE A CA 1
ATOM 2644 C C . PHE A 1 346 ? -2.274 2.049 -15.185 1.00 96.94 346 PHE A C 1
ATOM 2646 O O . PHE A 1 346 ? -2.844 2.931 -15.838 1.00 96.94 346 PHE A O 1
ATOM 2653 N N . ALA A 1 347 ? -1.213 2.308 -14.423 1.00 96.62 347 ALA A N 1
ATOM 2654 C CA . ALA A 1 347 ? -0.584 3.622 -14.319 1.00 96.62 347 ALA A CA 1
ATOM 2655 C C . ALA A 1 347 ? 0.250 3.950 -15.576 1.00 96.62 347 ALA A C 1
ATOM 2657 O O . ALA A 1 347 ? 1.446 4.233 -15.513 1.00 96.62 347 ALA A O 1
ATOM 2658 N N . ILE A 1 348 ? -0.390 3.910 -16.749 1.00 95.88 348 ILE A N 1
ATOM 2659 C CA . ILE A 1 348 ? 0.243 3.959 -18.078 1.00 95.88 348 ILE A CA 1
ATOM 2660 C C . ILE A 1 348 ? 0.986 5.264 -18.391 1.00 95.88 348 ILE A C 1
ATOM 2662 O O . ILE A 1 348 ? 1.709 5.342 -19.383 1.00 95.88 348 ILE A O 1
ATOM 2666 N N . THR A 1 349 ? 0.794 6.303 -17.577 1.00 95.19 349 THR A N 1
ATOM 2667 C CA . THR A 1 349 ? 1.518 7.580 -17.656 1.00 95.19 349 THR A CA 1
ATOM 2668 C C . THR A 1 349 ? 2.697 7.674 -16.687 1.00 95.19 349 THR A C 1
ATOM 2670 O O . THR A 1 349 ? 3.450 8.649 -16.757 1.00 95.19 349 THR A O 1
ATOM 2673 N N . SER A 1 350 ? 2.850 6.700 -15.788 1.00 94.94 350 SER A N 1
ATOM 2674 C CA . SER A 1 350 ? 3.942 6.623 -14.815 1.00 94.94 350 SER A CA 1
ATOM 2675 C C . SER A 1 350 ? 5.039 5.692 -15.310 1.00 94.94 350 SER A C 1
ATOM 2677 O O . SER A 1 350 ? 6.144 6.163 -15.560 1.00 94.94 350 SER A O 1
ATOM 2679 N N . HIS A 1 351 ? 4.738 4.421 -15.567 1.00 96.69 351 HIS A N 1
ATOM 2680 C CA . HIS A 1 351 ? 5.748 3.428 -15.956 1.00 96.69 351 HIS A CA 1
ATOM 2681 C C . HIS A 1 351 ? 5.375 2.710 -17.253 1.00 96.69 351 HIS A C 1
ATOM 2683 O O . HIS A 1 351 ? 4.250 2.844 -17.740 1.00 96.69 351 HIS A O 1
ATOM 2689 N N . TYR A 1 352 ? 6.333 1.986 -17.827 1.00 97.88 352 TYR A N 1
ATOM 2690 C CA . TYR A 1 352 ? 6.077 1.012 -18.886 1.00 97.88 352 TYR A CA 1
ATOM 2691 C C . TYR A 1 352 ? 5.877 -0.375 -18.262 1.00 97.88 352 TYR A C 1
ATOM 2693 O O . TYR A 1 352 ? 6.553 -0.702 -17.290 1.00 97.88 352 TYR A O 1
ATOM 2701 N N . PHE A 1 353 ? 4.953 -1.170 -18.791 1.00 98.25 353 PHE A N 1
ATOM 2702 C CA . PHE A 1 353 ? 4.599 -2.482 -18.262 1.00 98.25 353 PHE A CA 1
ATOM 2703 C C . PHE A 1 353 ? 4.601 -3.529 -19.371 1.00 98.25 353 PHE A C 1
ATOM 2705 O O . PHE A 1 353 ? 3.958 -3.356 -20.408 1.00 98.25 353 PHE A O 1
ATOM 2712 N N . GLU A 1 354 ? 5.275 -4.637 -19.095 1.00 98.38 354 GLU A N 1
ATOM 2713 C CA . GLU A 1 354 ? 5.103 -5.906 -19.792 1.00 98.38 354 GLU A CA 1
ATOM 2714 C C . GLU A 1 354 ? 4.397 -6.898 -18.866 1.00 98.38 354 GLU A C 1
ATOM 2716 O O . GLU A 1 354 ? 4.422 -6.756 -17.637 1.00 98.38 354 GLU A O 1
ATOM 2721 N N . LEU A 1 355 ? 3.762 -7.902 -19.460 1.00 98.38 355 LEU A N 1
ATOM 2722 C CA . LEU A 1 355 ? 3.002 -8.926 -18.757 1.00 98.38 355 LEU A CA 1
ATOM 2723 C C . LEU A 1 355 ? 3.353 -10.313 -19.279 1.00 98.38 355 LEU A C 1
ATOM 2725 O O . LEU A 1 355 ? 3.549 -10.483 -20.476 1.00 98.38 355 LEU A O 1
ATOM 2729 N N . VAL A 1 356 ? 3.395 -11.302 -18.392 1.00 98.12 356 VAL A N 1
ATOM 2730 C CA . VAL A 1 356 ? 3.625 -12.710 -18.752 1.00 98.12 356 VAL A CA 1
ATOM 2731 C C . VAL A 1 356 ? 2.493 -13.532 -18.172 1.00 98.12 356 VAL A C 1
ATOM 2733 O O . VAL A 1 356 ? 2.229 -13.430 -16.977 1.00 98.12 356 VAL A O 1
ATOM 2736 N N . GLU A 1 357 ? 1.806 -14.326 -18.991 1.00 97.81 357 GLU A N 1
ATOM 2737 C CA . GLU A 1 357 ? 0.711 -15.176 -18.506 1.00 97.81 357 GLU A CA 1
ATOM 2738 C C . GLU A 1 357 ? 1.183 -16.081 -17.361 1.00 97.81 357 GLU A C 1
ATOM 2740 O O . GLU A 1 357 ? 2.246 -16.699 -17.442 1.00 97.81 357 GLU A O 1
ATOM 2745 N N . GLU A 1 358 ? 0.385 -16.167 -16.292 1.00 94.62 358 GLU A N 1
ATOM 2746 C CA . GLU A 1 358 ? 0.731 -16.901 -15.066 1.00 94.62 358 GLU A CA 1
ATOM 2747 C C . GLU A 1 358 ? 1.137 -18.349 -15.370 1.00 94.62 358 GLU A C 1
ATOM 2749 O O . GLU A 1 358 ? 2.214 -18.782 -14.968 1.00 94.62 358 GLU A O 1
ATOM 2754 N N . ALA A 1 359 ? 0.330 -19.067 -16.157 1.00 89.56 359 ALA A N 1
ATOM 2755 C CA . ALA A 1 359 ? 0.601 -20.456 -16.527 1.00 89.56 359 ALA A CA 1
ATOM 2756 C C . ALA A 1 359 ? 1.931 -20.619 -17.280 1.00 89.56 359 ALA A C 1
ATOM 2758 O O . ALA A 1 359 ? 2.655 -21.592 -17.070 1.00 89.56 359 ALA A O 1
ATOM 2759 N N . ARG A 1 360 ? 2.278 -19.655 -18.141 1.00 94.88 360 ARG A N 1
ATOM 2760 C CA . ARG A 1 360 ? 3.529 -19.679 -18.900 1.00 94.88 360 ARG A CA 1
ATOM 2761 C C . ARG A 1 360 ? 4.730 -19.424 -17.996 1.00 94.88 360 ARG A C 1
ATOM 2763 O O . ARG A 1 360 ? 5.693 -20.184 -18.053 1.00 94.88 360 ARG A O 1
ATOM 2770 N N . ALA A 1 361 ? 4.662 -18.392 -17.158 1.00 93.75 361 ALA A N 1
ATOM 2771 C CA . ALA A 1 361 ? 5.720 -18.082 -16.201 1.00 93.75 361 ALA A CA 1
ATOM 2772 C C . ALA A 1 361 ? 5.983 -19.255 -15.244 1.00 93.75 361 ALA A C 1
ATOM 2774 O O . ALA A 1 361 ? 7.135 -19.591 -14.984 1.00 93.75 361 ALA A O 1
ATOM 2775 N N . GLU A 1 362 ? 4.926 -19.913 -14.763 1.00 88.56 362 GLU A N 1
ATOM 2776 C CA . GLU A 1 362 ? 5.044 -21.060 -13.859 1.00 88.56 362 GLU A CA 1
ATOM 2777 C C . GLU A 1 362 ? 5.599 -22.308 -14.540 1.00 88.56 362 GLU A C 1
ATOM 2779 O O . GLU A 1 362 ? 6.393 -23.020 -13.933 1.00 88.56 362 GLU A O 1
ATOM 2784 N N . ALA A 1 363 ? 5.250 -22.547 -15.806 1.00 89.62 363 ALA A N 1
ATOM 2785 C CA . ALA A 1 363 ? 5.822 -23.646 -16.579 1.00 89.62 363 ALA A CA 1
ATOM 2786 C C . ALA A 1 363 ? 7.328 -23.467 -16.838 1.00 89.62 363 ALA A C 1
ATOM 2788 O O . ALA A 1 363 ? 8.062 -24.451 -16.889 1.00 89.62 363 ALA A O 1
ATOM 2789 N N . VAL A 1 364 ? 7.790 -22.225 -17.014 1.00 92.81 364 VAL A N 1
ATOM 2790 C CA . VAL A 1 364 ? 9.218 -21.917 -17.197 1.00 92.81 364 VAL A CA 1
ATOM 2791 C C . VAL A 1 364 ? 9.968 -21.953 -15.860 1.00 92.81 364 VAL A C 1
ATOM 2793 O O . VAL A 1 364 ? 11.108 -22.409 -15.811 1.00 92.81 364 VAL A O 1
ATOM 2796 N N . GLY A 1 365 ? 9.345 -21.489 -14.774 1.00 86.75 365 GLY A N 1
ATOM 2797 C CA . GLY A 1 365 ? 9.881 -21.525 -13.408 1.00 86.75 365 GLY A CA 1
ATOM 2798 C C . GLY A 1 365 ? 10.985 -20.499 -13.121 1.00 86.75 365 GLY A C 1
ATOM 2799 O O . GLY A 1 365 ? 11.021 -19.933 -12.029 1.00 86.75 365 GLY A O 1
ATOM 2800 N N . ASP A 1 366 ? 11.842 -20.207 -14.100 1.00 90.69 366 ASP A N 1
ATOM 2801 C CA . ASP A 1 366 ? 12.871 -19.169 -14.026 1.00 90.69 366 ASP A CA 1
ATOM 2802 C C . ASP A 1 366 ? 12.519 -17.969 -14.928 1.00 90.69 366 ASP A C 1
ATOM 2804 O O . ASP A 1 366 ? 12.536 -18.094 -16.156 1.00 90.69 366 ASP A O 1
ATOM 2808 N N . PRO A 1 367 ? 12.253 -16.773 -14.368 1.00 92.62 367 PRO A N 1
ATOM 2809 C CA . PRO A 1 367 ? 11.938 -15.596 -15.172 1.00 92.62 367 PRO A CA 1
ATOM 2810 C C . PRO A 1 367 ? 13.078 -15.167 -16.108 1.00 92.62 367 PRO A C 1
ATOM 2812 O O . PRO A 1 367 ? 12.818 -14.472 -17.088 1.00 92.62 367 PRO A O 1
ATOM 2815 N N . SER A 1 368 ? 14.326 -15.570 -15.843 1.00 91.25 368 SER A N 1
ATOM 2816 C CA . SER A 1 368 ? 15.464 -15.272 -16.721 1.00 91.25 368 SER A CA 1
ATOM 2817 C C . SER A 1 368 ? 15.464 -16.092 -18.019 1.00 91.25 368 SER A C 1
ATOM 2819 O O . SER A 1 368 ? 16.089 -15.684 -18.998 1.00 91.25 368 SER A O 1
ATOM 2821 N N . ALA A 1 369 ? 14.718 -17.202 -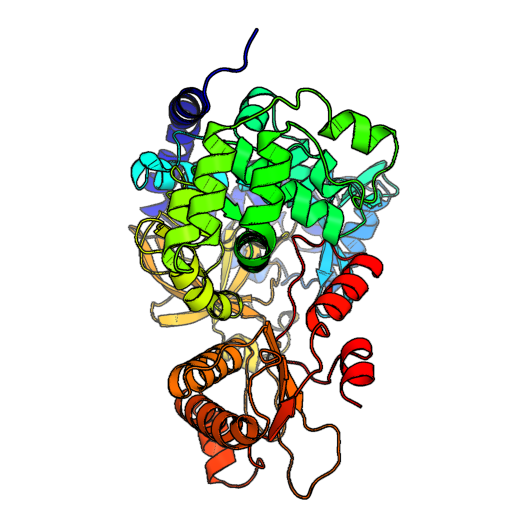18.052 1.00 93.75 369 ALA A N 1
ATOM 2822 C CA . ALA A 1 369 ? 14.576 -18.079 -19.213 1.00 93.75 369 ALA A CA 1
ATOM 2823 C C . ALA A 1 369 ? 13.393 -17.705 -20.130 1.00 93.75 369 ALA A C 1
ATOM 2825 O O . ALA A 1 369 ? 13.204 -18.331 -21.174 1.00 93.75 369 ALA A O 1
ATOM 2826 N N . LEU A 1 370 ? 12.595 -16.697 -19.761 1.00 95.12 370 LEU A N 1
ATOM 2827 C CA . LEU A 1 370 ? 11.494 -16.197 -20.587 1.00 95.12 370 LEU A CA 1
ATOM 2828 C C . LEU A 1 370 ? 12.026 -15.501 -21.844 1.00 95.12 370 LEU A C 1
ATOM 2830 O O . LEU A 1 370 ? 12.952 -14.689 -21.785 1.00 95.12 370 LEU A O 1
ATOM 2834 N N . VAL A 1 371 ? 11.400 -15.779 -22.986 1.00 94.69 371 VAL A N 1
ATOM 2835 C CA . VAL A 1 371 ? 11.771 -15.186 -24.278 1.00 94.69 371 VAL A CA 1
ATOM 2836 C C . VAL A 1 371 ? 10.828 -14.048 -24.651 1.00 94.69 371 VAL A C 1
ATOM 2838 O O . VAL A 1 371 ? 9.737 -13.936 -24.109 1.00 94.69 371 VAL A O 1
ATOM 2841 N N . ALA A 1 372 ? 11.224 -13.195 -25.598 1.00 93.94 372 ALA A N 1
ATOM 2842 C CA . ALA A 1 372 ? 10.456 -12.004 -25.979 1.00 93.94 372 ALA A CA 1
ATOM 2843 C C . ALA A 1 372 ? 8.978 -12.286 -26.324 1.00 93.94 372 ALA A C 1
ATOM 2845 O O . ALA A 1 372 ? 8.114 -11.484 -25.979 1.00 93.94 372 ALA A O 1
ATOM 2846 N N . ASP A 1 373 ? 8.684 -13.431 -26.946 1.00 95.06 373 ASP A N 1
ATOM 2847 C CA . ASP A 1 373 ? 7.323 -13.818 -27.343 1.00 95.06 373 ASP A CA 1
ATOM 2848 C C . ASP A 1 373 ? 6.438 -14.263 -26.158 1.00 95.06 373 ASP A C 1
ATOM 2850 O O . ASP A 1 373 ? 5.223 -14.399 -26.311 1.00 95.06 373 ASP A O 1
ATOM 2854 N N . ASP A 1 374 ? 7.013 -14.450 -24.965 1.00 96.56 374 ASP A N 1
ATOM 2855 C CA . ASP A 1 374 ? 6.265 -14.731 -23.731 1.00 96.56 374 ASP A CA 1
ATOM 2856 C C . ASP A 1 374 ? 5.647 -13.464 -23.118 1.00 96.56 374 ASP A C 1
ATOM 2858 O O . ASP A 1 374 ? 4.785 -13.556 -22.242 1.00 96.56 374 ASP A O 1
ATOM 2862 N N . PHE A 1 375 ? 6.072 -12.281 -23.571 1.00 97.50 375 PHE A N 1
ATOM 2863 C CA . PHE A 1 375 ? 5.636 -11.000 -23.028 1.00 97.50 375 PHE A CA 1
ATOM 2864 C C . PHE A 1 375 ? 4.481 -10.417 -23.839 1.00 97.50 375 PHE A C 1
ATOM 2866 O O . PHE A 1 375 ? 4.385 -10.576 -25.058 1.00 97.50 375 PHE A O 1
ATOM 2873 N N . ARG A 1 376 ? 3.591 -9.731 -23.133 1.00 97.56 376 ARG A N 1
ATOM 2874 C CA . ARG A 1 376 ? 2.452 -8.989 -23.665 1.00 97.56 376 ARG A CA 1
ATOM 2875 C C . ARG A 1 376 ? 2.569 -7.531 -23.258 1.00 97.56 376 ARG A C 1
ATOM 2877 O O . ARG A 1 376 ? 2.957 -7.228 -22.126 1.00 97.56 376 ARG A O 1
ATOM 2884 N N . THR A 1 377 ? 2.209 -6.621 -24.152 1.00 97.06 377 THR A N 1
ATOM 2885 C CA . THR A 1 377 ? 1.974 -5.222 -23.785 1.00 97.06 377 THR A CA 1
ATOM 2886 C C . THR A 1 377 ? 0.610 -5.071 -23.115 1.00 97.06 377 THR A C 1
ATOM 2888 O O . THR A 1 377 ? -0.250 -5.948 -23.184 1.00 97.06 377 THR A O 1
ATOM 2891 N N . VAL A 1 378 ? 0.372 -3.926 -22.469 1.00 96.31 378 VAL A N 1
ATOM 2892 C CA . VAL A 1 378 ? -0.904 -3.664 -21.777 1.00 96.31 378 VAL A CA 1
ATOM 2893 C C . VAL A 1 378 ? -2.133 -3.763 -22.690 1.00 96.31 378 VAL A C 1
ATOM 2895 O O . VAL A 1 378 ? -3.232 -3.958 -22.199 1.00 96.31 378 VAL A O 1
ATOM 2898 N N . ASP A 1 379 ? -2.006 -3.574 -24.000 1.00 94.38 379 ASP A N 1
ATOM 2899 C CA . ASP A 1 379 ? -3.118 -3.664 -24.950 1.00 94.38 379 ASP A CA 1
ATOM 2900 C C . ASP A 1 379 ? -3.362 -5.082 -25.487 1.00 94.38 379 ASP A C 1
ATOM 2902 O O . ASP A 1 379 ? -4.435 -5.332 -26.032 1.00 94.38 379 ASP A O 1
ATOM 2906 N N . GLU A 1 380 ? -2.428 -6.007 -25.265 1.00 96.19 380 GLU A N 1
ATOM 2907 C CA . GLU A 1 380 ? -2.508 -7.409 -25.693 1.00 96.19 380 GLU A CA 1
ATOM 2908 C C . GLU A 1 380 ? -3.117 -8.332 -24.623 1.00 96.19 380 GLU A C 1
ATOM 2910 O O . GLU A 1 380 ? -3.320 -9.517 -24.873 1.00 96.19 380 GLU A O 1
ATOM 2915 N N . VAL A 1 381 ? -3.416 -7.813 -23.428 1.00 97.25 381 VAL A N 1
ATOM 2916 C CA . VAL A 1 381 ? -3.966 -8.616 -22.327 1.00 97.25 381 VAL A CA 1
ATOM 2917 C C . VAL A 1 381 ? -5.466 -8.868 -22.470 1.00 97.25 381 VAL A C 1
ATOM 2919 O O . VAL A 1 381 ? -6.246 -7.992 -22.867 1.00 97.25 381 VAL A O 1
ATOM 2922 N N . GLU A 1 382 ? -5.863 -10.062 -22.050 1.00 96.62 382 GLU A N 1
ATOM 2923 C CA . GLU A 1 382 ? -7.248 -10.528 -22.007 1.00 96.62 382 GLU A CA 1
ATOM 2924 C C . GLU A 1 382 ? -7.870 -10.382 -20.611 1.00 96.62 382 GLU A C 1
ATOM 2926 O O . GLU A 1 382 ? -7.227 -10.653 -19.593 1.00 96.62 382 GLU A O 1
ATOM 2931 N N . ASP A 1 383 ? -9.147 -10.004 -20.577 1.00 95.38 383 ASP A N 1
ATOM 2932 C CA . ASP A 1 383 ? -9.953 -9.905 -19.360 1.00 95.38 383 ASP A CA 1
ATOM 2933 C C . ASP A 1 383 ? -10.154 -11.302 -18.727 1.00 95.38 383 ASP A C 1
ATOM 2935 O O . ASP A 1 383 ? -10.292 -12.308 -19.421 1.00 95.38 383 ASP A O 1
ATOM 2939 N N . GLY A 1 384 ? -10.140 -11.384 -17.394 1.00 93.31 384 GLY A N 1
ATOM 2940 C CA . GLY A 1 384 ? -10.244 -12.631 -16.625 1.00 93.31 384 GLY A CA 1
ATOM 2941 C C . GLY A 1 384 ? -8.959 -13.467 -16.565 1.00 93.31 384 GLY A C 1
ATOM 2942 O O . GLY A 1 384 ? -8.883 -14.417 -15.786 1.00 93.31 384 GLY A O 1
ATOM 2943 N N . ARG A 1 385 ? -7.925 -13.125 -17.345 1.00 95.69 385 ARG A N 1
ATOM 2944 C CA . ARG A 1 385 ? -6.618 -13.794 -17.286 1.00 95.69 385 ARG A CA 1
ATOM 2945 C C . ARG A 1 385 ? -5.727 -13.205 -16.197 1.00 95.69 385 ARG A C 1
ATOM 2947 O O . ARG A 1 385 ? -5.850 -12.036 -15.815 1.00 95.69 385 ARG A O 1
ATOM 2954 N N . ARG A 1 386 ? -4.782 -14.031 -15.742 1.00 96.38 386 ARG A N 1
ATOM 2955 C CA . ARG A 1 386 ? -3.771 -13.686 -14.743 1.00 96.38 386 ARG A CA 1
ATOM 2956 C C . ARG A 1 386 ? -2.383 -13.613 -15.357 1.00 96.38 386 ARG A C 1
ATOM 2958 O O . ARG A 1 386 ? -2.014 -14.442 -16.189 1.00 96.38 386 ARG A O 1
ATOM 2965 N N . TYR A 1 387 ? -1.615 -12.633 -14.905 1.00 98.06 387 TYR A N 1
ATOM 2966 C CA . TYR A 1 387 ? -0.292 -12.333 -15.426 1.00 98.06 387 TYR A CA 1
ATOM 2967 C C . TYR A 1 387 ? 0.663 -11.961 -14.301 1.00 98.06 387 TYR A C 1
ATOM 2969 O O . TYR A 1 387 ? 0.274 -11.299 -13.341 1.00 98.06 387 TYR A O 1
ATOM 2977 N N . TYR A 1 388 ? 1.933 -12.302 -14.467 1.00 97.56 388 TYR A N 1
ATOM 2978 C CA . TYR A 1 388 ? 3.014 -11.622 -13.775 1.00 97.56 388 TYR A CA 1
ATOM 2979 C C . TYR A 1 388 ? 3.250 -10.249 -14.401 1.00 97.56 388 TYR A C 1
ATOM 2981 O O . TYR A 1 388 ? 3.329 -10.127 -15.625 1.00 97.56 388 TYR A O 1
ATOM 2989 N N . ILE A 1 389 ? 3.370 -9.219 -13.562 1.00 97.62 389 ILE A N 1
ATOM 2990 C CA . ILE A 1 389 ? 3.655 -7.849 -14.003 1.00 97.62 389 ILE A CA 1
ATOM 2991 C C . ILE A 1 389 ? 5.162 -7.564 -13.992 1.00 97.62 389 ILE A C 1
ATOM 2993 O O . ILE A 1 389 ? 5.866 -7.862 -13.023 1.00 97.62 389 ILE A O 1
ATOM 2997 N N . VAL A 1 390 ? 5.653 -6.958 -15.074 1.00 98.12 390 VAL A N 1
ATOM 2998 C CA . VAL A 1 390 ? 7.076 -6.679 -15.302 1.00 98.12 390 VAL A CA 1
ATOM 2999 C C . VAL A 1 390 ? 7.251 -5.189 -15.630 1.00 98.12 390 VAL A C 1
ATOM 3001 O O . VAL A 1 390 ? 7.169 -4.787 -16.795 1.00 98.12 390 VAL A O 1
ATOM 3004 N N . PRO A 1 391 ? 7.404 -4.318 -14.614 1.00 97.94 391 PRO A N 1
ATOM 3005 C CA . PRO A 1 391 ? 7.542 -2.882 -14.826 1.00 97.94 391 PRO A CA 1
ATOM 3006 C C . PRO A 1 391 ? 8.928 -2.465 -15.334 1.00 97.94 391 PRO A C 1
ATOM 3008 O O . PRO A 1 391 ? 9.957 -3.061 -15.019 1.00 97.94 391 PRO A O 1
ATOM 3011 N N . THR A 1 392 ? 8.940 -1.349 -16.057 1.00 98.19 392 THR A N 1
ATOM 3012 C CA . THR A 1 392 ? 10.126 -0.563 -16.392 1.00 98.19 392 THR A CA 1
ATOM 3013 C C . THR A 1 392 ? 9.947 0.875 -15.921 1.00 98.19 392 THR A C 1
ATOM 3015 O O . THR A 1 392 ? 8.972 1.535 -16.297 1.00 98.19 392 THR A O 1
ATOM 3018 N N . THR A 1 393 ? 10.883 1.372 -15.111 1.00 97.12 393 THR A N 1
ATOM 3019 C CA . THR A 1 393 ? 10.760 2.674 -14.435 1.00 97.12 393 THR A CA 1
ATOM 3020 C C . THR A 1 393 ? 11.969 3.571 -14.655 1.00 97.12 393 THR A C 1
ATOM 3022 O O . THR A 1 393 ? 13.075 3.117 -14.955 1.00 97.12 393 THR A O 1
ATOM 3025 N N . SER A 1 394 ? 11.777 4.875 -14.448 1.00 95.44 394 SER A N 1
ATOM 3026 C CA . SER A 1 394 ? 12.854 5.867 -14.564 1.00 95.44 394 SER A CA 1
ATOM 3027 C C . SER A 1 394 ? 13.848 5.830 -13.393 1.00 95.44 394 SER A C 1
ATOM 3029 O O . SER A 1 394 ? 14.790 6.618 -13.363 1.00 95.44 394 SER A O 1
ATOM 3031 N N . GLY A 1 395 ? 13.667 4.902 -12.445 1.00 95.00 395 GLY A N 1
ATOM 3032 C CA . GLY A 1 395 ? 14.649 4.564 -11.411 1.00 95.00 395 GLY A CA 1
ATOM 3033 C C . GLY A 1 395 ? 15.753 3.619 -11.904 1.00 95.00 395 GLY A C 1
ATOM 3034 O O . GLY A 1 395 ? 16.673 3.310 -11.153 1.00 95.00 395 GLY A O 1
ATOM 3035 N N . GLY A 1 396 ? 15.677 3.154 -13.157 1.00 95.44 396 GLY A N 1
ATOM 3036 C CA . GLY A 1 396 ? 16.669 2.246 -13.739 1.00 95.44 396 GLY A CA 1
ATOM 3037 C C . GLY A 1 396 ? 16.357 0.766 -13.557 1.00 95.44 396 GLY A C 1
ATOM 3038 O O . GLY A 1 396 ? 17.233 -0.082 -13.710 1.00 95.44 396 GLY A O 1
ATOM 3039 N N . LEU A 1 397 ? 15.109 0.455 -13.220 1.00 96.81 397 LEU A N 1
ATOM 3040 C CA . LEU A 1 397 ? 14.589 -0.901 -13.168 1.00 96.81 397 LEU A CA 1
ATOM 3041 C C . LEU A 1 397 ? 14.016 -1.194 -14.556 1.00 96.81 397 LEU A C 1
ATOM 3043 O O . LEU A 1 397 ? 12.930 -0.719 -14.869 1.00 96.81 397 LEU A O 1
ATOM 3047 N N . TYR A 1 398 ? 14.763 -1.905 -15.401 1.00 97.62 398 TYR A N 1
ATOM 3048 C CA . TYR A 1 398 ? 14.362 -2.270 -16.767 1.00 97.62 398 TYR A CA 1
ATOM 3049 C C . TYR A 1 398 ? 13.897 -3.720 -16.792 1.00 97.62 398 TYR A C 1
ATOM 3051 O O . TYR A 1 398 ? 14.624 -4.581 -16.306 1.00 97.62 398 TYR A O 1
ATOM 3059 N N . ARG A 1 399 ? 12.703 -3.984 -17.336 1.00 97.56 399 ARG A N 1
ATOM 3060 C CA . ARG A 1 399 ? 12.071 -5.319 -17.349 1.00 97.56 399 ARG A CA 1
ATOM 3061 C C . ARG A 1 399 ? 12.146 -6.020 -15.990 1.00 97.56 399 ARG A C 1
ATOM 3063 O O . ARG A 1 399 ? 12.541 -7.182 -15.888 1.00 97.56 399 ARG A O 1
ATOM 3070 N N . TYR A 1 400 ? 11.848 -5.283 -14.925 1.00 97.56 400 TYR A N 1
ATOM 3071 C CA . TYR A 1 400 ? 12.049 -5.771 -13.571 1.00 97.56 400 TYR A CA 1
ATOM 3072 C C . TYR A 1 400 ? 11.012 -6.829 -13.218 1.00 97.56 400 TYR A C 1
ATOM 3074 O O . TYR A 1 400 ? 9.812 -6.576 -13.283 1.00 97.56 400 TYR A O 1
ATOM 3082 N N . TRP A 1 401 ? 11.465 -8.009 -12.805 1.00 96.38 401 TRP A N 1
ATOM 3083 C CA . TRP A 1 401 ? 10.576 -9.062 -12.335 1.00 96.38 401 TRP A CA 1
ATOM 3084 C C . TRP A 1 401 ? 10.074 -8.732 -10.929 1.00 96.38 401 TRP A C 1
ATOM 3086 O O . TRP A 1 401 ? 10.737 -9.026 -9.930 1.00 96.38 401 TRP A O 1
ATOM 3096 N N . LEU A 1 402 ? 8.887 -8.124 -10.850 1.00 93.38 402 LEU A N 1
ATOM 3097 C CA . LEU A 1 402 ? 8.274 -7.766 -9.569 1.00 93.38 402 LEU A CA 1
ATOM 3098 C C . LEU A 1 402 ? 7.889 -9.013 -8.759 1.00 93.38 402 LEU A C 1
ATOM 3100 O O . LEU A 1 402 ? 7.935 -9.010 -7.527 1.00 93.38 402 LEU A O 1
ATOM 3104 N N . GLY A 1 403 ? 7.552 -10.092 -9.471 1.00 91.12 403 GLY A N 1
ATOM 3105 C CA . GLY A 1 403 ? 7.095 -11.346 -8.889 1.00 91.12 403 GLY A CA 1
ATOM 3106 C C . GLY A 1 403 ? 5.659 -11.285 -8.383 1.00 91.12 403 GLY A C 1
ATOM 3107 O O . GLY A 1 403 ? 5.268 -12.162 -7.629 1.00 91.12 403 GLY A O 1
ATOM 3108 N N . ASP A 1 404 ? 4.876 -10.287 -8.782 1.00 92.44 404 ASP A N 1
ATOM 3109 C CA . ASP A 1 404 ? 3.473 -10.154 -8.400 1.00 92.44 404 ASP A CA 1
ATOM 3110 C C . ASP A 1 404 ? 2.557 -10.644 -9.527 1.00 92.44 404 ASP A C 1
ATOM 3112 O O . ASP A 1 404 ? 2.774 -10.318 -10.696 1.00 92.44 404 ASP A O 1
ATOM 3116 N N . VAL A 1 405 ? 1.523 -11.399 -9.156 1.00 92.56 405 VAL A N 1
ATOM 3117 C CA . VAL A 1 405 ? 0.463 -11.876 -10.048 1.00 92.56 405 VAL A CA 1
ATOM 3118 C C . VAL A 1 405 ? -0.743 -10.950 -9.936 1.00 92.56 405 VAL A C 1
ATOM 3120 O O . VAL A 1 405 ? -1.256 -10.689 -8.842 1.00 92.56 405 VAL A O 1
ATOM 3123 N N . VAL A 1 406 ? -1.217 -10.481 -11.085 1.00 95.25 406 VAL A N 1
ATOM 3124 C CA . VAL A 1 406 ? -2.381 -9.608 -11.235 1.00 95.25 406 VAL A CA 1
ATOM 3125 C C . VAL A 1 406 ? -3.412 -10.249 -12.155 1.00 95.25 406 VAL A C 1
ATOM 3127 O O . VAL A 1 406 ? -3.066 -11.004 -13.058 1.00 95.25 406 VAL A O 1
ATOM 3130 N N . GLU A 1 407 ? -4.681 -9.926 -11.945 1.00 94.50 407 GLU A N 1
ATOM 3131 C CA . GLU A 1 407 ? -5.798 -10.339 -12.795 1.00 94.50 407 GLU A CA 1
ATOM 3132 C C . GLU A 1 407 ? -6.351 -9.126 -13.537 1.00 94.50 407 GLU A C 1
ATOM 3134 O O . GLU A 1 407 ? -6.491 -8.048 -12.947 1.00 94.50 407 GLU A O 1
ATOM 3139 N N . ILE A 1 408 ? -6.673 -9.293 -14.819 1.00 96.81 408 ILE A N 1
ATOM 3140 C CA . ILE A 1 408 ? -7.322 -8.245 -15.609 1.00 96.81 408 ILE A CA 1
ATOM 3141 C C . ILE A 1 408 ? -8.826 -8.295 -15.355 1.00 96.81 408 ILE A C 1
ATOM 3143 O O . ILE A 1 408 ? -9.493 -9.262 -15.703 1.00 96.81 408 ILE A O 1
ATOM 3147 N N . VAL A 1 409 ? -9.369 -7.237 -14.755 1.00 93.06 409 VAL A N 1
ATOM 3148 C CA . VAL A 1 409 ? -10.749 -7.197 -14.227 1.00 93.06 409 VAL A CA 1
ATOM 3149 C C . VAL A 1 409 ? -11.675 -6.273 -15.027 1.00 93.06 409 VAL A C 1
ATOM 3151 O O . VAL A 1 409 ? -12.699 -5.811 -14.528 1.00 93.06 409 VAL A O 1
ATOM 3154 N N . GLY A 1 410 ? -11.298 -5.947 -16.263 1.00 93.12 410 GLY A N 1
ATOM 3155 C CA . GLY A 1 410 ? -12.059 -5.081 -17.165 1.00 93.12 410 GLY A CA 1
ATOM 3156 C C . GLY A 1 410 ? -11.227 -3.917 -17.688 1.00 93.12 410 GLY A C 1
ATOM 3157 O O . GLY A 1 410 ? -9.999 -3.986 -17.734 1.00 93.12 410 GLY A O 1
ATOM 3158 N N . ARG A 1 411 ? -11.881 -2.815 -18.084 1.00 93.31 411 ARG A N 1
ATOM 3159 C CA . ARG A 1 411 ? -11.221 -1.658 -18.720 1.00 93.31 411 ARG A CA 1
ATOM 3160 C C . ARG A 1 411 ? -11.744 -0.319 -18.203 1.00 93.31 411 ARG A C 1
ATOM 3162 O O . ARG A 1 411 ? -12.909 -0.184 -17.850 1.00 93.31 411 ARG A O 1
ATOM 3169 N N . HIS A 1 412 ? -10.867 0.679 -18.171 1.00 93.38 412 HIS A N 1
ATOM 3170 C CA . HIS A 1 412 ? -11.192 2.089 -17.977 1.00 93.38 412 HIS A CA 1
ATOM 3171 C C . HIS A 1 412 ? -10.854 2.824 -19.274 1.00 93.38 412 HIS A C 1
ATOM 3173 O O . HIS A 1 412 ? -9.684 2.921 -19.657 1.00 93.38 412 HIS A O 1
ATOM 3179 N N . ALA A 1 413 ? -11.884 3.304 -19.973 1.00 93.62 413 ALA A N 1
ATOM 3180 C CA . ALA A 1 413 ? -11.773 3.651 -21.387 1.00 93.62 413 ALA A CA 1
ATOM 3181 C C . ALA A 1 413 ? -11.190 2.466 -22.185 1.00 93.62 413 ALA A C 1
ATOM 3183 O O . ALA A 1 413 ? -11.821 1.413 -22.243 1.00 93.62 413 ALA A O 1
ATOM 3184 N N . ARG A 1 414 ? -10.001 2.599 -22.787 1.00 96.06 414 ARG A N 1
ATOM 3185 C CA . ARG A 1 414 ? -9.332 1.492 -23.495 1.00 96.06 414 ARG A CA 1
ATOM 3186 C C . ARG A 1 414 ? -8.213 0.836 -22.683 1.00 96.06 414 ARG A C 1
ATOM 3188 O O . ARG A 1 414 ? -7.695 -0.192 -23.111 1.00 96.06 414 ARG A O 1
ATOM 3195 N N . THR A 1 415 ? -7.847 1.394 -21.532 1.00 97.06 415 THR A N 1
ATOM 3196 C CA . THR A 1 415 ? -6.789 0.858 -20.666 1.00 97.06 415 THR A CA 1
ATOM 3197 C C . THR A 1 415 ? -7.327 -0.276 -19.802 1.00 97.06 415 THR A C 1
ATOM 3199 O O . THR A 1 415 ? -8.337 -0.070 -19.126 1.00 97.06 415 THR A O 1
ATOM 3202 N N . PRO A 1 416 ? -6.667 -1.444 -19.752 1.00 96.81 416 PRO A N 1
ATOM 3203 C CA . PRO A 1 416 ? -7.092 -2.504 -18.854 1.00 96.81 416 PRO A CA 1
ATOM 3204 C C . PRO A 1 416 ? -6.985 -2.092 -17.387 1.00 96.81 416 PRO A C 1
ATOM 3206 O O . PRO A 1 416 ? -6.116 -1.314 -16.983 1.00 96.81 416 PRO A O 1
ATOM 3209 N N . ARG A 1 417 ? -7.896 -2.635 -16.589 1.00 95.69 417 ARG A N 1
ATOM 3210 C CA . ARG A 1 417 ? -7.893 -2.566 -15.135 1.00 95.69 417 ARG A CA 1
ATOM 3211 C C . ARG A 1 417 ? -7.284 -3.842 -14.598 1.00 95.69 417 ARG A C 1
ATOM 3213 O O . ARG A 1 417 ? -7.601 -4.925 -15.078 1.00 95.69 417 ARG A O 1
ATOM 3220 N N . LEU A 1 418 ? -6.451 -3.698 -13.582 1.00 94.38 418 LEU A N 1
ATOM 3221 C CA . LEU A 1 418 ? -5.811 -4.814 -12.912 1.00 94.38 418 LEU A CA 1
ATOM 3222 C C . LEU A 1 418 ? -6.168 -4.811 -11.427 1.00 94.38 418 LEU A C 1
ATOM 3224 O O . LEU A 1 418 ? -6.335 -3.754 -10.807 1.00 94.38 418 LEU A O 1
ATOM 3228 N N . ARG A 1 419 ? -6.233 -6.009 -10.861 1.00 90.56 419 ARG A N 1
ATOM 3229 C CA . ARG A 1 419 ? -6.349 -6.256 -9.427 1.00 90.56 419 ARG A CA 1
ATOM 3230 C C . ARG A 1 419 ? -5.211 -7.173 -9.004 1.00 90.56 419 ARG A C 1
ATOM 3232 O O . ARG A 1 419 ? -4.936 -8.167 -9.671 1.00 90.56 419 ARG A O 1
ATOM 3239 N N . PHE A 1 420 ? -4.541 -6.840 -7.906 1.00 89.94 420 PHE A N 1
ATOM 3240 C CA . PHE A 1 420 ? -3.520 -7.718 -7.343 1.00 89.94 420 PHE A CA 1
ATOM 3241 C C . PHE A 1 420 ? -4.158 -9.009 -6.819 1.00 89.94 420 PHE A C 1
ATOM 3243 O O . PHE A 1 420 ? -5.168 -8.957 -6.113 1.00 89.94 420 PHE A O 1
ATOM 3250 N N . VAL A 1 421 ? -3.542 -10.146 -7.142 1.00 84.69 421 VAL A N 1
ATOM 3251 C CA . VAL A 1 421 ? -3.984 -11.474 -6.704 1.00 84.69 421 VAL A CA 1
ATOM 3252 C C . VAL A 1 421 ? -3.073 -11.991 -5.602 1.00 84.69 421 VAL A C 1
ATOM 3254 O O . VAL A 1 421 ? -3.540 -12.269 -4.503 1.00 84.69 421 VAL A O 1
ATOM 3257 N N . ARG A 1 422 ? -1.771 -12.117 -5.880 1.00 80.94 422 ARG A N 1
ATOM 3258 C CA . ARG A 1 422 ? -0.795 -12.689 -4.943 1.00 80.94 422 ARG A CA 1
ATOM 3259 C C . ARG A 1 422 ? 0.635 -12.380 -5.359 1.00 80.94 422 ARG A C 1
ATOM 3261 O O . ARG A 1 422 ? 0.898 -11.990 -6.492 1.00 80.94 422 ARG A O 1
ATOM 3268 N N . LYS A 1 423 ? 1.575 -12.665 -4.461 1.00 80.31 423 LYS A N 1
ATOM 3269 C CA . LYS A 1 423 ? 2.993 -12.760 -4.803 1.00 80.31 423 LYS A CA 1
ATOM 3270 C C . LYS A 1 423 ? 3.320 -14.168 -5.320 1.00 80.31 423 LYS A C 1
ATOM 3272 O O . LYS A 1 423 ? 2.826 -15.172 -4.805 1.00 80.31 423 LYS A O 1
ATOM 3277 N N . GLY A 1 424 ? 4.135 -14.254 -6.361 1.00 72.00 424 GLY A N 1
ATOM 3278 C CA . GLY A 1 424 ? 4.724 -15.487 -6.873 1.00 72.00 424 GLY A CA 1
ATOM 3279 C C . GLY A 1 424 ? 5.502 -16.214 -5.781 1.00 72.00 424 GLY A C 1
ATOM 3280 O O . GLY A 1 424 ? 6.256 -15.583 -5.046 1.00 72.00 424 GLY A O 1
ATOM 3281 N N . GLY A 1 425 ? 5.293 -17.526 -5.655 1.00 65.69 425 GLY A N 1
ATOM 3282 C CA . GLY A 1 425 ? 5.928 -18.344 -4.617 1.00 65.69 425 GLY A CA 1
ATOM 3283 C C . GLY A 1 425 ? 5.326 -18.218 -3.210 1.00 65.69 425 GLY A C 1
ATOM 3284 O O . GLY A 1 425 ? 5.759 -18.939 -2.326 1.00 65.69 425 GLY A O 1
ATOM 3285 N N . ALA A 1 426 ? 4.316 -17.368 -2.981 1.00 57.72 426 ALA A N 1
ATOM 3286 C CA . ALA A 1 426 ? 3.612 -17.264 -1.691 1.00 57.72 426 ALA A CA 1
ATOM 3287 C C . ALA A 1 426 ? 2.502 -18.324 -1.518 1.00 57.72 426 ALA A C 1
ATOM 3289 O O . ALA A 1 426 ? 1.452 -18.045 -0.941 1.00 57.72 426 ALA A O 1
ATOM 3290 N N . ALA A 1 427 ? 2.710 -19.512 -2.086 1.00 60.97 427 ALA A N 1
ATOM 3291 C CA . ALA A 1 427 ? 1.811 -20.643 -1.936 1.00 60.97 427 ALA A CA 1
ATOM 3292 C C . ALA A 1 427 ? 2.571 -21.795 -1.280 1.00 60.97 427 ALA A C 1
ATOM 3294 O O . ALA A 1 427 ? 3.679 -22.120 -1.706 1.00 60.97 427 ALA A O 1
ATOM 3295 N N . THR A 1 428 ? 1.972 -22.406 -0.266 1.00 60.16 428 THR A N 1
ATOM 3296 C CA . THR A 1 428 ? 2.480 -23.626 0.358 1.00 60.16 428 THR A CA 1
ATOM 3297 C C . THR A 1 428 ? 1.913 -24.833 -0.384 1.00 60.16 428 THR A C 1
ATOM 3299 O O . THR A 1 428 ? 0.785 -24.802 -0.881 1.00 60.16 428 THR A O 1
ATOM 3302 N N . ASN A 1 429 ? 2.711 -25.893 -0.465 1.00 62.50 429 ASN A N 1
ATOM 3303 C CA . ASN A 1 429 ? 2.358 -27.144 -1.121 1.00 62.50 429 ASN A CA 1
ATOM 3304 C C . ASN A 1 429 ? 2.960 -28.308 -0.326 1.00 62.50 429 ASN A C 1
ATOM 3306 O O . ASN A 1 429 ? 4.166 -28.303 -0.074 1.00 62.50 429 ASN A O 1
ATOM 3310 N N . LEU A 1 430 ? 2.135 -29.271 0.089 1.00 59.62 430 LEU A N 1
ATOM 3311 C CA . LEU A 1 430 ? 2.571 -30.462 0.821 1.00 59.62 430 LEU A CA 1
ATOM 3312 C C . LEU A 1 430 ? 2.510 -31.736 -0.024 1.00 59.62 430 LEU A C 1
ATOM 3314 O O . LEU A 1 430 ? 3.406 -32.572 0.083 1.00 59.62 430 LEU A O 1
ATOM 3318 N N . VAL A 1 431 ? 1.468 -31.913 -0.841 1.00 51.41 431 VAL A N 1
ATOM 3319 C CA . VAL A 1 431 ? 1.221 -33.150 -1.611 1.00 51.41 431 VAL A CA 1
ATOM 3320 C C . VAL A 1 431 ? 0.802 -32.896 -3.064 1.00 51.41 431 VAL A C 1
ATOM 3322 O O . VAL A 1 431 ? 0.328 -33.798 -3.754 1.00 51.41 431 VAL A O 1
ATOM 3325 N N . GLY A 1 432 ? 1.004 -31.678 -3.561 1.00 44.94 432 GLY A N 1
ATOM 3326 C CA . GLY A 1 432 ? 0.687 -31.252 -4.924 1.00 44.94 432 GLY A CA 1
ATOM 3327 C C . GLY A 1 432 ? -0.417 -30.197 -5.009 1.00 44.94 432 GLY A C 1
ATOM 3328 O O . GLY A 1 432 ? -0.736 -29.758 -6.111 1.00 44.94 432 GLY A O 1
ATOM 3329 N N . GLU A 1 433 ? -0.997 -29.784 -3.884 1.00 65.38 433 GLU A N 1
ATOM 3330 C CA . GLU A 1 433 ? -1.940 -28.674 -3.784 1.00 65.38 433 GLU A CA 1
ATOM 3331 C C . GLU A 1 433 ? -1.234 -27.323 -3.741 1.00 65.38 433 GLU A C 1
ATOM 3333 O O . GLU A 1 433 ? -0.179 -27.169 -3.137 1.00 65.38 433 GLU A O 1
ATOM 3338 N N . LYS A 1 434 ? -1.839 -26.309 -4.356 1.00 70.06 434 LYS A N 1
ATOM 3339 C CA . LYS A 1 434 ? -1.348 -24.936 -4.271 1.00 70.06 434 LYS A CA 1
ATOM 3340 C C . LYS A 1 434 ? -2.256 -24.151 -3.339 1.00 70.06 434 LYS A C 1
ATOM 3342 O O . LYS A 1 434 ? -3.307 -23.663 -3.755 1.00 70.06 434 LYS A O 1
ATOM 3347 N N . LEU A 1 435 ? -1.865 -24.070 -2.073 1.00 75.75 435 LEU A N 1
ATOM 3348 C CA . LEU A 1 435 ? -2.563 -23.266 -1.082 1.00 75.75 435 LEU A CA 1
ATOM 3349 C C . LEU A 1 435 ? -1.898 -21.897 -1.010 1.00 75.75 435 LEU A C 1
ATOM 3351 O O . LEU A 1 435 ? -0.738 -21.804 -0.631 1.00 75.75 435 LEU A O 1
ATOM 3355 N N . ASP A 1 436 ? -2.608 -20.836 -1.379 1.00 77.25 436 ASP A N 1
ATOM 3356 C CA . ASP A 1 436 ? -2.119 -19.468 -1.204 1.00 77.25 436 ASP A CA 1
ATOM 3357 C C . ASP A 1 436 ? -2.804 -18.769 -0.026 1.00 77.25 436 ASP A C 1
ATOM 3359 O O . ASP A 1 436 ? -3.874 -19.160 0.445 1.00 77.25 436 ASP A O 1
ATOM 3363 N N . GLU A 1 437 ? -2.152 -17.718 0.461 1.00 78.62 437 GLU A N 1
ATOM 3364 C CA . GLU A 1 437 ? -2.607 -16.963 1.626 1.00 78.62 437 GLU A CA 1
ATOM 3365 C C . GLU A 1 437 ? -3.986 -16.312 1.413 1.00 78.62 437 GLU A C 1
ATOM 3367 O O . GLU A 1 437 ? -4.750 -16.164 2.361 1.00 78.62 437 GLU A O 1
ATOM 3372 N N . ALA A 1 438 ? -4.346 -15.949 0.176 1.00 73.62 438 ALA A N 1
ATOM 3373 C CA . ALA A 1 438 ? -5.641 -15.334 -0.107 1.00 73.62 438 ALA A CA 1
ATOM 3374 C C . ALA A 1 438 ? -6.791 -16.339 0.069 1.00 73.62 438 ALA A C 1
ATOM 3376 O O . ALA A 1 438 ? -7.801 -16.000 0.688 1.00 73.62 438 ALA A O 1
ATOM 3377 N N . HIS A 1 439 ? -6.622 -17.576 -0.410 1.00 78.31 439 HIS A N 1
ATOM 3378 C CA . HIS A 1 439 ? -7.583 -18.655 -0.177 1.00 78.31 439 HIS A CA 1
ATOM 3379 C C . HIS A 1 439 ? -7.697 -19.001 1.311 1.00 78.31 439 HIS A C 1
ATOM 3381 O O . HIS A 1 439 ? -8.810 -19.151 1.813 1.00 78.31 439 HIS A O 1
ATOM 3387 N N . VAL A 1 440 ? -6.569 -19.060 2.032 1.00 86.69 440 VAL A N 1
ATOM 3388 C CA . VAL A 1 440 ? -6.559 -19.260 3.491 1.00 86.69 440 VAL A CA 1
ATOM 3389 C C . VAL A 1 440 ? -7.364 -18.179 4.199 1.00 86.69 440 VAL A C 1
ATOM 3391 O O . VAL A 1 440 ? -8.242 -18.490 4.999 1.00 86.69 440 VAL A O 1
ATOM 3394 N N . ASN A 1 441 ? -7.113 -16.914 3.872 1.00 84.88 441 ASN A N 1
ATOM 3395 C CA . ASN A 1 441 ? -7.789 -15.793 4.508 1.00 84.88 441 ASN A CA 1
ATOM 3396 C C . ASN A 1 441 ? -9.299 -15.812 4.263 1.00 84.88 441 ASN A C 1
ATOM 3398 O O . ASN A 1 441 ? -10.067 -15.609 5.201 1.00 84.88 441 ASN A O 1
ATOM 3402 N N . ALA A 1 442 ? -9.725 -16.081 3.025 1.00 82.12 442 ALA A N 1
ATOM 3403 C CA . ALA A 1 442 ? -11.141 -16.179 2.683 1.00 82.12 442 ALA A CA 1
ATOM 3404 C C . ALA A 1 442 ? -11.831 -17.333 3.429 1.00 82.12 442 ALA A C 1
ATOM 3406 O O . ALA A 1 442 ? -12.914 -17.149 3.982 1.00 82.12 442 ALA A O 1
ATOM 3407 N N . ALA A 1 443 ? -11.189 -18.501 3.498 1.00 89.81 443 ALA A N 1
ATOM 3408 C CA . ALA A 1 443 ? -11.749 -19.664 4.175 1.00 89.81 443 ALA A CA 1
ATOM 3409 C C . ALA A 1 443 ? -11.822 -19.493 5.699 1.00 89.81 443 ALA A C 1
ATOM 3411 O O . ALA A 1 443 ? -12.827 -19.858 6.308 1.00 89.81 443 ALA A O 1
ATOM 3412 N N . VAL A 1 444 ? -10.793 -18.903 6.320 1.00 91.88 444 VAL A N 1
ATOM 3413 C CA . VAL A 1 444 ? -10.803 -18.588 7.758 1.00 91.88 444 VAL A CA 1
ATOM 3414 C C . VAL A 1 444 ? -11.879 -17.555 8.078 1.00 91.88 444 VAL A C 1
ATOM 3416 O O . VAL A 1 444 ? -12.627 -17.749 9.033 1.00 91.88 444 VAL A O 1
ATOM 3419 N N . ALA A 1 445 ? -12.012 -16.502 7.263 1.00 87.06 445 ALA A N 1
ATOM 3420 C CA . ALA A 1 445 ? -13.066 -15.502 7.431 1.00 87.06 445 ALA A CA 1
ATOM 3421 C C . ALA A 1 445 ? -14.468 -16.132 7.360 1.00 87.06 445 ALA A C 1
ATOM 3423 O O . ALA A 1 445 ? -15.274 -15.905 8.259 1.00 87.06 445 ALA A O 1
ATOM 3424 N N . ALA A 1 446 ? -14.726 -16.985 6.363 1.00 86.25 446 ALA A N 1
ATOM 3425 C CA . ALA A 1 446 ? -15.997 -17.699 6.234 1.00 86.25 446 ALA A CA 1
ATOM 3426 C C . ALA A 1 446 ? -16.271 -18.637 7.425 1.00 86.25 446 ALA A C 1
ATOM 3428 O O . ALA A 1 446 ? -17.398 -18.714 7.912 1.00 86.25 446 ALA A O 1
ATOM 3429 N N . GLY A 1 447 ? -15.245 -19.335 7.925 1.00 92.81 447 GLY A N 1
ATOM 3430 C CA . GLY A 1 447 ? -15.369 -20.203 9.097 1.00 92.81 447 GLY A CA 1
ATOM 3431 C C . GLY A 1 447 ? -15.672 -19.437 10.387 1.00 92.81 447 GLY A C 1
ATOM 3432 O O . GLY A 1 447 ? -16.513 -19.875 11.172 1.00 92.81 447 GLY A O 1
ATOM 3433 N N . LEU A 1 448 ? -15.026 -18.285 10.591 1.00 92.00 448 LEU A N 1
ATOM 3434 C CA . LEU A 1 448 ? -15.293 -17.395 11.724 1.00 92.00 448 LEU A CA 1
ATOM 3435 C C . LEU A 1 448 ? -16.713 -16.825 11.663 1.00 92.00 448 LEU A C 1
ATOM 3437 O O . LEU A 1 448 ? -17.440 -16.898 12.652 1.00 92.00 448 LEU A O 1
ATOM 3441 N N . GLU A 1 449 ? -17.130 -16.335 10.496 1.00 87.94 449 GLU A N 1
ATOM 3442 C CA . GLU A 1 449 ? -18.474 -15.796 10.273 1.00 87.94 449 GLU A CA 1
ATOM 3443 C C . GLU A 1 449 ? -19.558 -16.851 10.526 1.00 87.94 449 GLU A C 1
ATOM 3445 O O . GLU A 1 449 ? -20.501 -16.602 11.277 1.00 87.94 449 GLU A O 1
ATOM 3450 N N . ALA A 1 450 ? -19.392 -18.061 9.981 1.00 89.12 450 ALA A N 1
ATOM 3451 C CA . ALA A 1 450 ? -20.345 -19.158 10.145 1.00 89.12 450 ALA A CA 1
ATOM 3452 C C . ALA A 1 450 ? -20.553 -19.583 11.610 1.00 89.12 450 ALA A C 1
ATOM 3454 O O . ALA A 1 450 ? -21.588 -20.164 11.939 1.00 89.12 450 ALA A O 1
ATOM 3455 N N . LEU A 1 451 ? -19.575 -19.318 12.479 1.00 90.69 451 LEU A N 1
ATOM 3456 C CA . LEU A 1 451 ? -19.625 -19.644 13.904 1.00 90.69 451 LEU A CA 1
ATOM 3457 C C . LEU A 1 451 ? -19.876 -18.423 14.798 1.00 90.69 451 LEU A C 1
ATOM 3459 O O . LEU A 1 451 ? -19.923 -18.577 16.017 1.00 90.69 451 LEU A O 1
ATOM 3463 N N . GLY A 1 452 ? -20.036 -17.227 14.222 1.00 87.81 452 GLY A N 1
ATOM 3464 C CA . GLY A 1 452 ? -20.180 -15.987 14.986 1.00 87.81 452 GLY A CA 1
ATOM 3465 C C . GLY A 1 452 ? -18.961 -15.676 15.860 1.00 87.81 452 GLY A C 1
ATOM 3466 O O . GLY A 1 452 ? -19.109 -15.137 16.954 1.00 87.81 452 GLY A O 1
ATOM 3467 N N . LEU A 1 453 ? -17.766 -16.063 15.409 1.00 87.94 453 LEU A N 1
ATOM 3468 C CA . LEU A 1 453 ? -16.510 -15.869 16.127 1.00 87.94 453 LEU A CA 1
ATOM 3469 C C . LEU A 1 453 ? -15.744 -14.662 15.589 1.00 87.94 453 LEU A C 1
ATOM 3471 O O . LEU A 1 453 ? -15.809 -14.319 14.410 1.00 87.94 453 LEU A O 1
ATOM 3475 N N . GLU A 1 454 ? -14.925 -14.078 16.455 1.00 84.50 454 GLU A N 1
ATOM 3476 C CA . GLU A 1 454 ? -13.905 -13.104 16.080 1.00 84.50 454 GLU A CA 1
ATOM 3477 C C . GLU A 1 454 ? -12.522 -13.658 16.397 1.00 84.50 454 GLU A C 1
ATOM 3479 O O . GLU A 1 454 ? -12.362 -14.464 17.311 1.00 84.50 454 GLU A O 1
ATOM 3484 N N . ALA A 1 455 ? -11.509 -13.208 15.661 1.00 88.31 455 ALA A N 1
ATOM 3485 C CA . ALA A 1 455 ? -10.123 -13.555 15.931 1.00 88.31 455 ALA A CA 1
ATOM 3486 C C . ALA A 1 455 ? -9.247 -12.302 15.916 1.00 88.31 455 ALA A C 1
ATOM 3488 O O . ALA A 1 455 ? -9.310 -11.475 15.005 1.00 88.31 455 ALA A O 1
ATOM 3489 N N . THR A 1 456 ? -8.380 -12.178 16.918 1.00 86.00 456 THR A N 1
ATOM 3490 C CA . THR A 1 456 ? -7.366 -11.122 16.980 1.00 86.00 456 THR A CA 1
ATOM 3491 C C . THR A 1 456 ? -6.309 -11.333 15.902 1.00 86.00 456 THR A C 1
ATOM 3493 O O . THR A 1 456 ? -5.833 -10.354 15.319 1.00 86.00 456 THR A O 1
ATOM 3496 N N . PHE A 1 457 ? -5.950 -12.597 15.659 1.00 89.75 457 PHE A N 1
ATOM 3497 C CA . PHE A 1 457 ? -4.922 -13.034 14.721 1.00 89.75 457 PHE A CA 1
ATOM 3498 C C . PHE A 1 457 ? -5.086 -14.519 14.380 1.00 89.75 457 PHE A C 1
ATOM 3500 O O . PHE A 1 457 ? -5.593 -15.290 15.193 1.00 89.75 457 PHE A O 1
ATOM 3507 N N . PHE A 1 458 ? -4.600 -14.930 13.209 1.00 93.06 458 PHE A N 1
ATOM 3508 C CA . PHE A 1 458 ? -4.448 -16.338 12.861 1.00 93.06 458 PHE A CA 1
ATOM 3509 C C . PHE A 1 458 ? -3.266 -16.560 11.914 1.00 93.06 458 PHE A C 1
ATOM 3511 O O . PHE A 1 458 ? -2.854 -15.643 11.207 1.00 93.06 458 PHE A O 1
ATOM 3518 N N . MET A 1 459 ? -2.759 -17.786 11.857 1.00 92.06 459 MET A N 1
ATOM 3519 C CA . MET A 1 459 ? -1.783 -18.232 10.867 1.00 92.06 459 MET A CA 1
ATOM 3520 C C . MET A 1 459 ? -2.004 -19.712 10.562 1.00 92.06 459 MET A C 1
ATOM 3522 O O . MET A 1 459 ? -2.213 -20.504 11.473 1.00 92.06 459 MET A O 1
ATOM 3526 N N . VAL A 1 460 ? -1.914 -20.095 9.295 1.00 92.12 460 VAL A N 1
ATOM 3527 C CA . VAL A 1 460 ? -1.907 -21.487 8.854 1.00 92.12 460 VAL A CA 1
ATOM 3528 C C . VAL A 1 460 ? -0.483 -21.908 8.523 1.00 92.12 460 VAL A C 1
ATOM 3530 O O . VAL A 1 460 ? 0.239 -21.198 7.825 1.00 92.12 460 VAL A O 1
ATOM 3533 N N . THR A 1 461 ? -0.073 -23.069 9.023 1.00 90.44 461 THR A N 1
ATOM 3534 C CA . THR A 1 461 ? 1.232 -23.666 8.713 1.00 90.44 461 THR A CA 1
ATOM 3535 C C . THR A 1 461 ? 1.083 -25.157 8.451 1.00 90.44 461 THR A C 1
ATOM 3537 O O . THR A 1 461 ? 0.105 -25.752 8.909 1.00 90.44 461 THR A O 1
ATOM 3540 N N . PRO A 1 462 ? 2.037 -25.810 7.770 1.00 87.12 462 PRO A N 1
ATOM 3541 C CA . PRO A 1 462 ? 2.174 -27.257 7.853 1.00 87.12 462 PRO A CA 1
ATOM 3542 C C . PRO A 1 462 ? 2.209 -27.715 9.313 1.00 87.12 462 PRO A C 1
ATOM 3544 O O . PRO A 1 462 ? 2.745 -27.015 10.183 1.00 87.12 462 PRO A O 1
ATOM 3547 N N . ARG A 1 463 ? 1.629 -28.885 9.588 1.00 84.88 463 ARG A N 1
ATOM 3548 C CA . ARG A 1 463 ? 1.712 -29.517 10.903 1.00 84.88 463 ARG A CA 1
ATOM 3549 C C . ARG A 1 463 ? 3.188 -29.801 11.211 1.00 84.88 463 ARG A C 1
ATOM 3551 O O . ARG A 1 463 ? 3.830 -30.497 10.424 1.00 84.88 463 ARG A O 1
ATOM 3558 N N . PRO A 1 464 ? 3.732 -29.277 12.323 1.00 71.75 464 PRO A N 1
ATOM 3559 C CA . PRO A 1 464 ? 5.140 -29.465 12.648 1.00 71.75 464 PRO A CA 1
ATOM 3560 C C . PRO A 1 464 ? 5.435 -30.892 13.128 1.00 71.75 464 PRO A C 1
ATOM 3562 O O . PRO A 1 464 ? 6.546 -31.381 12.934 1.00 71.75 464 PRO A O 1
ATOM 3565 N N . GLU A 1 465 ? 4.465 -31.571 13.749 1.00 76.12 465 GLU A N 1
ATOM 3566 C CA . GLU A 1 465 ? 4.637 -32.948 14.205 1.00 76.12 465 GLU A CA 1
ATOM 3567 C C . GLU A 1 465 ? 4.422 -33.962 13.061 1.00 76.12 465 GLU A C 1
ATOM 3569 O O . GLU A 1 465 ? 3.439 -33.849 12.318 1.00 76.12 465 GLU A O 1
ATOM 3574 N N . PRO A 1 466 ? 5.282 -34.995 12.930 1.00 59.56 466 PRO A N 1
ATOM 3575 C CA . PRO A 1 466 ? 5.055 -36.091 11.995 1.00 59.56 466 PRO A CA 1
ATOM 3576 C C . PRO A 1 466 ? 3.734 -36.802 12.310 1.00 59.56 466 PRO A C 1
ATOM 3578 O O . PRO A 1 466 ? 3.494 -37.211 13.444 1.00 59.56 466 PRO A O 1
ATOM 3581 N N . GLY A 1 467 ? 2.887 -36.970 11.298 1.00 63.22 467 GLY A N 1
ATOM 3582 C CA . GLY A 1 467 ? 1.658 -37.756 11.386 1.00 63.22 467 GLY A CA 1
ATOM 3583 C C . GLY A 1 467 ? 1.546 -38.722 10.212 1.00 63.22 467 GLY A C 1
ATOM 3584 O O . GLY A 1 467 ? 2.322 -38.636 9.263 1.00 63.22 467 GLY A O 1
ATOM 3585 N N . GLU A 1 468 ? 0.553 -39.614 10.246 1.00 67.75 468 GLU A N 1
ATOM 3586 C CA . GLU A 1 468 ? 0.305 -40.580 9.158 1.00 67.75 468 GLU A CA 1
ATOM 3587 C C . GLU A 1 468 ? 0.082 -39.906 7.795 1.00 67.75 468 GLU A C 1
ATOM 3589 O O . GLU A 1 468 ? 0.346 -40.500 6.751 1.00 67.75 468 GLU A O 1
ATOM 3594 N N . ARG A 1 469 ? -0.406 -38.658 7.799 1.00 74.81 469 ARG A N 1
ATOM 3595 C CA . ARG A 1 469 ? -0.605 -37.829 6.606 1.00 74.81 469 ARG A CA 1
ATOM 3596 C C . ARG A 1 469 ? -0.151 -36.392 6.864 1.00 74.81 469 ARG A C 1
ATOM 3598 O O . ARG A 1 469 ? -0.416 -35.887 7.965 1.00 74.81 469 ARG A O 1
ATOM 3605 N N . PRO A 1 470 ? 0.445 -35.706 5.868 1.00 80.81 470 PRO A N 1
ATOM 3606 C CA . PRO A 1 470 ? 0.671 -34.265 5.927 1.00 80.81 470 PRO A CA 1
ATOM 3607 C C . PRO A 1 470 ? -0.647 -33.527 6.170 1.00 80.81 470 PRO A C 1
ATOM 3609 O O . PRO A 1 470 ? -1.692 -33.951 5.678 1.00 80.81 470 PRO A O 1
ATOM 3612 N N . ALA A 1 471 ? -0.618 -32.441 6.932 1.00 87.56 471 ALA A N 1
ATOM 3613 C CA . ALA A 1 471 ? -1.790 -31.610 7.185 1.00 87.56 471 ALA A CA 1
ATOM 3614 C C . ALA A 1 471 ? -1.374 -30.181 7.513 1.00 87.56 471 ALA A C 1
ATOM 3616 O O . ALA A 1 471 ? -0.195 -29.902 7.732 1.00 87.56 471 ALA A O 1
ATOM 3617 N N . TYR A 1 472 ? -2.370 -29.308 7.597 1.00 92.12 472 TYR A N 1
ATOM 3618 C CA . TYR A 1 472 ? -2.213 -27.931 8.031 1.00 92.12 472 TYR A CA 1
ATOM 3619 C C . TYR A 1 472 ? -2.754 -27.736 9.452 1.00 92.12 472 TYR A C 1
ATOM 3621 O O . TYR A 1 472 ? -3.683 -28.426 9.875 1.00 92.12 472 TYR A O 1
ATOM 3629 N N . VAL A 1 473 ? -2.191 -26.761 10.161 1.00 94.38 473 VAL A N 1
ATOM 3630 C CA . VAL A 1 473 ? -2.642 -26.288 11.472 1.00 94.38 473 VAL A CA 1
ATOM 3631 C C . VAL A 1 473 ? -2.990 -24.806 11.362 1.00 94.38 473 VAL A C 1
ATOM 3633 O O . VAL A 1 473 ? -2.151 -24.004 10.958 1.00 94.38 473 VAL A O 1
ATOM 3636 N N . LEU A 1 474 ? -4.215 -24.451 11.740 1.00 96.25 474 LEU A N 1
ATOM 3637 C CA . LEU A 1 474 ? -4.702 -23.097 11.972 1.00 96.25 474 LEU A CA 1
ATOM 3638 C C . LEU A 1 474 ? -4.391 -22.688 13.416 1.00 96.25 474 LEU A C 1
ATOM 3640 O O . LEU A 1 474 ? -5.081 -23.071 14.358 1.00 96.25 474 LEU A O 1
ATOM 3644 N N . TRP A 1 475 ? -3.357 -21.880 13.591 1.00 95.88 475 TRP A N 1
ATOM 3645 C CA . TRP A 1 475 ? -3.048 -21.207 14.846 1.00 95.88 475 TRP A CA 1
ATOM 3646 C C . TRP A 1 475 ? -3.923 -19.968 14.965 1.00 95.88 475 TRP A C 1
ATOM 3648 O O . TRP A 1 475 ? -3.896 -19.132 14.065 1.00 95.88 475 TRP A O 1
ATOM 3658 N N . ILE A 1 476 ? -4.694 -19.826 16.041 1.00 95.50 476 ILE A N 1
ATOM 3659 C CA . ILE A 1 476 ? -5.674 -18.740 16.152 1.00 95.50 476 ILE A CA 1
ATOM 3660 C C . ILE A 1 476 ? -5.721 -18.116 17.545 1.00 95.50 476 ILE A C 1
ATOM 3662 O O . ILE A 1 476 ? -5.839 -18.803 18.555 1.00 95.50 476 ILE A O 1
ATOM 3666 N N . GLU A 1 477 ? -5.634 -16.790 17.602 1.00 94.56 477 GLU A N 1
ATOM 3667 C CA . GLU A 1 477 ? -5.845 -16.004 18.816 1.00 94.56 477 GLU A CA 1
ATOM 3668 C C . GLU A 1 477 ? -7.299 -15.523 18.846 1.00 94.56 477 GLU A C 1
ATOM 3670 O O . GLU A 1 477 ? -7.659 -14.557 18.170 1.00 94.56 477 GLU A O 1
ATOM 3675 N N . LEU A 1 478 ? -8.133 -16.218 19.616 1.00 92.06 478 LEU A N 1
ATOM 3676 C CA . LEU A 1 478 ? -9.535 -15.865 19.851 1.00 92.06 478 LEU A CA 1
ATOM 3677 C C . LEU A 1 478 ? -9.674 -14.943 21.078 1.00 92.06 478 LEU A C 1
ATOM 3679 O O . LEU A 1 478 ? -8.765 -14.904 21.918 1.00 92.06 478 LEU A O 1
ATOM 3683 N N . PRO A 1 479 ? -10.814 -14.244 21.228 1.00 86.56 479 PRO A N 1
ATOM 3684 C CA . PRO A 1 479 ? -11.184 -13.576 22.467 1.00 86.56 479 PRO A CA 1
ATOM 3685 C C . PRO A 1 479 ? -10.997 -14.482 23.703 1.00 86.56 479 PRO A C 1
ATOM 3687 O O . PRO A 1 479 ? -11.223 -15.698 23.611 1.00 86.56 479 PRO A O 1
ATOM 3690 N N . PRO A 1 480 ? -10.560 -13.933 24.857 1.00 84.12 480 PRO A N 1
ATOM 3691 C CA . PRO A 1 480 ? -10.281 -14.722 26.062 1.00 84.12 480 PRO A CA 1
ATOM 3692 C C . PRO A 1 480 ? -11.469 -15.544 26.582 1.00 84.12 480 PRO A C 1
ATOM 3694 O O . PRO A 1 480 ? -11.267 -16.551 27.250 1.00 84.12 480 PRO A O 1
ATOM 3697 N N . ASP A 1 481 ? -12.689 -15.110 26.284 1.00 85.69 481 ASP A N 1
ATOM 3698 C CA . ASP A 1 481 ? -13.963 -15.712 26.674 1.00 85.69 481 ASP A CA 1
ATOM 3699 C C . ASP A 1 481 ? -14.471 -16.786 25.697 1.00 85.69 481 ASP A C 1
ATOM 3701 O O . ASP A 1 481 ? -15.361 -17.563 26.048 1.00 85.69 481 ASP A O 1
ATOM 3705 N N . ALA A 1 482 ? -13.897 -16.888 24.495 1.00 87.69 482 ALA A N 1
ATOM 3706 C CA . ALA A 1 482 ? -14.255 -17.944 23.554 1.00 87.69 482 ALA A CA 1
ATOM 3707 C C . ALA A 1 482 ? -13.850 -19.323 24.122 1.00 87.69 482 ALA A C 1
ATOM 3709 O O . ALA A 1 482 ? -12.694 -19.478 24.521 1.00 87.69 482 ALA A O 1
ATOM 3710 N N . PRO A 1 483 ? -14.719 -20.351 24.126 1.00 90.31 483 PRO A N 1
ATOM 3711 C CA . PRO A 1 483 ? -14.375 -21.672 24.655 1.00 90.31 483 PRO A CA 1
ATOM 3712 C C . PRO A 1 483 ? -13.571 -22.507 23.649 1.00 90.31 483 PRO A C 1
ATOM 3714 O O . PRO A 1 483 ? -13.809 -22.437 22.450 1.00 90.31 483 PRO A O 1
ATOM 3717 N N . ASP A 1 484 ? -12.663 -23.370 24.113 1.00 91.00 484 ASP A N 1
ATOM 3718 C CA . ASP A 1 484 ? -11.834 -24.218 23.228 1.00 91.00 484 ASP A CA 1
ATOM 3719 C C . ASP A 1 484 ? -12.627 -25.240 22.407 1.00 91.00 484 ASP A C 1
ATOM 3721 O O . ASP A 1 484 ? -12.174 -25.673 21.348 1.00 91.00 484 ASP A O 1
ATOM 3725 N N . ALA A 1 485 ? -13.848 -25.567 22.834 1.00 93.25 485 ALA A N 1
ATOM 3726 C CA . ALA A 1 485 ? -14.754 -26.438 22.091 1.00 93.25 485 ALA A CA 1
ATOM 3727 C C . ALA A 1 485 ? -15.090 -25.910 20.681 1.00 93.25 485 ALA A C 1
ATOM 3729 O O . ALA A 1 485 ? -15.508 -26.696 19.834 1.00 93.25 485 ALA A O 1
ATOM 3730 N N . VAL A 1 486 ? -14.889 -24.613 20.401 1.00 94.00 486 VAL A N 1
ATOM 3731 C CA . VAL A 1 486 ? -15.129 -24.035 19.066 1.00 94.00 486 VAL A CA 1
ATOM 3732 C C . VAL A 1 486 ? -14.029 -24.358 18.055 1.00 94.00 486 VAL A C 1
ATOM 3734 O O . VAL A 1 486 ? -14.265 -24.231 16.857 1.00 94.00 486 VAL A O 1
ATOM 3737 N N . LEU A 1 487 ? -12.840 -24.787 18.500 1.00 95.94 487 LEU A N 1
ATOM 3738 C CA . LEU A 1 487 ? -11.686 -24.995 17.618 1.00 95.94 487 LEU A CA 1
ATOM 3739 C C . LEU A 1 487 ? -11.921 -26.124 16.606 1.00 95.94 487 LEU A C 1
ATOM 3741 O O . LEU A 1 487 ? -11.610 -25.954 15.431 1.00 95.94 487 LEU A O 1
ATOM 3745 N N . GLY A 1 488 ? -12.505 -27.246 17.035 1.00 96.50 488 GLY A N 1
ATOM 3746 C CA . GLY A 1 488 ? -12.845 -28.364 16.144 1.00 96.50 488 GLY A CA 1
ATOM 3747 C C . GLY A 1 488 ? -13.834 -27.956 15.042 1.00 96.50 488 GLY A C 1
ATOM 3748 O O . GLY A 1 488 ? -13.476 -28.023 13.866 1.00 96.50 488 GLY A O 1
ATOM 3749 N N . PRO A 1 489 ? -15.030 -27.444 15.398 1.00 96.44 489 PRO A N 1
ATOM 3750 C CA . PRO A 1 489 ? -15.997 -26.930 14.428 1.00 96.44 489 PRO A CA 1
ATOM 3751 C C . PRO A 1 489 ? -15.427 -25.844 13.509 1.00 96.44 489 PRO A C 1
ATOM 3753 O O . PRO A 1 489 ? -15.750 -25.810 12.323 1.00 96.44 489 PRO A O 1
ATOM 3756 N N . LEU A 1 490 ? -14.568 -24.960 14.029 1.00 96.38 490 LEU A N 1
ATOM 3757 C CA . LEU A 1 490 ? -13.902 -23.945 13.216 1.00 96.38 490 LEU A CA 1
ATOM 3758 C C . LEU A 1 490 ? -12.983 -24.592 12.181 1.00 96.38 490 LEU A C 1
ATOM 3760 O O . LEU A 1 490 ? -13.081 -24.261 11.003 1.00 96.38 490 LEU A O 1
ATOM 3764 N N . ALA A 1 491 ? -12.132 -25.532 12.593 1.00 96.69 491 ALA A N 1
ATOM 3765 C CA . ALA A 1 491 ? -11.238 -26.236 11.681 1.00 96.69 491 ALA A CA 1
ATOM 3766 C C . ALA A 1 491 ? -12.014 -26.941 10.557 1.00 96.69 491 ALA A C 1
ATOM 3768 O O . ALA A 1 491 ? -11.643 -26.820 9.393 1.00 96.69 491 ALA A O 1
ATOM 3769 N N . GLU A 1 492 ? -13.131 -27.597 10.881 1.00 95.19 492 GLU A N 1
ATOM 3770 C CA . GLU A 1 492 ? -14.006 -28.246 9.896 1.00 95.19 492 GLU A CA 1
ATOM 3771 C C . GLU A 1 492 ? -14.601 -27.246 8.898 1.00 95.19 492 GLU A C 1
ATOM 3773 O O . GLU A 1 492 ? -14.556 -27.470 7.688 1.00 95.19 492 GLU A O 1
ATOM 3778 N N . ARG A 1 493 ? -15.136 -26.117 9.382 1.00 94.81 493 ARG A N 1
ATOM 3779 C CA . ARG A 1 493 ? -15.733 -25.086 8.517 1.00 94.81 493 ARG A CA 1
ATOM 3780 C C . ARG A 1 493 ? -14.708 -24.440 7.599 1.00 94.81 493 ARG A C 1
ATOM 3782 O O . ARG A 1 493 ? -14.988 -24.250 6.416 1.00 94.81 493 ARG A O 1
ATOM 3789 N N . VAL A 1 494 ? -13.525 -24.144 8.128 1.00 94.69 494 VAL A N 1
ATOM 3790 C CA . VAL A 1 494 ? -12.422 -23.597 7.337 1.00 94.69 494 VAL A CA 1
ATOM 3791 C C . VAL A 1 494 ? -11.942 -24.619 6.309 1.00 94.69 494 VAL A C 1
ATOM 3793 O O . VAL A 1 494 ? -11.726 -24.252 5.159 1.00 94.69 494 VAL A O 1
ATOM 3796 N N . ASP A 1 495 ? -11.823 -25.900 6.668 1.00 92.62 495 ASP A N 1
ATOM 3797 C CA . ASP A 1 495 ? -11.393 -26.941 5.728 1.00 92.62 495 ASP A CA 1
ATOM 3798 C C . ASP A 1 495 ? -12.385 -27.126 4.570 1.00 92.62 495 ASP A C 1
ATOM 3800 O O . ASP A 1 495 ? -11.964 -27.262 3.423 1.00 92.62 495 ASP A O 1
ATOM 3804 N N . VAL A 1 496 ? -13.695 -27.058 4.834 1.00 91.25 496 VAL A N 1
ATOM 3805 C CA . VAL A 1 496 ? -14.729 -27.072 3.783 1.00 91.25 496 VAL A CA 1
ATOM 3806 C C . VAL A 1 496 ? -14.579 -25.868 2.852 1.00 91.25 496 VAL A C 1
ATOM 3808 O O . VAL A 1 496 ? -14.484 -26.045 1.637 1.00 91.25 496 VAL A O 1
ATOM 3811 N N . ALA A 1 497 ? -14.482 -24.656 3.403 1.00 90.00 497 ALA A N 1
ATOM 3812 C CA . ALA A 1 497 ? -14.336 -23.441 2.601 1.00 90.00 497 ALA A CA 1
ATOM 3813 C C . ALA A 1 497 ? -13.035 -23.441 1.771 1.00 90.00 497 ALA A C 1
ATOM 3815 O O . ALA A 1 497 ? -13.022 -23.007 0.618 1.00 90.00 497 ALA A O 1
ATOM 3816 N N . LEU A 1 498 ? -11.946 -23.991 2.319 1.00 88.19 498 LEU A N 1
ATOM 3817 C CA . LEU A 1 498 ? -10.689 -24.199 1.599 1.00 88.19 498 LEU A CA 1
ATOM 3818 C C . LEU A 1 498 ? -10.864 -25.155 0.405 1.00 88.19 498 LEU A C 1
ATOM 3820 O O . LEU A 1 498 ? -10.336 -24.890 -0.677 1.00 88.19 498 LEU A O 1
ATOM 3824 N N . GLN A 1 499 ? -11.602 -26.256 0.579 1.00 85.38 499 GLN A N 1
ATOM 3825 C CA . GLN A 1 499 ? -11.861 -27.238 -0.482 1.00 85.38 499 GLN A CA 1
ATOM 3826 C C . GLN A 1 499 ? -12.753 -26.691 -1.604 1.00 85.38 499 GLN A C 1
ATOM 3828 O O . GLN A 1 499 ? -12.566 -27.060 -2.764 1.00 85.38 499 GLN A O 1
ATOM 3833 N N . GLU A 1 500 ? -13.716 -25.833 -1.273 1.00 81.88 500 GLU A N 1
ATOM 3834 C CA . GLU A 1 500 ? -14.589 -25.170 -2.249 1.00 81.88 500 GLU A CA 1
ATOM 3835 C C . GLU A 1 500 ? -13.849 -24.066 -3.015 1.00 81.88 500 GLU A C 1
ATOM 3837 O O . GLU A 1 500 ? -14.048 -23.904 -4.219 1.00 81.88 500 GLU A O 1
ATOM 3842 N N . GLY A 1 501 ? -12.957 -23.342 -2.332 1.00 70.12 501 GLY A N 1
ATOM 3843 C CA . GLY A 1 501 ? -12.163 -22.258 -2.912 1.00 70.12 501 GLY A CA 1
ATOM 3844 C C . GLY A 1 501 ? -10.956 -22.711 -3.739 1.00 70.12 501 GLY A C 1
ATOM 3845 O O . GLY A 1 501 ? -10.461 -21.934 -4.553 1.00 70.12 501 GLY A O 1
ATOM 3846 N N . SER A 1 502 ? -10.476 -23.949 -3.569 1.00 70.25 502 SER A N 1
ATOM 3847 C CA . SER A 1 502 ? -9.312 -24.480 -4.290 1.00 70.25 502 SER A CA 1
ATOM 3848 C C . SER A 1 502 ? -9.582 -25.865 -4.873 1.00 70.25 502 SER A C 1
ATOM 3850 O O . SER A 1 502 ? -9.679 -26.864 -4.156 1.00 70.25 502 SER A O 1
ATOM 3852 N N . PHE A 1 503 ? -9.632 -25.939 -6.208 1.00 63.47 503 PHE A N 1
ATOM 3853 C CA . PHE A 1 503 ? -9.819 -27.197 -6.936 1.00 63.47 503 PHE A CA 1
ATOM 3854 C C . PHE A 1 503 ? -8.760 -28.245 -6.564 1.00 63.47 503 PHE A C 1
ATOM 3856 O O . PHE A 1 503 ? -9.102 -29.404 -6.315 1.00 63.47 503 PHE A O 1
ATOM 3863 N N . ASP A 1 504 ? -7.488 -27.839 -6.487 1.00 64.00 504 ASP A N 1
ATOM 3864 C CA . ASP A 1 504 ? -6.380 -28.738 -6.164 1.00 64.00 504 ASP A CA 1
ATOM 3865 C C . ASP A 1 504 ? -6.447 -29.238 -4.724 1.00 64.00 504 ASP A C 1
ATOM 3867 O O . ASP A 1 504 ? -6.283 -30.436 -4.490 1.00 64.00 504 ASP A O 1
ATOM 3871 N N . LEU A 1 505 ? -6.757 -28.354 -3.771 1.00 73.88 505 LEU A N 1
ATOM 3872 C CA . LEU A 1 505 ? -6.897 -28.742 -2.372 1.00 73.88 505 LEU A CA 1
ATOM 3873 C C . LEU A 1 505 ? -8.090 -29.689 -2.178 1.00 73.88 505 LEU A C 1
ATOM 3875 O O . LEU A 1 505 ? -7.951 -30.744 -1.560 1.00 73.88 505 LEU A O 1
ATOM 3879 N N . GLY A 1 506 ? -9.237 -29.376 -2.788 1.00 70.75 506 GLY A N 1
ATOM 3880 C CA . GLY A 1 506 ? -10.401 -30.261 -2.810 1.00 70.75 506 GLY A CA 1
ATOM 3881 C C . GLY A 1 506 ? -10.091 -31.628 -3.430 1.00 70.75 506 GLY A C 1
ATOM 3882 O O . GLY A 1 506 ? -10.550 -32.658 -2.934 1.00 70.75 506 GLY A O 1
ATOM 3883 N N . ARG A 1 507 ? -9.276 -31.673 -4.493 1.00 72.81 507 ARG A N 1
ATOM 3884 C CA . ARG A 1 507 ? -8.832 -32.922 -5.132 1.00 72.81 507 ARG A CA 1
ATOM 3885 C C . ARG A 1 507 ? -7.966 -33.767 -4.195 1.00 72.81 507 ARG A C 1
ATOM 3887 O O . ARG A 1 507 ? -8.280 -34.944 -4.017 1.00 72.81 507 ARG A O 1
ATOM 3894 N N . VAL A 1 508 ? -6.918 -33.201 -3.588 1.00 70.00 508 VAL A N 1
ATOM 3895 C CA . VAL A 1 508 ? -6.007 -33.965 -2.705 1.00 70.00 508 VAL A CA 1
ATOM 3896 C C . VAL A 1 508 ? -6.677 -34.383 -1.391 1.00 70.00 508 VAL A C 1
ATOM 3898 O O . VAL A 1 508 ? -6.380 -35.457 -0.864 1.00 70.00 508 VAL A O 1
ATOM 3901 N N . ARG A 1 509 ? -7.640 -33.590 -0.899 1.00 78.00 509 ARG A N 1
ATOM 3902 C CA . ARG A 1 509 ? -8.504 -33.916 0.247 1.00 78.00 509 ARG A CA 1
ATOM 3903 C C . ARG A 1 509 ? -9.388 -35.127 -0.032 1.00 78.00 509 ARG A C 1
ATOM 3905 O O . ARG A 1 509 ? -9.342 -36.094 0.724 1.00 78.00 509 ARG A O 1
ATOM 3912 N N . ARG A 1 510 ? -10.123 -35.127 -1.153 1.00 75.94 510 ARG A N 1
ATOM 3913 C CA . ARG A 1 510 ? -10.952 -36.272 -1.585 1.00 75.94 510 ARG A CA 1
ATOM 3914 C C . ARG A 1 510 ? -10.126 -37.528 -1.858 1.00 75.94 510 ARG A C 1
ATOM 3916 O O . ARG A 1 510 ? -10.592 -38.631 -1.599 1.00 75.94 510 ARG A O 1
ATOM 3923 N N . ALA A 1 511 ? -8.898 -37.359 -2.344 1.00 68.44 511 ALA A N 1
ATOM 3924 C CA . ALA A 1 511 ? -7.947 -38.448 -2.544 1.00 68.44 511 ALA A CA 1
ATOM 3925 C C . ALA A 1 511 ? -7.274 -38.929 -1.243 1.00 68.44 511 ALA A C 1
ATOM 3927 O O . ALA A 1 511 ? -6.421 -39.812 -1.304 1.00 68.44 511 ALA A O 1
ATOM 3928 N N . ALA A 1 512 ? -7.628 -38.360 -0.083 1.00 78.00 512 ALA A N 1
ATOM 3929 C CA . ALA A 1 512 ? -7.082 -38.716 1.225 1.00 78.00 512 ALA A CA 1
ATOM 3930 C C . ALA A 1 512 ? -5.547 -38.563 1.339 1.00 78.00 512 ALA A C 1
ATOM 3932 O O . ALA A 1 512 ? -4.930 -39.172 2.212 1.00 78.00 512 ALA A O 1
ATOM 3933 N N . GLN A 1 513 ? -4.938 -37.730 0.487 1.00 70.38 513 GLN A N 1
ATOM 3934 C CA . GLN A 1 513 ? -3.492 -37.465 0.461 1.00 70.38 513 GLN A CA 1
ATOM 3935 C C . GLN A 1 513 ? -3.074 -36.426 1.511 1.00 70.38 513 GLN A C 1
ATOM 3937 O O . GLN A 1 513 ? -1.938 -36.435 1.973 1.00 70.38 513 GLN A O 1
ATOM 3942 N N . LEU A 1 514 ? -4.012 -35.570 1.926 1.00 79.12 514 LEU A N 1
ATOM 3943 C CA . LEU A 1 514 ? -3.833 -34.550 2.955 1.00 79.12 514 LEU A CA 1
ATOM 3944 C C . LEU A 1 514 ? -4.791 -34.840 4.129 1.00 79.12 514 LEU A C 1
ATOM 3946 O O . LEU A 1 514 ? -5.985 -35.059 3.910 1.00 79.12 514 LEU A O 1
ATOM 3950 N N . GLY A 1 515 ? -4.296 -34.831 5.370 1.00 84.25 515 GLY A N 1
ATOM 3951 C CA . GLY A 1 515 ? -5.068 -35.020 6.611 1.00 84.25 515 GLY A CA 1
ATOM 3952 C C . GLY A 1 515 ? -5.771 -33.737 7.082 1.00 84.25 515 GLY A C 1
ATOM 3953 O O . GLY A 1 515 ? -5.277 -32.654 6.759 1.00 84.25 515 GLY A O 1
ATOM 3954 N N . PRO A 1 516 ? -6.918 -33.832 7.783 1.00 89.75 516 PRO A N 1
ATOM 3955 C CA . PRO A 1 516 ? -7.832 -32.708 8.036 1.00 89.75 516 PRO A CA 1
ATOM 3956 C C . PRO A 1 516 ? -7.132 -31.502 8.670 1.00 89.75 516 PRO A C 1
ATOM 3958 O O . PRO A 1 516 ? -6.118 -31.659 9.349 1.00 89.75 516 PRO A O 1
ATOM 3961 N N . LEU A 1 517 ? -7.660 -30.299 8.423 1.00 93.75 517 LEU A N 1
ATOM 3962 C CA . LEU A 1 517 ? -7.170 -29.092 9.086 1.00 93.75 517 LEU A CA 1
ATOM 3963 C C . LEU A 1 517 ? -7.360 -29.240 10.600 1.00 93.75 517 LEU A C 1
ATOM 3965 O O . LEU A 1 517 ? -8.425 -29.639 11.062 1.00 93.75 517 LEU A O 1
ATOM 3969 N N . GLU A 1 518 ? -6.333 -28.894 11.366 1.00 94.69 518 GLU A N 1
ATOM 3970 C CA . GLU A 1 518 ? -6.409 -28.778 12.824 1.00 94.69 518 GLU A CA 1
ATOM 3971 C C . GLU A 1 518 ? -6.473 -27.304 13.215 1.00 94.69 518 GLU A C 1
ATOM 3973 O O . GLU A 1 518 ? -5.836 -26.483 12.563 1.00 94.69 518 GLU A O 1
ATOM 3978 N N . ALA A 1 519 ? -7.166 -26.952 14.298 1.00 96.19 519 ALA A N 1
ATOM 3979 C CA . ALA A 1 519 ? -7.080 -25.615 14.885 1.00 96.19 519 ALA A CA 1
ATOM 3980 C C . ALA A 1 519 ? -6.471 -25.676 16.289 1.00 96.19 519 ALA A C 1
ATOM 3982 O O . ALA A 1 519 ? -6.840 -26.527 17.098 1.00 96.19 519 ALA A O 1
ATOM 3983 N N . ARG A 1 520 ? -5.543 -24.760 16.585 1.00 95.19 520 ARG A N 1
ATOM 3984 C CA . ARG A 1 520 ? -4.866 -24.634 17.883 1.00 95.19 520 ARG A CA 1
ATOM 3985 C C . ARG A 1 520 ? -4.935 -23.189 18.370 1.00 95.19 520 ARG A C 1
ATOM 3987 O O . ARG A 1 520 ? -4.682 -22.259 17.602 1.00 95.19 520 ARG A O 1
ATOM 3994 N N . ARG A 1 521 ? -5.261 -22.993 19.649 1.00 95.00 521 ARG A N 1
ATOM 3995 C CA . ARG A 1 521 ? -5.345 -21.656 20.251 1.00 95.00 521 ARG A CA 1
ATOM 3996 C C . ARG A 1 521 ? -3.953 -21.070 20.497 1.00 95.00 521 ARG A C 1
ATOM 3998 O O . ARG A 1 521 ? -3.064 -21.747 20.999 1.00 95.00 521 ARG A O 1
ATOM 4005 N N . LEU A 1 522 ? -3.805 -19.781 20.207 1.00 95.00 522 LEU A N 1
ATOM 4006 C CA . LEU A 1 522 ? -2.720 -18.936 20.696 1.00 95.00 522 LEU A CA 1
ATOM 4007 C C . LEU A 1 522 ? -3.177 -18.186 21.959 1.00 95.00 522 LEU A C 1
ATOM 4009 O O . LEU A 1 522 ? -4.309 -17.691 21.984 1.00 95.00 522 LEU A O 1
ATOM 4013 N N . PRO A 1 523 ? -2.327 -18.046 22.994 1.00 92.12 523 PRO A N 1
ATOM 4014 C CA . PRO A 1 523 ? -2.682 -17.275 24.181 1.00 92.12 523 PRO A CA 1
ATOM 4015 C C . PRO A 1 523 ? -2.995 -15.808 23.851 1.00 92.12 523 PRO A C 1
ATOM 4017 O O . PRO A 1 523 ? -2.373 -15.252 22.937 1.00 92.12 523 PRO A O 1
ATOM 4020 N N . PRO A 1 524 ? -3.856 -15.132 24.633 1.00 89.38 524 PRO A N 1
ATOM 4021 C CA . PRO A 1 524 ? -4.098 -13.701 24.477 1.00 89.38 524 PRO A CA 1
ATOM 4022 C C . PRO A 1 524 ? -2.802 -12.873 24.487 1.00 89.38 524 PRO A C 1
ATOM 4024 O O . PRO A 1 524 ? -1.875 -13.121 25.269 1.00 89.38 524 PRO A O 1
ATOM 4027 N N . GLY A 1 525 ? -2.721 -11.887 23.595 1.00 86.56 525 GLY A N 1
ATOM 4028 C CA . GLY A 1 525 ? -1.571 -10.995 23.443 1.00 86.56 525 GLY A CA 1
ATOM 4029 C C . GLY A 1 525 ? -0.407 -11.584 22.640 1.00 86.56 525 GLY A C 1
ATOM 4030 O O . GLY A 1 525 ? 0.637 -10.935 22.531 1.00 86.56 525 GLY A O 1
ATOM 4031 N N . SER A 1 526 ? -0.556 -12.781 22.063 1.00 90.00 526 SER A N 1
ATOM 4032 C CA . SER A 1 526 ? 0.483 -13.392 21.221 1.00 90.00 526 SER A CA 1
ATOM 4033 C C . SER A 1 526 ? 0.770 -12.550 19.985 1.00 90.00 526 SER A C 1
ATOM 4035 O O . SER A 1 526 ? 1.930 -12.293 19.666 1.00 90.00 526 SER A O 1
ATOM 4037 N N . TYR A 1 527 ? -0.269 -12.023 19.345 1.00 88.31 527 TYR A N 1
ATOM 4038 C CA . TYR A 1 527 ? -0.121 -11.158 18.190 1.00 88.31 527 TYR A CA 1
ATOM 4039 C C . TYR A 1 527 ? 0.557 -9.827 18.517 1.00 88.31 527 TYR A C 1
ATOM 4041 O O . TYR A 1 527 ? 1.433 -9.371 17.781 1.00 88.31 527 TYR A O 1
ATOM 4049 N N . ALA A 1 528 ? 0.196 -9.211 19.645 1.00 83.81 528 ALA A N 1
ATOM 4050 C CA . ALA A 1 528 ? 0.825 -7.974 20.100 1.00 83.81 528 ALA A CA 1
ATOM 4051 C C . ALA A 1 528 ? 2.329 -8.175 20.350 1.00 83.81 528 ALA A C 1
ATOM 4053 O O . ALA A 1 528 ? 3.145 -7.376 19.887 1.00 83.81 528 ALA A O 1
ATOM 4054 N N . ALA A 1 529 ? 2.701 -9.281 21.004 1.00 85.38 529 ALA A N 1
ATOM 4055 C CA . ALA A 1 529 ? 4.097 -9.652 21.214 1.00 85.38 529 ALA A CA 1
ATOM 4056 C C . ALA A 1 529 ? 4.835 -9.897 19.886 1.00 85.38 529 ALA A C 1
ATOM 4058 O O . ALA A 1 529 ? 5.936 -9.378 19.699 1.00 85.38 529 ALA A O 1
ATOM 4059 N N . HIS A 1 530 ? 4.207 -10.598 18.936 1.00 87.19 530 HIS A N 1
ATOM 4060 C CA . HIS A 1 530 ? 4.784 -10.845 17.611 1.00 87.19 530 HIS A CA 1
ATOM 4061 C C . HIS A 1 530 ? 5.057 -9.553 16.839 1.00 87.19 530 HIS A C 1
ATOM 4063 O O . HIS A 1 530 ? 6.127 -9.361 16.252 1.00 87.19 530 HIS A O 1
ATOM 4069 N N . ARG A 1 531 ? 4.108 -8.613 16.875 1.00 84.75 531 ARG A N 1
ATOM 4070 C CA . ARG A 1 531 ? 4.287 -7.286 16.279 1.00 84.75 531 ARG A CA 1
ATOM 4071 C C . ARG A 1 531 ? 5.444 -6.536 16.933 1.00 84.75 531 ARG A C 1
ATOM 4073 O O . ARG A 1 531 ? 6.292 -6.017 16.210 1.00 84.75 531 ARG A O 1
ATOM 4080 N N . GLN A 1 532 ? 5.514 -6.522 18.265 1.00 83.00 532 GLN A N 1
ATOM 4081 C CA . GLN A 1 532 ? 6.598 -5.868 19.001 1.00 83.00 532 GLN A CA 1
ATOM 4082 C C . GLN A 1 532 ? 7.967 -6.454 18.629 1.00 83.00 532 GLN A C 1
ATOM 4084 O O . GLN A 1 532 ? 8.905 -5.701 18.373 1.00 83.00 532 GLN A O 1
ATOM 4089 N N . ALA A 1 533 ? 8.074 -7.783 18.529 1.00 82.19 533 ALA A N 1
ATOM 4090 C CA . ALA A 1 533 ? 9.304 -8.461 18.128 1.00 82.19 533 ALA A CA 1
ATOM 4091 C C . ALA A 1 533 ? 9.748 -8.061 16.710 1.00 82.19 533 ALA A C 1
ATOM 4093 O O . ALA A 1 533 ? 10.924 -7.778 16.486 1.00 82.19 533 ALA A O 1
ATOM 4094 N N . LYS A 1 534 ? 8.813 -7.956 15.754 1.00 77.38 534 LYS A N 1
ATOM 4095 C CA . LYS A 1 534 ? 9.125 -7.494 14.390 1.00 77.38 534 LYS A CA 1
ATOM 4096 C C . LYS A 1 534 ? 9.577 -6.035 14.335 1.00 77.38 534 LYS A C 1
ATOM 4098 O O . LYS A 1 534 ? 10.479 -5.721 13.555 1.00 77.38 534 LYS A O 1
ATOM 4103 N N . VAL A 1 535 ? 8.979 -5.155 15.144 1.00 77.00 535 VAL A N 1
ATOM 4104 C CA . VAL A 1 535 ? 9.432 -3.757 15.263 1.00 77.00 535 VAL A CA 1
ATOM 4105 C C . VAL A 1 535 ? 10.842 -3.701 15.842 1.00 77.00 535 VAL A C 1
ATOM 4107 O O . VAL A 1 535 ? 11.705 -3.047 15.263 1.00 77.00 535 VAL A O 1
ATOM 4110 N N . ALA A 1 536 ? 11.107 -4.448 16.918 1.00 78.69 536 ALA A N 1
ATOM 4111 C CA . ALA A 1 536 ? 12.435 -4.535 17.527 1.00 78.69 536 ALA A CA 1
ATOM 4112 C C . ALA A 1 536 ? 13.497 -5.097 16.561 1.00 78.69 536 ALA A C 1
ATOM 4114 O O . ALA A 1 536 ? 14.652 -4.687 16.603 1.00 78.69 536 ALA A O 1
ATOM 4115 N N . ALA A 1 537 ? 13.101 -5.976 15.635 1.00 73.69 537 ALA A N 1
ATOM 4116 C CA . ALA A 1 537 ? 13.951 -6.478 14.553 1.00 73.69 537 ALA A CA 1
ATOM 4117 C C . ALA A 1 537 ? 14.144 -5.480 13.384 1.00 73.69 537 ALA A C 1
ATOM 4119 O O . ALA A 1 537 ? 14.728 -5.833 12.360 1.00 73.69 537 ALA A O 1
ATOM 4120 N N . GLY A 1 538 ? 13.652 -4.242 13.503 1.00 65.69 538 GLY A N 1
ATOM 4121 C CA . GLY A 1 538 ? 13.876 -3.161 12.539 1.00 65.69 538 GLY A CA 1
ATOM 4122 C C . GLY A 1 538 ? 12.805 -3.011 11.454 1.00 65.69 538 GLY A C 1
ATOM 4123 O O . GLY A 1 538 ? 13.014 -2.260 10.494 1.00 65.69 538 GLY A O 1
ATOM 4124 N N . SER A 1 539 ? 11.663 -3.699 11.574 1.00 65.94 539 SER A N 1
ATOM 4125 C CA . SER A 1 539 ? 10.518 -3.481 10.678 1.00 65.94 539 SER A CA 1
ATOM 4126 C C . SER A 1 539 ? 9.736 -2.233 11.092 1.00 65.94 539 SER A C 1
ATOM 4128 O O . SER A 1 539 ? 9.374 -2.078 12.255 1.00 65.94 539 SER A O 1
ATOM 4130 N N . ALA A 1 540 ? 9.405 -1.358 10.140 1.00 65.50 540 ALA A N 1
ATOM 4131 C CA . ALA A 1 540 ? 8.525 -0.224 10.419 1.00 65.50 540 ALA A CA 1
ATOM 4132 C C . ALA A 1 540 ? 7.104 -0.718 10.737 1.00 65.50 540 ALA A C 1
ATOM 4134 O O . ALA A 1 540 ? 6.535 -1.493 9.966 1.00 65.50 540 ALA A O 1
ATOM 4135 N N . GLU A 1 541 ? 6.507 -0.244 11.836 1.00 67.75 541 GLU A N 1
ATOM 4136 C CA . GLU A 1 541 ? 5.181 -0.695 12.285 1.00 67.75 541 GLU A CA 1
ATOM 4137 C C . GLU A 1 541 ? 4.101 -0.513 11.207 1.00 67.75 541 GLU A C 1
ATOM 4139 O O . GLU A 1 541 ? 3.317 -1.420 10.933 1.00 67.75 541 GLU A O 1
ATOM 4144 N N . SER A 1 542 ? 4.111 0.642 10.542 1.00 57.47 542 SER A N 1
ATOM 4145 C CA . SER A 1 542 ? 3.190 1.001 9.457 1.00 57.47 542 SER A CA 1
ATOM 4146 C C . SER A 1 542 ? 3.305 0.102 8.221 1.00 57.47 542 SER A C 1
ATOM 4148 O O . SER A 1 542 ? 2.432 0.131 7.354 1.00 57.47 542 SER A O 1
ATOM 4150 N N . GLN A 1 543 ? 4.365 -0.704 8.134 1.00 56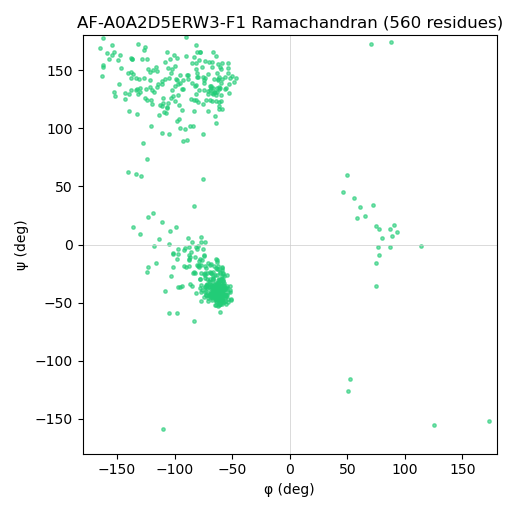.88 543 GLN A N 1
ATOM 4151 C CA . GLN A 1 543 ? 4.629 -1.642 7.046 1.00 56.88 543 GLN A CA 1
ATOM 4152 C C . GLN A 1 543 ? 4.563 -3.105 7.494 1.00 56.88 543 GLN A C 1
ATOM 4154 O O . GLN A 1 543 ? 4.851 -3.994 6.690 1.00 56.88 543 GLN A O 1
ATOM 4159 N N . LEU A 1 544 ? 4.192 -3.376 8.752 1.00 67.00 544 LEU A N 1
ATOM 4160 C CA . LEU A 1 544 ? 4.068 -4.740 9.248 1.00 67.00 544 LEU A CA 1
ATOM 4161 C C . LEU A 1 544 ? 2.961 -5.475 8.499 1.00 67.00 544 LEU A C 1
ATOM 4163 O O . LEU A 1 544 ? 1.772 -5.300 8.760 1.00 67.00 544 LEU A O 1
ATOM 4167 N N . LYS A 1 545 ? 3.391 -6.346 7.591 1.00 66.56 545 LYS A N 1
ATOM 4168 C CA . LYS A 1 545 ? 2.575 -7.410 7.024 1.00 66.56 545 LYS A CA 1
ATOM 4169 C C . LYS A 1 545 ? 2.877 -8.669 7.825 1.00 66.56 545 LYS A C 1
ATOM 4171 O O . LYS A 1 545 ? 4.035 -9.090 7.926 1.00 66.56 545 LYS A O 1
ATOM 4176 N N . VAL A 1 546 ? 1.859 -9.234 8.457 1.00 74.31 546 VAL A N 1
ATOM 4177 C CA . VAL A 1 546 ? 1.982 -10.541 9.098 1.00 74.31 546 VAL A CA 1
ATOM 4178 C C . VAL A 1 546 ? 1.379 -11.549 8.140 1.00 74.31 546 VAL A C 1
ATOM 4180 O O . VAL A 1 546 ? 0.259 -11.358 7.688 1.00 74.31 546 VAL A O 1
ATOM 4183 N N . ALA A 1 547 ? 2.179 -12.544 7.763 1.00 76.31 547 ALA A N 1
ATOM 4184 C CA . ALA A 1 547 ? 1.714 -13.606 6.893 1.00 76.31 547 ALA A CA 1
ATOM 4185 C C . ALA A 1 547 ? 0.706 -14.462 7.662 1.00 76.31 547 ALA A C 1
ATOM 4187 O O . ALA A 1 547 ? 0.939 -14.800 8.821 1.00 76.31 547 ALA A O 1
ATOM 4188 N N . HIS A 1 548 ? -0.389 -14.812 7.011 1.00 84.06 548 HIS A N 1
ATOM 4189 C CA . HIS A 1 548 ? -1.399 -15.732 7.519 1.00 84.06 548 HIS A CA 1
ATOM 4190 C C . HIS A 1 548 ? -1.207 -17.158 6.994 1.00 84.06 548 HIS A C 1
ATOM 4192 O O . HIS A 1 548 ? -1.906 -18.070 7.423 1.00 84.06 548 HIS A O 1
ATOM 4198 N N . LEU A 1 549 ? -0.235 -17.361 6.105 1.00 85.06 549 LEU A N 1
ATOM 4199 C CA . LEU A 1 549 ? 0.228 -18.658 5.631 1.00 85.06 549 LEU A CA 1
ATOM 4200 C C . LEU A 1 549 ? 1.758 -18.666 5.657 1.00 85.06 549 LEU A C 1
ATOM 4202 O O . LEU A 1 549 ? 2.391 -17.714 5.199 1.00 85.06 549 LEU A O 1
ATOM 4206 N N . GLY A 1 550 ? 2.359 -19.722 6.194 1.00 82.62 550 GLY A N 1
ATOM 4207 C CA . GLY A 1 550 ? 3.811 -19.871 6.207 1.00 82.62 550 GLY A CA 1
ATOM 4208 C C . GLY A 1 550 ? 4.254 -21.317 6.373 1.00 82.62 550 GLY A C 1
ATOM 4209 O O . GLY A 1 550 ? 3.475 -22.168 6.789 1.00 82.62 550 GLY A O 1
ATOM 4210 N N . ASP A 1 551 ? 5.524 -21.587 6.081 1.00 77.88 551 ASP A N 1
ATOM 4211 C CA . ASP A 1 551 ? 6.083 -22.946 6.141 1.00 77.88 551 ASP A CA 1
ATOM 4212 C C . ASP A 1 551 ? 6.275 -23.454 7.579 1.00 77.88 551 ASP A C 1
ATOM 4214 O O . ASP A 1 551 ? 6.357 -24.658 7.815 1.00 77.88 551 ASP A O 1
ATOM 4218 N N . ALA A 1 552 ? 6.331 -22.542 8.553 1.00 84.19 552 ALA A N 1
ATOM 4219 C CA . ALA A 1 552 ? 6.401 -22.846 9.977 1.00 84.19 552 ALA A CA 1
ATOM 4220 C C . ALA A 1 552 ? 5.884 -21.669 10.815 1.00 84.19 552 ALA A C 1
ATOM 4222 O O . ALA A 1 552 ? 5.869 -20.520 10.364 1.00 84.19 552 ALA A O 1
ATOM 4223 N N . LEU A 1 553 ? 5.503 -21.955 12.063 1.00 85.75 553 LEU A N 1
ATOM 4224 C CA . LEU A 1 553 ? 5.111 -20.927 13.023 1.00 85.75 553 LEU A CA 1
ATOM 4225 C C . LEU A 1 553 ? 6.362 -20.132 13.460 1.00 85.75 553 LEU A C 1
ATOM 4227 O O . LEU A 1 553 ? 7.355 -20.754 13.851 1.00 85.75 553 LEU A O 1
ATOM 4231 N N . PRO A 1 554 ? 6.351 -18.783 13.414 1.00 86.44 554 PRO A N 1
ATOM 4232 C CA . PRO A 1 554 ? 7.473 -17.959 13.858 1.00 86.44 554 PRO A CA 1
ATOM 4233 C C . PRO A 1 554 ? 7.943 -18.315 15.279 1.00 86.44 554 PRO A C 1
ATOM 4235 O O . PRO A 1 554 ? 7.094 -18.608 16.123 1.00 86.44 554 PRO A O 1
ATOM 4238 N N . PRO A 1 555 ? 9.257 -18.268 15.587 1.00 84.50 555 PRO A N 1
ATOM 4239 C CA . PRO A 1 555 ? 9.795 -18.747 16.867 1.00 84.50 555 PRO A CA 1
ATOM 4240 C C . PRO A 1 555 ? 9.150 -18.121 18.109 1.00 84.50 555 PRO A C 1
ATOM 4242 O O . PRO A 1 555 ? 8.956 -18.794 19.118 1.00 84.50 555 PRO A O 1
ATOM 4245 N N . ASP A 1 556 ? 8.797 -16.842 18.035 1.00 85.62 556 ASP A N 1
ATOM 4246 C CA . ASP A 1 556 ? 8.162 -16.091 19.114 1.00 85.62 556 ASP A CA 1
ATOM 4247 C C . ASP A 1 556 ? 6.696 -16.499 19.341 1.00 85.62 556 ASP A C 1
ATOM 4249 O O . ASP A 1 556 ? 6.249 -16.580 20.485 1.00 85.62 556 ASP A O 1
ATOM 4253 N N . LEU A 1 557 ? 5.967 -16.834 18.272 1.00 88.75 557 LEU A N 1
ATOM 4254 C CA . LEU A 1 557 ? 4.627 -17.418 18.363 1.00 88.75 557 LEU A CA 1
ATOM 4255 C C . LEU A 1 557 ? 4.696 -18.879 18.823 1.00 88.75 557 LEU A C 1
ATOM 4257 O O . LEU A 1 557 ? 3.923 -19.288 19.685 1.00 88.75 557 LEU A O 1
ATOM 4261 N N . ALA A 1 558 ? 5.666 -19.647 18.323 1.00 86.38 558 ALA A N 1
ATOM 4262 C CA . ALA A 1 558 ? 5.888 -21.036 18.713 1.00 86.38 558 ALA A CA 1
ATOM 4263 C C . ALA A 1 558 ? 6.255 -21.186 20.194 1.00 86.38 558 ALA A C 1
ATOM 4265 O O . ALA A 1 558 ? 5.850 -22.159 20.824 1.00 86.38 558 ALA A O 1
ATOM 4266 N N . ALA A 1 559 ? 6.980 -20.224 20.769 1.00 86.12 559 ALA A N 1
ATOM 4267 C CA . ALA A 1 559 ? 7.286 -20.202 22.197 1.00 86.12 559 ALA A CA 1
ATOM 4268 C C . ALA A 1 559 ? 6.041 -19.996 23.075 1.00 86.12 559 ALA A C 1
ATOM 4270 O O . ALA A 1 559 ? 6.024 -20.461 24.207 1.00 86.12 559 ALA A O 1
ATOM 4271 N N . ARG A 1 560 ? 5.013 -19.309 22.559 1.00 86.12 560 ARG A N 1
ATOM 4272 C CA . ARG A 1 560 ? 3.743 -19.060 23.265 1.00 86.12 560 ARG A CA 1
ATOM 4273 C C . ARG A 1 560 ? 2.684 -20.125 22.991 1.00 86.12 560 ARG A C 1
ATOM 4275 O O . ARG A 1 560 ? 1.704 -20.196 23.714 1.00 86.12 560 ARG A O 1
ATOM 4282 N N . ALA A 1 561 ? 2.848 -20.895 21.922 1.00 80.88 561 ALA A N 1
ATOM 4283 C CA . ALA A 1 561 ? 1.937 -21.969 21.543 1.00 80.88 561 ALA A CA 1
ATOM 4284 C C . ALA A 1 561 ? 2.199 -23.289 22.296 1.00 80.88 561 ALA A C 1
ATOM 4286 O O . ALA A 1 561 ? 1.402 -24.218 22.179 1.00 80.88 561 ALA A O 1
ATOM 4287 N N . ARG A 1 562 ? 3.327 -23.376 23.015 1.00 69.38 562 ARG A N 1
ATOM 4288 C CA . ARG A 1 562 ? 3.647 -24.436 23.981 1.00 69.38 562 ARG A CA 1
ATOM 4289 C C . ARG A 1 562 ? 3.096 -24.061 25.346 1.00 69.38 562 ARG A C 1
ATOM 4291 O O . ARG A 1 562 ? 2.675 -24.997 26.055 1.00 69.38 562 ARG A O 1
#

Foldseek 3Di:
DDFDFQLVLLVVLLVVLVVLLVVVLVCQQPLQVLLLVQLVVLLVFACQAQLNVVQVSVQCNHLLSQQFRGFAQELVNCVVQVLCLLQVNARHLGNFRFQEWEWDQDPVRDTGTFGHGPLLVVLVVSLVSNQSNLCCVVCVLLRRFAEAEDAFALADDAGNSRHGYYHPRNVVLVPDDPNRVLRHQDDPLLLVQLDPVLSLVLSLLSLLVRLHAEYEAAFCVSVLSNLVCLQVCLQVSLVCLQQLHDDPPRDDDPVSRCVSSPPRDHDNVLSVLSVVLNVDDQQCNCCSRNVSHAEYEYACDFLRVLCVVVCPSNPHPRHDYAHHQPDDPNDRFARCSRDPDHWHFGSSNSWNKKWAFPVRCVVVVDSSPDHSVRIDGQQRDDAQTKTQIQIRHSSSRRSYRPQWIWGFHQGDNRTTTIDTHGGHPQFDDDQFFTHHLRLLSVLLSQLCVVVVFDFPDWAKAWDPDDDPAIEIEIETAGDPPDDPVSQVSSQVSSLVSSLVSGVRSVVCVVVVRYDGYGYAYFYPCLVVVVLSVVVVVPDRSSPDDDGRYDHDDPPSSVVRSD

pLDDT: mean 88.53, std 10.35, range [37.16, 98.38]

Solvent-accessible surface area (backbone atoms only — not comparable to full-atom values): 29133 Å² total; per-residue (Å²): 130,82,78,78,58,32,34,58,55,47,56,56,46,42,68,71,21,44,64,55,35,52,50,45,57,59,31,25,67,38,41,62,65,31,28,52,54,33,42,53,53,35,34,69,46,15,26,84,5,55,47,13,60,76,32,42,33,71,70,35,85,46,74,69,44,31,46,65,47,38,66,58,32,40,71,75,72,44,48,69,54,47,56,42,38,37,66,55,48,75,30,35,45,20,61,65,68,59,69,30,30,33,56,40,79,44,98,83,70,58,70,44,70,43,56,35,17,71,62,29,51,53,28,52,50,48,50,56,33,32,27,54,47,34,36,42,76,76,40,52,69,28,44,52,36,15,31,45,68,70,44,37,50,51,61,79,50,66,39,82,55,67,34,44,20,21,28,63,53,10,42,56,56,70,71,45,53,74,76,64,49,65,30,39,41,66,65,74,68,57,68,66,50,80,44,62,70,38,31,52,51,50,52,47,55,34,45,53,72,33,49,29,2,23,38,40,30,72,56,44,64,69,56,49,49,50,52,52,47,44,70,78,34,20,54,63,48,16,53,28,38,34,66,31,51,78,70,85,82,52,72,62,55,74,67,56,44,53,59,70,56,58,86,54,57,60,31,58,71,58,14,52,30,17,46,49,22,48,74,42,58,66,41,46,21,36,54,43,47,38,67,50,41,32,33,39,37,19,34,55,54,37,69,39,35,62,50,46,66,61,44,49,48,42,48,20,91,75,35,47,77,35,45,36,63,51,61,54,98,81,46,62,50,26,36,24,64,68,58,88,64,76,46,16,29,53,31,42,86,45,31,20,57,37,32,28,45,42,71,58,53,60,74,63,68,46,73,76,76,62,51,47,86,57,52,32,51,70,76,71,66,56,67,79,41,48,24,34,44,24,42,28,33,57,44,40,42,53,43,22,54,70,48,36,32,32,31,26,78,44,63,46,83,62,21,42,16,39,28,68,52,47,55,66,82,59,46,55,65,90,85,81,28,77,46,36,40,40,54,51,38,53,12,48,50,52,19,28,58,78,67,76,51,68,65,85,41,57,33,35,20,50,50,86,68,92,61,102,44,59,33,40,30,38,38,31,23,47,55,92,83,62,61,77,80,52,33,62,61,36,19,53,42,21,44,51,39,36,32,74,76,28,70,51,43,30,50,38,44,76,67,65,59,42,40,75,51,40,47,44,72,36,52,84,63,48,62,61,51,49,51,52,52,45,40,76,73,72,44,44,73,67,67,68,76,78,71,48,50,44,87,57,72,56,69,72,54,48,66,59,60,108